Protein AF-0000000078280136 (afdb_homodimer)

Radius of gyration: 27.3 Å; Cα contacts (8 Å, |Δi|>4): 1386; chains: 2; bounding box: 73×66×61 Å

Foldseek 3Di:
DPDDLVNLCVVQVHDSVQLVCLLVVHPPHDPVRSVSSLVSCCVVVNFAPLSAQEEEEEEEEEPCQAVPPDVLVVLLVLLLCVLSVVSRGHYHYYYQYPPDPCNVVVLVCQQPDSHYAYEYAQQLPDPVNVVSNLNRPHLYEYEQDDDPVLSHFYEHAPQLQLLLVVLLVQVVLPFQFEAEEAEPRDTPSLVSSVNSNQVNQVVVPGGHDPLRYAYFHPALQGLLVSLLVVCVVVGDYGLEYEYSADSNQNSNQVSCVVSPHDFNRRYFYEGEQCDPCQCVDVQRHWYWHDSSSVSSSVSNVVSVCVSNVVDDHHDDHHGYTDTDDTRRHHRDDD/DPDDLVNLCVVQVHDSVQLVCLLVVHPPHDPVRSVSSLVSCCVVVNFAPLSAQEEEEEEEEEPCQAVPPDVLVVLLVVLQCVLSVVSRGHYHYYYQYPPDPCNVVVLVCQQPDSHYAYEYAQQLPDPVNVVSNLNRPHLYEYEQDDDPVLSHFYEHAPQLQLLLVVLLVQVVLPFQFEAEEAEPRDTPSLVSSVNSNQVNQVVVPGGHDPLRYQYFHPALQRLLVSLLVVCVVVGDYGLEYEYSADSNQNSNQVSCVVSPHDFNRRYFYEGEQCDPCQCVDVQRHWYWHDSSSVSSSVSNVVSVCVSNVVDDHHDDHHGYTDTGDTRRHHRDDD

Organism: NCBI:txid1796616

Sequence (668 aa):
MKVNIRTISEYTGFSPATVSNALNHKKGVNKDTASEILRAAKELGYIGEMGITKIKLVIYKDKGLIVDDNPFFSLVVDGFEKECREAGYEMALCYLDRQTEDYKRQVENLCLDRASAIVLLGTELTDEEAAVFRGMKVPFLVLDYWNHDMSFDGVFINNADAARMAGEYLIQKGHTRIGYLRGSYRIKAFGSRASGFQIALNKHNLRLENRYTVTIGVTMEAAHQDMLRYLVGKPELPTAFFADNDNLALGAMKALQESGYRVPQDVSIIGFDDLPFCEIAVPRLTSLRVPKQEMGRLAVRRIVEMMQERSTAKTKIQICTEFIERDSVLELKNMKVNIRTISEYTGFSPATVSNALNHKKGVNKDTASEILRAAKELGYIGEMGITKIKLVIYKDKGLIVDDNPFFSLVVDGFEKECREAGYEMALCYLDRQTEDYKRQVENLCLDRASAIVLLGTELTDEEAAVFRGMKVPFLVLDYWNHDMSFDGVFINNADAARMAGEYLIQKGHTRIGYLRGSYRIKAFGSRASGFQIALNKHNLRLENRYTVTIGVTMEAAHQDMLRYLVGKPELPTAFFADNDNLALGAMKALQESGYRVPQDVSIIGFDDLPFCEIAVPRLTSLRVPKQEMGRLAVRRIVEMMQERSTAKTKIQICTEFIERDSVLELKN

pLDDT: mean 91.92, std 10.77, range [38.66, 98.94]

Solvent-accessible surface area (backbone atoms only — not comparable to full-atom values): 33796 Å² total; per-residue (Å²): 60,78,52,40,55,59,51,45,12,68,72,72,70,45,54,49,66,55,39,46,32,35,68,61,71,42,93,88,57,54,70,69,57,29,50,50,47,51,48,46,25,34,74,60,61,56,30,35,88,72,64,45,49,32,40,32,41,32,42,47,26,57,86,38,69,72,73,49,94,35,73,62,53,58,38,19,49,50,20,27,50,52,37,25,53,74,71,70,32,46,73,42,81,46,77,45,47,62,80,45,92,57,32,68,59,52,53,51,50,57,43,65,39,78,59,40,32,38,36,34,35,26,51,58,53,46,76,76,66,50,58,77,59,74,71,50,78,35,55,61,36,30,33,44,39,85,61,70,81,62,84,54,30,24,35,31,67,38,35,28,42,47,27,18,50,53,36,43,49,44,42,73,28,53,50,77,47,50,22,35,40,36,49,64,71,82,37,60,61,50,53,37,23,52,53,18,26,46,50,33,32,46,75,68,76,36,72,81,45,69,87,35,48,46,73,22,32,60,39,38,67,44,8,19,53,40,38,40,58,56,52,70,70,62,62,83,72,40,48,27,34,44,20,64,23,37,39,34,32,54,12,34,51,52,25,39,45,74,71,72,44,47,61,19,84,56,34,14,43,32,26,27,47,52,52,80,60,29,74,71,38,89,47,24,44,16,21,32,30,50,57,37,32,54,52,20,26,50,48,43,53,50,52,51,39,44,48,57,67,72,49,88,67,45,34,47,34,22,41,44,59,45,84,44,85,55,49,12,60,55,71,48,81,127,58,80,53,40,56,58,51,45,12,68,70,72,69,46,53,50,65,56,40,46,33,34,66,61,72,42,92,89,56,55,70,69,57,28,48,51,48,51,50,47,25,35,74,60,61,56,29,34,87,72,65,44,49,32,39,32,40,33,41,46,25,57,85,37,69,72,73,48,94,33,72,64,53,57,37,20,49,50,21,28,50,53,38,25,54,74,72,70,32,46,73,43,82,46,77,45,46,62,78,44,91,58,32,68,59,52,53,50,50,58,42,64,39,76,60,40,31,38,37,33,36,26,53,57,52,47,74,78,64,50,57,78,57,73,71,51,76,36,56,61,35,32,34,46,37,85,62,69,81,63,85,55,28,24,36,30,68,39,35,28,42,48,28,19,49,53,35,43,50,43,43,75,28,53,49,79,46,51,22,37,41,36,48,64,70,82,36,63,62,51,54,37,22,52,51,19,26,46,50,32,31,46,76,68,78,36,71,78,46,69,87,35,49,47,73,22,32,59,39,38,68,44,7,19,54,41,37,40,58,57,51,70,71,63,62,83,72,41,50,27,34,44,23,65,23,37,38,34,32,55,12,32,52,52,26,38,45,74,71,69,45,46,62,19,84,55,34,14,42,31,27,27,47,51,52,82,61,31,74,72,38,89,48,24,43,16,21,32,29,50,56,38,34,55,53,20,26,49,49,44,53,52,52,50,39,45,46,56,66,72,49,90,68,45,34,46,34,21,40,44,60,42,83,44,86,56,49,12,60,58,71,47,82,128

Structure (mmCIF, N/CA/C/O backbone):
data_AF-0000000078280136-model_v1
#
loop_
_entity.id
_entity.type
_entity.pdbx_description
1 polymer 'LacI family transcriptional regulator'
#
loop_
_atom_site.group_PDB
_atom_site.id
_atom_site.type_symbol
_atom_site.label_atom_id
_atom_site.label_alt_id
_atom_site.label_comp_id
_atom_site.label_asym_id
_atom_site.label_entity_id
_atom_site.label_seq_id
_atom_site.pdbx_PDB_ins_code
_atom_site.Cartn_x
_atom_site.Cartn_y
_atom_site.Cartn_z
_atom_site.occupancy
_atom_site.B_iso_or_equiv
_atom_site.auth_seq_id
_atom_site.auth_comp_id
_atom_site.auth_asym_id
_atom_site.auth_atom_id
_atom_site.pdbx_PDB_model_num
ATOM 1 N N . MET A 1 1 ? 35.031 3.234 -4.316 1 38.66 1 MET A N 1
ATOM 2 C CA . MET A 1 1 ? 35.469 1.833 -4.34 1 38.66 1 MET A CA 1
ATOM 3 C C . MET A 1 1 ? 34.5 0.975 -3.506 1 38.66 1 MET A C 1
ATOM 5 O O . MET A 1 1 ? 34.25 1.281 -2.34 1 38.66 1 MET A O 1
ATOM 9 N N . LYS A 1 2 ? 33.719 0.144 -4.113 1 49.59 2 LYS A N 1
ATOM 10 C CA . LYS A 1 2 ? 32.844 -0.773 -3.389 1 49.59 2 LYS A CA 1
ATOM 11 C C . LYS A 1 2 ? 33.625 -1.649 -2.428 1 49.59 2 LYS A C 1
ATOM 13 O O . LYS A 1 2 ? 34.625 -2.25 -2.814 1 49.59 2 LYS A O 1
ATOM 18 N N . VAL A 1 3 ? 33.25 -1.485 -1.146 1 63.38 3 VAL A N 1
ATOM 19 C CA . VAL A 1 3 ? 33.938 -2.316 -0.171 1 63.38 3 VAL A CA 1
ATOM 20 C C . VAL A 1 3 ? 33.688 -3.793 -0.47 1 63.38 3 VAL A C 1
ATOM 22 O O . VAL A 1 3 ? 32.531 -4.219 -0.574 1 63.38 3 VAL A O 1
ATOM 25 N N . ASN A 1 4 ? 34.656 -4.434 -0.98 1 70.44 4 ASN A N 1
ATOM 26 C CA . ASN A 1 4 ? 34.594 -5.871 -1.223 1 70.44 4 ASN A CA 1
ATOM 27 C C . ASN A 1 4 ? 35.656 -6.625 -0.407 1 70.44 4 ASN A C 1
ATOM 29 O O . ASN A 1 4 ? 36.344 -6.031 0.427 1 70.44 4 ASN A O 1
ATOM 33 N N . ILE A 1 5 ? 35.625 -7.973 -0.571 1 74.94 5 ILE A N 1
ATOM 34 C CA . ILE A 1 5 ? 36.531 -8.836 0.178 1 74.94 5 ILE A CA 1
ATOM 35 C C . ILE A 1 5 ? 37.969 -8.352 0.004 1 74.94 5 ILE A C 1
ATOM 37 O O . ILE A 1 5 ? 38.75 -8.336 0.962 1 74.94 5 ILE A O 1
ATOM 41 N N . ARG A 1 6 ? 38.219 -7.785 -1.109 1 77.94 6 ARG A N 1
ATOM 42 C CA . ARG A 1 6 ? 39.562 -7.32 -1.392 1 77.94 6 ARG A CA 1
ATOM 43 C C . ARG A 1 6 ? 39.875 -6.031 -0.635 1 77.94 6 ARG A C 1
ATOM 45 O O . ARG A 1 6 ? 40.969 -5.859 -0.103 1 77.94 6 ARG A O 1
ATOM 52 N N . THR A 1 7 ? 38.906 -5.18 -0.648 1 77.88 7 THR A N 1
ATOM 53 C CA . THR A 1 7 ? 39.062 -3.943 0.108 1 77.88 7 THR A CA 1
ATOM 54 C C . THR A 1 7 ? 39.312 -4.238 1.584 1 77.88 7 THR A C 1
ATOM 56 O O . THR A 1 7 ? 40.156 -3.613 2.213 1 77.88 7 THR A O 1
ATOM 59 N N . ILE A 1 8 ? 38.594 -5.152 2.102 1 80.81 8 ILE A N 1
ATOM 60 C CA . ILE A 1 8 ? 38.719 -5.535 3.504 1 80.81 8 ILE A CA 1
ATOM 61 C C . ILE A 1 8 ? 40.062 -6.195 3.732 1 80.81 8 ILE A C 1
ATOM 63 O O . ILE A 1 8 ? 40.719 -5.949 4.75 1 80.81 8 ILE A O 1
ATOM 67 N N . SER A 1 9 ? 40.5 -6.961 2.791 1 84.62 9 SER A N 1
ATOM 68 C CA . SER A 1 9 ? 41.812 -7.602 2.834 1 84.62 9 SER A CA 1
ATOM 69 C C . SER A 1 9 ? 42.938 -6.566 2.893 1 84.62 9 SER A C 1
ATOM 71 O O . SER A 1 9 ? 43.844 -6.672 3.725 1 84.62 9 SER A O 1
ATOM 73 N N . GLU A 1 10 ? 42.812 -5.652 2.117 1 81.88 10 GLU A N 1
ATOM 74 C CA . GLU A 1 10 ? 43.812 -4.59 2.07 1 81.88 10 GLU A CA 1
ATOM 75 C C . GLU A 1 10 ? 43.781 -3.766 3.355 1 81.88 10 GLU A C 1
ATOM 77 O O . GLU A 1 10 ? 44.844 -3.377 3.857 1 81.88 10 GLU A O 1
ATOM 82 N N . TYR A 1 11 ? 42.656 -3.6 3.873 1 79.94 11 TYR A N 1
ATOM 83 C CA . TYR A 1 11 ? 42.438 -2.791 5.07 1 79.94 11 TYR A CA 1
ATOM 84 C C . TYR A 1 11 ? 42.938 -3.521 6.312 1 79.94 11 TYR A C 1
ATOM 86 O O . TYR A 1 11 ? 43.531 -2.906 7.215 1 79.94 11 TYR A O 1
ATOM 94 N N . THR A 1 12 ? 42.75 -4.746 6.41 1 84.5 12 THR A N 1
ATOM 95 C CA . THR A 1 12 ? 43.031 -5.527 7.609 1 84.5 12 THR A CA 1
ATOM 96 C C . THR A 1 12 ? 44.406 -6.176 7.527 1 84.5 12 THR A C 1
ATOM 98 O O . THR A 1 12 ? 44.969 -6.578 8.539 1 84.5 12 THR A O 1
ATOM 101 N N . GLY A 1 13 ? 44.906 -6.375 6.219 1 87.5 13 GLY A N 1
ATOM 102 C CA . GLY A 1 13 ? 46.188 -7.027 6.004 1 87.5 13 GLY A CA 1
ATOM 103 C C . GLY A 1 13 ? 46.094 -8.539 5.875 1 87.5 13 GLY A C 1
ATOM 104 O O . GLY A 1 13 ? 47.094 -9.227 5.676 1 87.5 13 GLY A O 1
ATOM 105 N N . PHE A 1 14 ? 44.906 -9.047 6.039 1 86.75 14 PHE A N 1
ATOM 106 C CA . PHE A 1 14 ? 44.688 -10.484 5.883 1 86.75 14 PHE A CA 1
ATOM 107 C C . PHE A 1 14 ? 44.469 -10.844 4.422 1 86.75 14 PHE A C 1
ATOM 109 O O . PHE A 1 14 ? 44.031 -10 3.629 1 86.75 14 PHE A O 1
ATOM 116 N N . SER A 1 15 ? 44.781 -12.117 4.027 1 85.44 15 SER A N 1
ATOM 117 C CA . SER A 1 15 ? 44.562 -12.562 2.654 1 85.44 15 SER A CA 1
ATOM 118 C C . SER A 1 15 ? 43.062 -12.531 2.301 1 85.44 15 SER A C 1
ATOM 120 O O . SER A 1 15 ? 42.219 -12.68 3.178 1 85.44 15 SER A O 1
ATOM 122 N N . PRO A 1 16 ? 42.688 -12.375 1.011 1 83.06 16 PRO A N 1
ATOM 123 C CA . PRO A 1 16 ? 41.281 -12.422 0.593 1 83.06 16 PRO A CA 1
ATOM 124 C C . PRO A 1 16 ? 40.594 -13.727 0.996 1 83.06 16 PRO A C 1
ATOM 126 O O . PRO A 1 16 ? 39.406 -13.719 1.351 1 83.06 16 PRO A O 1
ATOM 129 N N . ALA A 1 17 ? 41.344 -14.734 1.051 1 81.62 17 ALA A N 1
ATOM 130 C CA . ALA A 1 17 ? 40.781 -16.031 1.455 1 81.62 17 ALA A CA 1
ATOM 131 C C . ALA A 1 17 ? 40.438 -16.031 2.941 1 81.62 17 ALA A C 1
ATOM 133 O O . ALA A 1 17 ? 39.375 -16.516 3.336 1 81.62 17 ALA A O 1
ATOM 134 N N . THR A 1 18 ? 41.344 -15.484 3.721 1 82.25 18 THR A N 1
ATOM 135 C CA . THR A 1 18 ? 41.094 -15.398 5.16 1 82.25 18 THR A CA 1
ATOM 136 C C . THR A 1 18 ? 39.938 -14.477 5.465 1 82.25 18 THR A C 1
ATOM 138 O O . THR A 1 18 ? 39.094 -14.789 6.312 1 82.25 18 THR A O 1
ATOM 141 N N . VAL A 1 19 ? 39.844 -13.352 4.754 1 81.19 19 VAL A N 1
ATOM 142 C CA . VAL A 1 19 ? 38.75 -12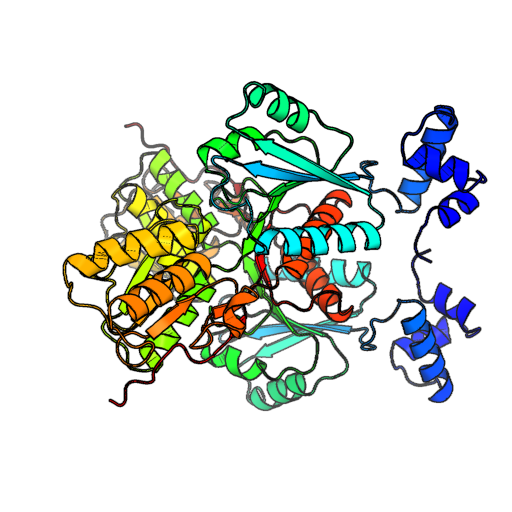.406 4.906 1 81.19 19 VAL A CA 1
ATOM 143 C C . VAL A 1 19 ? 37.438 -13.086 4.504 1 81.19 19 VAL A C 1
ATOM 145 O O . VAL A 1 19 ? 36.438 -13 5.227 1 81.19 19 VAL A O 1
ATOM 148 N N . SER A 1 20 ? 37.469 -13.766 3.475 1 77.12 20 SER A N 1
ATOM 149 C CA . SER A 1 20 ? 36.312 -14.469 2.984 1 77.12 20 SER A CA 1
ATOM 150 C C . SER A 1 20 ? 35.844 -15.539 3.973 1 77.12 20 SER A C 1
ATOM 152 O O . SER A 1 20 ? 34.656 -15.648 4.277 1 77.12 20 SER A O 1
ATOM 154 N N . ASN A 1 21 ? 36.812 -16.203 4.461 1 76.19 21 ASN A N 1
ATOM 155 C CA . ASN A 1 21 ? 36.5 -17.266 5.414 1 76.19 21 ASN A CA 1
ATOM 156 C C . ASN A 1 21 ? 35.938 -16.703 6.719 1 76.19 21 ASN A C 1
ATOM 158 O O . ASN A 1 21 ? 35 -17.266 7.293 1 76.19 21 ASN A O 1
ATOM 162 N N . ALA A 1 22 ? 36.5 -15.633 7.141 1 74.62 22 ALA A N 1
ATOM 163 C CA . ALA A 1 22 ? 36.031 -14.977 8.367 1 74.62 22 ALA A CA 1
ATOM 164 C C . ALA A 1 22 ? 34.625 -14.43 8.211 1 74.62 22 ALA A C 1
ATOM 166 O O . ALA A 1 22 ? 33.781 -14.586 9.102 1 74.62 22 ALA A O 1
ATOM 167 N N . LEU A 1 23 ? 34.406 -13.906 7.086 1 71.5 23 LEU A N 1
ATOM 168 C CA . LEU A 1 23 ? 33.125 -13.273 6.82 1 71.5 23 LEU A CA 1
ATOM 169 C C . LEU A 1 23 ? 32.031 -14.312 6.645 1 71.5 23 LEU A C 1
ATOM 171 O O . LEU A 1 23 ? 30.859 -14.055 6.961 1 71.5 23 LEU A O 1
ATOM 175 N N . ASN A 1 24 ? 32.438 -15.445 6.262 1 64.19 24 ASN A N 1
ATOM 176 C CA . ASN A 1 24 ? 31.469 -16.516 6.008 1 64.19 24 ASN A CA 1
ATOM 177 C C . ASN A 1 24 ? 31.484 -17.547 7.137 1 64.19 24 ASN A C 1
ATOM 179 O O . ASN A 1 24 ? 30.953 -18.656 6.973 1 64.19 24 ASN A O 1
ATOM 183 N N . HIS A 1 25 ? 31.969 -17.188 8.227 1 62.69 25 HIS A N 1
ATOM 184 C CA . HIS A 1 25 ? 32.031 -17.969 9.453 1 62.69 25 HIS A CA 1
ATOM 185 C C . HIS A 1 25 ? 32.469 -19.406 9.172 1 62.69 25 HIS A C 1
ATOM 187 O O . HIS A 1 25 ? 31.938 -20.359 9.742 1 62.69 25 HIS A O 1
ATOM 193 N N . LYS A 1 26 ? 33.375 -19.547 8.219 1 60.25 26 LYS A N 1
ATOM 194 C CA . LYS A 1 26 ? 33.906 -20.875 7.91 1 60.25 26 LYS A CA 1
ATOM 195 C C . LYS A 1 26 ? 34.969 -21.266 8.938 1 60.25 26 LYS A C 1
ATOM 197 O O . LYS A 1 26 ? 35.562 -20.422 9.602 1 60.25 26 LYS A O 1
ATOM 202 N N . LYS A 1 27 ? 35.156 -22.609 8.922 1 65.31 27 LYS A N 1
ATOM 203 C CA . LYS A 1 27 ? 36.188 -23.188 9.781 1 65.31 27 LYS A CA 1
ATOM 204 C C . LYS A 1 27 ? 37.594 -22.875 9.242 1 65.31 27 LYS A C 1
ATOM 206 O O . LYS A 1 27 ? 37.781 -22.719 8.039 1 65.31 27 LYS A O 1
ATOM 211 N N . GLY A 1 28 ? 38.719 -22.203 10.32 1 70.88 28 GLY A N 1
ATOM 212 C CA . GLY A 1 28 ? 40.094 -22.016 9.938 1 70.88 28 GLY A CA 1
ATOM 213 C C . GLY A 1 28 ? 40.625 -20.625 10.281 1 70.88 28 GLY A C 1
ATOM 214 O O . GLY A 1 28 ? 41.812 -20.344 10.102 1 70.88 28 GLY A O 1
ATOM 215 N N . VAL A 1 29 ? 39.656 -19.812 10.586 1 74.31 29 VAL A N 1
ATOM 216 C CA . VAL A 1 29 ? 40.125 -18.484 11.023 1 74.31 29 VAL A CA 1
ATOM 217 C C . VAL A 1 29 ? 39.938 -18.375 12.539 1 74.31 29 VAL A C 1
ATOM 219 O O . VAL A 1 29 ? 38.875 -18.672 13.078 1 74.31 29 VAL A O 1
ATOM 222 N N . ASN A 1 30 ? 41.062 -18.094 13.141 1 78.31 30 ASN A N 1
ATOM 223 C CA . ASN A 1 30 ? 40.969 -17.969 14.594 1 78.31 30 ASN A CA 1
ATOM 224 C C . ASN A 1 30 ? 40.031 -16.828 15.008 1 78.31 30 ASN A C 1
ATOM 226 O O . ASN A 1 30 ? 39.812 -15.891 14.234 1 78.31 30 ASN A O 1
ATOM 230 N N . LYS A 1 31 ? 39.531 -16.875 16.266 1 75.75 31 LYS A N 1
ATOM 231 C CA . LYS A 1 31 ? 38.469 -15.984 16.766 1 75.75 31 LYS A CA 1
ATOM 232 C C . LYS A 1 31 ? 38.938 -14.531 16.719 1 75.75 31 LYS A C 1
ATOM 234 O O . LYS A 1 31 ? 38.156 -13.648 16.359 1 75.75 31 LYS A O 1
ATOM 239 N N . ASP A 1 32 ? 40.094 -14.312 17.062 1 79.44 32 ASP A N 1
ATOM 240 C CA . ASP A 1 32 ? 40.594 -12.953 17.109 1 79.44 32 ASP A CA 1
ATOM 241 C C . ASP A 1 32 ? 40.688 -12.328 15.719 1 79.44 32 ASP A C 1
ATOM 243 O O . ASP A 1 32 ? 40.281 -11.172 15.531 1 79.44 32 ASP A O 1
ATOM 247 N N . THR A 1 33 ? 41.062 -13.117 14.805 1 81.31 33 THR A N 1
ATOM 248 C CA . THR A 1 33 ? 41.156 -12.672 13.422 1 81.31 33 THR A CA 1
ATOM 249 C C . THR A 1 33 ? 39.781 -12.406 12.828 1 81.31 33 THR A C 1
ATOM 251 O O . THR A 1 33 ? 39.562 -11.391 12.164 1 81.31 33 THR A O 1
ATOM 254 N N . ALA A 1 34 ? 38.906 -13.297 13.133 1 78.81 34 ALA A N 1
ATOM 255 C CA . ALA A 1 34 ? 37.531 -13.141 12.641 1 78.81 34 ALA A CA 1
ATOM 256 C C . ALA A 1 34 ? 36.906 -11.867 13.188 1 78.81 34 ALA A C 1
ATOM 258 O O . ALA A 1 34 ? 36.25 -11.125 12.445 1 78.81 34 ALA A O 1
ATOM 259 N N . SER A 1 35 ? 37.156 -11.641 14.383 1 76.81 35 SER A N 1
ATOM 260 C CA . SER A 1 35 ? 36.625 -10.445 15.023 1 76.81 35 SER A CA 1
ATOM 261 C C . SER A 1 35 ? 37.188 -9.18 14.383 1 76.81 35 SER A C 1
ATOM 263 O O . SER A 1 35 ? 36.438 -8.219 14.164 1 76.81 35 SER A O 1
ATOM 265 N N . GLU A 1 36 ? 38.406 -9.18 14.117 1 79.19 36 GLU A N 1
ATOM 266 C CA . GLU A 1 36 ? 39.062 -8.023 13.516 1 79.19 36 GLU A CA 1
ATOM 267 C C . GLU A 1 36 ? 38.531 -7.77 12.102 1 79.19 36 GLU A C 1
ATOM 269 O O . GLU A 1 36 ? 38.312 -6.621 11.719 1 79.19 36 GLU A O 1
ATOM 274 N N . ILE A 1 37 ? 38.312 -8.82 11.445 1 78.38 37 ILE A N 1
ATOM 275 C CA . ILE A 1 37 ? 37.844 -8.711 10.07 1 78.38 37 ILE A CA 1
ATOM 276 C C . ILE A 1 37 ? 36.375 -8.234 10.07 1 78.38 37 ILE A C 1
ATOM 278 O O . ILE A 1 37 ? 36.031 -7.363 9.273 1 78.38 37 ILE A O 1
ATOM 282 N N . LEU A 1 38 ? 35.688 -8.797 10.984 1 71.94 38 LEU A N 1
ATOM 283 C CA . LEU A 1 38 ? 34.281 -8.398 11.078 1 71.94 38 LEU A CA 1
ATOM 284 C C . LEU A 1 38 ? 34.156 -6.926 11.477 1 71.94 38 LEU A C 1
ATOM 286 O O . LEU A 1 38 ? 33.344 -6.199 10.938 1 71.94 38 LEU A O 1
ATOM 290 N N . ARG A 1 39 ? 35 -6.551 12.391 1 71.88 39 ARG A N 1
ATOM 291 C CA . ARG A 1 39 ? 35.062 -5.148 12.789 1 71.88 39 ARG A CA 1
ATOM 292 C C . ARG A 1 39 ? 35.406 -4.25 11.609 1 71.88 39 ARG A C 1
ATOM 294 O O . ARG A 1 39 ? 34.75 -3.225 11.391 1 71.88 39 ARG A O 1
ATOM 301 N N . ALA A 1 40 ? 36.406 -4.637 10.914 1 74.5 40 ALA A N 1
ATOM 302 C CA . ALA A 1 40 ? 36.844 -3.869 9.75 1 74.5 40 ALA A CA 1
ATOM 303 C C . ALA A 1 40 ? 35.75 -3.818 8.688 1 74.5 40 ALA A C 1
ATOM 305 O O . ALA A 1 40 ? 35.5 -2.771 8.078 1 74.5 40 ALA A O 1
ATOM 306 N N . ALA A 1 41 ? 35.125 -5.004 8.508 1 70.25 41 ALA A N 1
ATOM 307 C CA . ALA A 1 41 ? 34.062 -5.09 7.523 1 70.25 41 ALA A CA 1
ATOM 308 C C . ALA A 1 41 ? 32.906 -4.16 7.883 1 70.25 41 ALA A C 1
ATOM 310 O O . ALA A 1 41 ? 32.312 -3.512 7.008 1 70.25 41 ALA A O 1
ATOM 311 N N . LYS A 1 42 ? 32.719 -4.145 9.203 1 65.94 42 LYS A N 1
ATOM 312 C CA . LYS A 1 42 ? 31.703 -3.227 9.711 1 65.94 42 LYS A CA 1
ATOM 313 C C . LYS A 1 42 ? 32.125 -1.774 9.508 1 65.94 42 LYS A C 1
ATOM 315 O O . LYS A 1 42 ? 31.328 -0.951 9.047 1 65.94 42 LYS A O 1
ATOM 320 N N . GLU A 1 43 ? 33.312 -1.548 9.859 1 66.38 43 GLU A N 1
ATOM 321 C CA . GLU A 1 43 ? 33.875 -0.2 9.773 1 66.38 43 GLU A CA 1
ATOM 322 C C . GLU A 1 43 ? 33.875 0.302 8.336 1 66.38 43 GLU A C 1
ATOM 324 O O . GLU A 1 43 ? 33.688 1.489 8.086 1 66.38 43 GLU A O 1
ATOM 329 N N . LEU A 1 44 ? 34.125 -0.714 7.492 1 63.75 44 LEU A N 1
ATOM 330 C CA . LEU A 1 44 ? 34.25 -0.35 6.086 1 63.75 44 LEU A CA 1
ATOM 331 C C . LEU A 1 44 ? 32.906 -0.39 5.391 1 63.75 44 LEU A C 1
ATOM 333 O O . LEU A 1 44 ? 32.781 -0.106 4.195 1 63.75 44 LEU A O 1
ATOM 337 N N . GLY A 1 45 ? 31.891 -0.825 6.113 1 59.28 45 GLY A N 1
ATOM 338 C CA . GLY A 1 45 ? 30.531 -0.812 5.613 1 59.28 45 GLY A CA 1
ATOM 339 C C . GLY A 1 45 ? 30.188 -2.041 4.797 1 59.28 45 GLY A C 1
ATOM 340 O O . GLY A 1 45 ? 29.234 -2.023 4.012 1 59.28 45 GLY A O 1
ATOM 341 N N . TYR A 1 46 ? 31.047 -2.963 4.789 1 57.22 46 TYR A N 1
ATOM 342 C CA . TYR A 1 46 ? 30.875 -4.195 4.035 1 57.22 46 TYR A CA 1
ATOM 343 C C . TYR A 1 46 ? 29.75 -5.047 4.641 1 57.22 46 TYR A C 1
ATOM 345 O O . TYR A 1 46 ? 28.938 -5.625 3.914 1 57.22 46 TYR A O 1
ATOM 353 N N . ILE A 1 47 ? 29.922 -5.473 5.855 1 55.44 47 ILE A N 1
ATOM 354 C CA . ILE A 1 47 ? 28.859 -6.16 6.582 1 55.44 47 ILE A CA 1
ATOM 355 C C . ILE A 1 47 ? 28.062 -5.152 7.395 1 55.44 47 ILE A C 1
ATOM 357 O O . ILE A 1 47 ? 28.625 -4.199 7.941 1 55.44 47 ILE A O 1
ATOM 361 N N . GLY A 1 48 ? 26.75 -5.262 7.184 1 53.28 48 GLY A N 1
ATOM 362 C CA . GLY A 1 48 ? 25.953 -4.43 8.07 1 53.28 48 GLY A CA 1
ATOM 363 C C . GLY A 1 48 ? 26.234 -4.676 9.539 1 53.28 48 GLY A C 1
ATOM 364 O O . GLY A 1 48 ? 26.922 -5.645 9.891 1 53.28 48 GLY A O 1
ATOM 365 N N . GLU A 1 49 ? 25.938 -3.762 10.367 1 54.12 49 GLU A N 1
ATOM 366 C CA . GLU A 1 49 ? 26.219 -3.762 11.797 1 54.12 49 GLU A CA 1
ATOM 367 C C . GLU A 1 49 ? 25.891 -5.113 12.43 1 54.12 49 GLU A C 1
ATOM 369 O O . GLU A 1 49 ? 26.531 -5.531 13.391 1 54.12 49 GLU A O 1
ATOM 374 N N . MET A 1 50 ? 24.984 -5.879 11.664 1 60.88 50 MET A N 1
ATOM 375 C CA . MET A 1 50 ? 24.516 -7.074 12.359 1 60.88 50 MET A CA 1
ATOM 376 C C . MET A 1 50 ? 25.391 -8.281 12.008 1 60.88 50 MET A C 1
ATOM 378 O O . MET A 1 50 ? 25.203 -9.367 12.57 1 60.88 50 MET A O 1
ATOM 382 N N . GLY A 1 51 ? 26.359 -8.117 11.133 1 67.94 51 GLY A N 1
ATOM 383 C CA . GLY A 1 51 ? 27.25 -9.211 10.781 1 67.94 51 GLY A CA 1
ATOM 384 C C . GLY A 1 51 ? 26.578 -10.281 9.945 1 67.94 51 GLY A C 1
ATOM 385 O O . GLY A 1 51 ? 27.109 -11.383 9.789 1 67.94 51 GLY A O 1
ATOM 386 N N . ILE A 1 52 ? 25.406 -9.969 9.484 1 82.31 52 ILE A N 1
ATOM 387 C CA . ILE A 1 52 ? 24.641 -10.93 8.703 1 82.31 52 ILE A CA 1
ATOM 388 C C . ILE A 1 52 ? 25.094 -10.906 7.25 1 82.31 52 ILE A C 1
ATOM 390 O O . ILE A 1 52 ? 25.156 -9.836 6.633 1 82.31 52 ILE A O 1
ATOM 394 N N . THR A 1 53 ? 25.453 -12.094 6.684 1 87.5 53 THR A N 1
ATOM 395 C CA . THR A 1 53 ? 25.922 -12.18 5.301 1 87.5 53 THR A CA 1
ATOM 396 C C . THR A 1 53 ? 24.969 -13.031 4.469 1 87.5 53 THR A C 1
ATOM 398 O O . THR A 1 53 ? 25.141 -13.156 3.256 1 87.5 53 THR A O 1
ATOM 401 N N . LYS A 1 54 ? 23.969 -13.578 5.098 1 94.5 54 LYS A N 1
ATOM 402 C CA . LYS A 1 54 ? 23.062 -14.523 4.461 1 94.5 54 LYS A CA 1
ATOM 403 C C . LYS A 1 54 ? 21.625 -14.031 4.531 1 94.5 54 LYS A C 1
ATOM 405 O O . LYS A 1 54 ? 21.188 -13.508 5.559 1 94.5 54 LYS A O 1
ATOM 410 N N . ILE A 1 55 ? 20.984 -14.109 3.389 1 97.06 55 ILE A N 1
ATOM 411 C CA . ILE A 1 55 ? 19.547 -13.867 3.344 1 97.06 55 ILE A CA 1
ATOM 412 C C . ILE A 1 55 ? 18.812 -15.164 3.023 1 97.06 55 ILE A C 1
ATOM 414 O O . ILE A 1 55 ? 19.047 -15.781 1.979 1 97.06 55 ILE A O 1
ATOM 418 N N . LYS A 1 56 ? 17.984 -15.594 3.922 1 97.56 56 LYS A N 1
ATOM 419 C CA . LYS A 1 56 ? 17.188 -16.812 3.756 1 97.56 56 LYS A CA 1
ATOM 420 C C . LYS A 1 56 ? 15.805 -16.5 3.191 1 97.56 56 LYS A C 1
ATOM 422 O O . LYS A 1 56 ? 15.055 -15.711 3.771 1 97.56 56 LYS A O 1
ATOM 427 N N . LEU A 1 57 ? 15.555 -17 2.047 1 98.5 57 LEU A N 1
ATOM 428 C CA . LEU A 1 57 ? 14.188 -17.016 1.527 1 98.5 57 LEU A CA 1
ATOM 429 C C . LEU A 1 57 ? 13.453 -18.281 1.979 1 98.5 57 LEU A C 1
ATOM 431 O O . LEU A 1 57 ? 13.812 -19.391 1.591 1 98.5 57 LEU A O 1
ATOM 435 N N . VAL A 1 58 ? 12.469 -18.078 2.799 1 98.25 58 VAL A N 1
ATOM 436 C CA . VAL A 1 58 ? 11.672 -19.188 3.32 1 98.25 58 VAL A CA 1
ATOM 437 C C . VAL A 1 58 ? 10.32 -19.234 2.611 1 98.25 58 VAL A C 1
ATOM 439 O O . VAL A 1 58 ? 9.523 -18.297 2.729 1 98.25 58 VAL A O 1
ATOM 442 N N . ILE A 1 59 ? 10.07 -20.312 1.91 1 97.94 59 ILE A N 1
ATOM 443 C CA . ILE A 1 59 ? 8.789 -20.484 1.231 1 97.94 59 ILE A CA 1
ATOM 444 C C . ILE A 1 59 ? 7.809 -21.219 2.145 1 97.94 59 ILE A C 1
ATOM 446 O O . ILE A 1 59 ? 8.008 -22.406 2.449 1 97.94 59 ILE A O 1
ATOM 450 N N . TYR A 1 60 ? 6.801 -20.5 2.592 1 98 60 TYR A N 1
ATOM 451 C CA . TYR A 1 60 ? 5.766 -21.078 3.439 1 98 60 TYR A CA 1
ATOM 452 C C . TYR A 1 60 ? 4.695 -21.766 2.6 1 98 60 TYR A C 1
ATOM 454 O O . TYR A 1 60 ? 4.203 -21.203 1.622 1 98 60 TYR A O 1
ATOM 462 N N . LYS A 1 61 ? 4.375 -22.984 2.977 1 97.06 61 LYS A N 1
ATOM 463 C CA . LYS A 1 61 ? 3.328 -23.766 2.322 1 97.06 61 LYS A CA 1
ATOM 464 C C . LYS A 1 61 ? 2.289 -24.25 3.33 1 97.06 61 LYS A C 1
ATOM 466 O O . LYS A 1 61 ? 2.633 -24.891 4.324 1 97.06 61 LYS A O 1
ATOM 471 N N . ASP A 1 62 ? 1.086 -23.875 3.064 1 96.88 62 ASP A N 1
ATOM 472 C CA . ASP A 1 62 ? 0.006 -24.516 3.797 1 96.88 62 ASP A CA 1
ATOM 473 C C . ASP A 1 62 ? -0.385 -25.844 3.137 1 96.88 62 ASP A C 1
ATOM 475 O O . ASP A 1 62 ? 0.09 -26.906 3.537 1 96.88 62 ASP A O 1
ATOM 479 N N . LYS A 1 63 ? -1.041 -25.766 1.918 1 94.81 63 LYS A N 1
ATOM 480 C CA . LYS A 1 63 ? -1.341 -26.953 1.12 1 94.81 63 LYS A CA 1
ATOM 481 C C . LYS A 1 63 ? -0.488 -27 -0.144 1 94.81 63 LYS A C 1
ATOM 483 O O . LYS A 1 63 ? -0.476 -28 -0.858 1 94.81 63 LYS A O 1
ATOM 488 N N . GLY A 1 64 ? 0.188 -25.922 -0.384 1 95.62 64 GLY A N 1
ATOM 489 C CA . GLY A 1 64 ? 1.059 -25.828 -1.544 1 95.62 64 GLY A CA 1
ATOM 490 C C . GLY A 1 64 ? 0.3 -25.672 -2.848 1 95.62 64 GLY A C 1
ATOM 491 O O . GLY A 1 64 ? 0.885 -25.766 -3.928 1 95.62 64 GLY A O 1
ATOM 492 N N . LEU A 1 65 ? -0.985 -25.391 -2.807 1 94.38 65 LEU A N 1
ATOM 493 C CA . LEU A 1 65 ? -1.848 -25.375 -3.982 1 94.38 65 LEU A CA 1
ATOM 494 C C . LEU A 1 65 ? -1.528 -24.188 -4.883 1 94.38 65 LEU A C 1
ATOM 496 O O . LEU A 1 65 ? -1.743 -24.25 -6.098 1 94.38 65 LEU A O 1
ATOM 500 N N . ILE A 1 66 ? -1.019 -23.094 -4.27 1 95.81 66 ILE A N 1
ATOM 501 C CA . ILE A 1 66 ? -0.727 -21.891 -5.039 1 95.81 66 ILE A CA 1
ATOM 502 C C . ILE A 1 66 ? 0.763 -21.828 -5.375 1 95.81 66 ILE A C 1
ATOM 504 O O . ILE A 1 66 ? 1.142 -21.531 -6.508 1 95.81 66 ILE A O 1
ATOM 508 N N . VAL A 1 67 ? 1.613 -22.219 -4.48 1 95.44 67 VAL A N 1
ATOM 509 C CA . VAL A 1 67 ? 3.039 -21.938 -4.605 1 95.44 67 VAL A CA 1
ATOM 510 C C . VAL A 1 67 ? 3.732 -23.062 -5.355 1 95.44 67 VAL A C 1
ATOM 512 O O . VAL A 1 67 ? 4.809 -22.875 -5.926 1 95.44 67 VAL A O 1
ATOM 515 N N . ASP A 1 68 ? 3.016 -24.234 -5.367 1 92.12 68 ASP A N 1
ATOM 516 C CA . ASP A 1 68 ? 3.664 -25.359 -6.031 1 92.12 68 ASP A CA 1
ATOM 517 C C . ASP A 1 68 ? 3.453 -25.312 -7.543 1 92.12 68 ASP A C 1
ATOM 519 O O . ASP A 1 68 ? 2.357 -24.984 -8.008 1 92.12 68 ASP A O 1
ATOM 523 N N . ASP A 1 69 ? 4.398 -25.484 -8.305 1 83.12 69 ASP A N 1
ATOM 524 C CA . ASP A 1 69 ? 4.363 -25.688 -9.75 1 83.12 69 ASP A CA 1
ATOM 525 C C . ASP A 1 69 ? 3.758 -24.469 -10.453 1 83.12 69 ASP A C 1
ATOM 527 O O . ASP A 1 69 ? 2.887 -24.625 -11.312 1 83.12 69 ASP A O 1
ATOM 531 N N . ASN A 1 70 ? 3.992 -23.375 -9.992 1 88 70 ASN A N 1
ATOM 532 C CA . ASN A 1 70 ? 3.613 -22.094 -10.578 1 88 70 ASN A CA 1
ATOM 533 C C . ASN A 1 70 ? 4.836 -21.281 -11 1 88 70 ASN A C 1
ATOM 535 O O . ASN A 1 70 ? 5.645 -20.891 -10.156 1 88 70 ASN A O 1
ATOM 539 N N . PRO A 1 71 ? 4.918 -21.156 -12.336 1 92.44 71 PRO A N 1
ATOM 540 C CA . PRO A 1 71 ? 6.102 -20.453 -12.836 1 92.44 71 PRO A CA 1
ATOM 541 C C . PRO A 1 71 ? 6.258 -19.062 -12.234 1 92.44 71 PRO A C 1
ATOM 543 O O . PRO A 1 71 ? 7.348 -18.484 -12.281 1 92.44 71 PRO A O 1
ATOM 546 N N . PHE A 1 72 ? 5.262 -18.531 -11.711 1 95.88 72 PHE A N 1
ATOM 547 C CA . PHE A 1 72 ? 5.305 -17.219 -11.062 1 95.88 72 PHE A CA 1
ATOM 548 C C . PHE A 1 72 ? 6.43 -17.156 -10.039 1 95.88 72 PHE A C 1
ATOM 550 O O . PHE A 1 72 ? 7.25 -16.25 -10.062 1 95.88 72 PHE A O 1
ATOM 557 N N . PHE A 1 73 ? 6.59 -18.125 -9.234 1 96.31 73 PHE A N 1
ATOM 558 C CA . PHE A 1 73 ? 7.477 -18.062 -8.07 1 96.31 73 PHE A CA 1
ATOM 559 C C . PHE A 1 73 ? 8.914 -18.359 -8.477 1 96.31 73 PHE A C 1
ATOM 561 O O . PHE A 1 73 ? 9.852 -17.828 -7.871 1 96.31 73 PHE A O 1
ATOM 568 N N . SER A 1 74 ? 9.047 -19.141 -9.516 1 95.81 74 SER A N 1
ATOM 569 C CA . SER A 1 74 ? 10.406 -19.344 -10.016 1 95.81 74 SER A CA 1
ATOM 570 C C . SER A 1 74 ? 11.023 -18.031 -10.477 1 95.81 74 SER A C 1
ATOM 572 O O . SER A 1 74 ? 12.219 -17.797 -10.289 1 95.81 74 SER A O 1
ATOM 574 N N . LEU A 1 75 ? 10.203 -17.219 -11.086 1 96.75 75 LEU A N 1
ATOM 575 C CA . LEU A 1 75 ? 10.672 -15.93 -11.562 1 96.75 75 LEU A CA 1
ATOM 576 C C . LEU A 1 75 ? 10.953 -14.992 -10.398 1 96.75 75 LEU A C 1
ATOM 578 O O . LEU A 1 75 ? 11.906 -14.211 -10.438 1 96.75 75 LEU A O 1
ATOM 582 N N . VAL A 1 76 ? 10.141 -15.031 -9.352 1 98 76 VAL A N 1
ATOM 583 C CA . VAL A 1 76 ? 10.391 -14.25 -8.148 1 98 76 VAL A CA 1
ATOM 584 C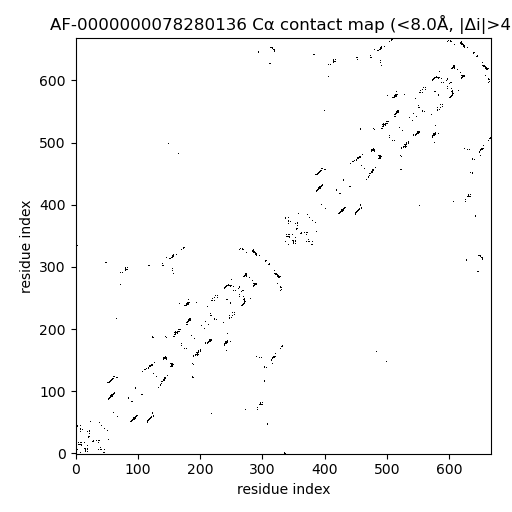 C . VAL A 1 76 ? 11.719 -14.664 -7.523 1 98 76 VAL A C 1
ATOM 586 O O . VAL A 1 76 ? 12.539 -13.812 -7.18 1 98 76 VAL A O 1
ATOM 589 N N . VAL A 1 77 ? 11.93 -15.977 -7.438 1 97.94 77 VAL A N 1
ATOM 590 C CA . VAL A 1 77 ? 13.141 -16.516 -6.84 1 97.94 77 VAL A CA 1
ATOM 591 C C . VAL A 1 77 ? 14.359 -16.109 -7.672 1 97.94 77 VAL A C 1
ATOM 593 O O . VAL A 1 77 ? 15.414 -15.781 -7.121 1 97.94 77 VAL A O 1
ATOM 596 N N . ASP A 1 78 ? 14.172 -16.156 -8.953 1 97.56 78 ASP A N 1
ATOM 597 C CA . ASP A 1 78 ? 15.25 -15.742 -9.852 1 97.56 78 ASP A CA 1
ATOM 598 C C . ASP A 1 78 ? 15.68 -14.305 -9.562 1 97.56 78 ASP A C 1
ATOM 600 O O . ASP A 1 78 ? 16.875 -14.023 -9.453 1 97.56 78 ASP A O 1
ATOM 604 N N . GLY A 1 79 ? 14.727 -13.414 -9.484 1 97.44 79 GLY A N 1
ATOM 605 C CA . GLY A 1 79 ? 15.023 -12.031 -9.141 1 97.44 79 GLY A CA 1
ATOM 606 C C . GLY A 1 79 ? 15.664 -11.883 -7.777 1 97.44 79 GLY A C 1
ATOM 607 O O . GLY A 1 79 ? 16.594 -11.094 -7.605 1 97.44 79 GLY A O 1
ATOM 608 N N . PHE A 1 80 ? 15.141 -12.641 -6.859 1 98.31 80 PHE A N 1
ATOM 609 C CA . PHE A 1 80 ? 15.672 -12.656 -5.5 1 98.31 80 PHE A CA 1
ATOM 610 C C . PHE A 1 80 ? 17.141 -13.039 -5.496 1 98.31 80 PHE A C 1
ATOM 612 O O . PHE A 1 80 ? 17.969 -12.344 -4.902 1 98.31 80 PHE A O 1
ATOM 619 N N . GLU A 1 81 ? 17.453 -14.07 -6.141 1 98.19 81 GLU A N 1
ATOM 620 C CA . GLU A 1 81 ? 18.812 -14.586 -6.215 1 98.19 81 GLU A CA 1
ATOM 621 C C . GLU A 1 81 ? 19.75 -13.578 -6.867 1 98.19 81 GLU A C 1
ATOM 623 O O . GLU A 1 81 ? 20.844 -13.32 -6.363 1 98.19 81 GLU A O 1
ATOM 628 N N . LYS A 1 82 ? 19.328 -13.062 -7.965 1 96.69 82 LYS A N 1
ATOM 629 C CA . LYS A 1 82 ? 20.141 -12.094 -8.688 1 96.69 82 LYS A CA 1
ATOM 630 C C . LYS A 1 82 ? 20.469 -10.883 -7.812 1 96.69 82 LYS A C 1
ATOM 632 O O . LYS A 1 82 ? 21.609 -10.43 -7.766 1 96.69 82 LYS A O 1
ATOM 637 N N . GLU A 1 83 ? 19.484 -10.383 -7.145 1 95.56 83 GLU A N 1
ATOM 638 C CA . GLU A 1 83 ? 19.688 -9.211 -6.301 1 95.56 83 GLU A CA 1
ATOM 639 C C . GLU A 1 83 ? 20.594 -9.539 -5.113 1 95.56 83 GLU A C 1
ATOM 641 O O . GLU A 1 83 ? 21.406 -8.711 -4.707 1 95.56 83 GLU A O 1
ATOM 646 N N . CYS A 1 84 ? 20.391 -10.695 -4.523 1 96 84 CYS A N 1
ATOM 647 C CA . CYS A 1 84 ? 21.297 -11.109 -3.461 1 96 84 CYS A CA 1
ATOM 648 C C . CYS A 1 84 ? 22.75 -11.078 -3.932 1 96 84 CYS A C 1
ATOM 650 O O . CYS A 1 84 ? 23.609 -10.5 -3.26 1 96 84 CYS A O 1
ATOM 652 N N . ARG A 1 85 ? 22.969 -11.641 -5.039 1 94.69 85 ARG A N 1
ATOM 653 C CA . ARG A 1 85 ? 24.312 -11.695 -5.609 1 94.69 85 ARG A CA 1
ATOM 654 C C . ARG A 1 85 ? 24.859 -10.289 -5.852 1 94.69 85 ARG A C 1
ATOM 656 O O . ARG A 1 85 ? 25.984 -9.984 -5.465 1 94.69 85 ARG A O 1
ATOM 663 N N . GLU A 1 86 ? 24.062 -9.492 -6.43 1 89.19 86 GLU A N 1
ATOM 664 C CA . GLU A 1 86 ? 24.484 -8.133 -6.75 1 89.19 86 GLU A CA 1
ATOM 665 C C . GLU A 1 86 ? 24.75 -7.328 -5.48 1 89.19 86 GLU A C 1
ATOM 667 O O . GLU A 1 86 ? 25.625 -6.461 -5.469 1 89.19 86 GLU A O 1
ATOM 672 N N . ALA A 1 87 ? 24.047 -7.652 -4.465 1 87.75 87 ALA A N 1
ATOM 673 C CA . ALA A 1 87 ? 24.188 -6.918 -3.207 1 87.75 87 ALA A CA 1
ATOM 674 C C . ALA A 1 87 ? 25.281 -7.523 -2.338 1 87.75 87 ALA A C 1
ATOM 676 O O . ALA A 1 87 ? 25.625 -6.98 -1.283 1 87.75 87 ALA A O 1
ATOM 677 N N . GLY A 1 88 ? 25.797 -8.648 -2.736 1 90.25 88 GLY A N 1
ATOM 678 C CA . GLY A 1 88 ? 26.922 -9.258 -2.037 1 90.25 88 GLY A CA 1
ATOM 679 C C . GLY A 1 88 ? 26.5 -10.172 -0.906 1 90.25 88 GLY A C 1
ATOM 680 O O . GLY A 1 88 ? 27.234 -10.359 0.06 1 90.25 88 GLY A O 1
ATOM 681 N N . TYR A 1 89 ? 25.297 -10.656 -0.975 1 92.5 89 TYR A N 1
ATOM 682 C CA . TYR A 1 89 ? 24.797 -11.562 0.053 1 92.5 89 TYR A CA 1
ATOM 683 C C . TYR A 1 89 ? 24.625 -12.969 -0.503 1 92.5 89 TYR A C 1
ATOM 685 O O . TYR A 1 89 ? 24.312 -13.148 -1.685 1 92.5 89 TYR A O 1
ATOM 693 N N . GLU A 1 90 ? 24.797 -13.93 0.377 1 94.88 90 GLU A N 1
ATOM 694 C CA . GLU A 1 90 ? 24.469 -15.312 0.04 1 94.88 90 GLU A CA 1
ATOM 695 C C . GLU A 1 90 ? 22.984 -15.586 0.213 1 94.88 90 GLU A C 1
ATOM 697 O O . GLU A 1 90 ? 22.375 -15.188 1.211 1 94.88 90 GLU A O 1
ATOM 702 N N . MET A 1 91 ? 22.453 -16.25 -0.789 1 97.25 91 MET A N 1
ATOM 703 C CA . MET A 1 91 ? 21.047 -16.641 -0.684 1 97.25 91 MET A CA 1
ATOM 704 C C . MET A 1 91 ? 20.922 -18.078 -0.193 1 97.25 91 MET A C 1
ATOM 706 O O . MET A 1 91 ? 21.672 -18.953 -0.613 1 97.25 91 MET A O 1
ATOM 710 N N . ALA A 1 92 ? 20.031 -18.297 0.764 1 96.88 92 ALA A N 1
ATOM 711 C CA . ALA A 1 92 ? 19.594 -19.641 1.133 1 96.88 92 ALA A CA 1
ATOM 712 C C . ALA A 1 92 ? 18.094 -19.812 0.894 1 96.88 92 ALA A C 1
ATOM 714 O O . ALA A 1 92 ? 17.312 -18.891 1.151 1 96.88 92 ALA A O 1
ATOM 715 N N . LEU A 1 93 ? 17.797 -20.922 0.341 1 96.88 93 LEU A N 1
ATOM 716 C CA . LEU A 1 93 ? 16.391 -21.234 0.082 1 96.88 93 LEU A CA 1
ATOM 717 C C . LEU A 1 93 ? 15.922 -22.375 0.971 1 96.88 93 LEU A C 1
ATOM 719 O O . LEU A 1 93 ? 16.578 -23.406 1.072 1 96.88 93 LEU A O 1
ATOM 723 N N . CYS A 1 94 ? 14.805 -22.141 1.688 1 95.12 94 CYS A N 1
ATOM 724 C CA . CYS A 1 94 ? 14.211 -23.156 2.539 1 95.12 94 CYS A CA 1
ATOM 725 C C . CYS A 1 94 ? 12.695 -23.203 2.355 1 95.12 94 CYS A C 1
ATOM 727 O O . CYS A 1 94 ? 12.094 -22.234 1.911 1 95.12 94 CYS A O 1
ATOM 729 N N . TYR A 1 95 ? 12.227 -24.375 2.658 1 95.5 95 TYR A N 1
ATOM 730 C CA . TYR A 1 95 ? 10.781 -24.578 2.621 1 95.5 95 TYR A CA 1
ATOM 731 C C . TYR A 1 95 ? 10.227 -24.828 4.02 1 95.5 95 TYR A C 1
ATOM 733 O O . TYR A 1 95 ? 10.844 -25.531 4.816 1 95.5 95 TYR A O 1
ATOM 741 N N . LEU A 1 96 ? 9.203 -24.141 4.344 1 97.19 96 LEU A N 1
ATOM 742 C CA . LEU A 1 96 ? 8.453 -24.344 5.578 1 97.19 96 LEU A CA 1
ATOM 743 C C . LEU A 1 96 ? 7.047 -24.859 5.285 1 97.19 96 LEU A C 1
ATOM 745 O O . LEU A 1 96 ? 6.152 -24.078 4.949 1 97.19 96 LEU A O 1
ATOM 749 N N . ASP A 1 97 ? 6.902 -26.172 5.445 1 96.5 97 ASP A N 1
ATOM 750 C CA . ASP A 1 97 ? 5.652 -26.844 5.113 1 96.5 97 ASP A CA 1
ATOM 751 C C . ASP A 1 97 ? 4.836 -27.141 6.367 1 96.5 97 ASP A C 1
ATOM 753 O O . ASP A 1 97 ? 5.234 -27.953 7.199 1 96.5 97 ASP A O 1
ATOM 757 N N . ARG A 1 98 ? 3.707 -26.562 6.434 1 95.88 98 ARG A N 1
ATOM 758 C CA . ARG A 1 98 ? 2.857 -26.656 7.617 1 95.88 98 ARG A CA 1
ATOM 759 C C . ARG A 1 98 ? 2.396 -28.094 7.844 1 95.88 98 ARG A C 1
ATOM 761 O O . ARG A 1 98 ? 2.088 -28.484 8.969 1 95.88 98 ARG A O 1
ATOM 768 N N . GLN A 1 99 ? 2.35 -28.906 6.82 1 94.5 99 GLN A N 1
ATOM 769 C CA . GLN A 1 99 ? 1.794 -30.25 6.891 1 94.5 99 GLN A CA 1
ATOM 770 C C . GLN A 1 99 ? 2.83 -31.25 7.398 1 94.5 99 GLN A C 1
ATOM 772 O O . GLN A 1 99 ? 2.504 -32.406 7.672 1 94.5 99 GLN A O 1
ATOM 777 N N . THR A 1 100 ? 4.027 -30.75 7.582 1 94.75 100 THR A N 1
ATOM 778 C CA . THR A 1 100 ? 5.062 -31.672 8.039 1 94.75 100 THR A CA 1
ATOM 779 C C . THR A 1 100 ? 5.023 -31.812 9.555 1 94.75 100 THR A C 1
ATOM 781 O O . THR A 1 100 ? 4.605 -30.891 10.266 1 94.75 100 THR A O 1
ATOM 784 N N . GLU A 1 101 ? 5.504 -32.906 10.102 1 94.12 101 GLU A N 1
ATOM 785 C CA . GLU A 1 101 ? 5.473 -33.219 11.531 1 94.12 101 GLU A CA 1
ATOM 786 C C . GLU A 1 101 ? 6.41 -32.281 12.305 1 94.12 101 GLU A C 1
ATOM 788 O O . GLU A 1 101 ? 6.16 -31.984 13.477 1 94.12 101 GLU A O 1
ATOM 793 N N . ASP A 1 102 ? 7.426 -31.859 11.68 1 94.75 102 ASP A N 1
ATOM 794 C CA . ASP A 1 102 ? 8.422 -31.078 12.391 1 94.75 102 ASP A CA 1
ATOM 795 C C . ASP A 1 102 ? 8.211 -29.578 12.172 1 94.75 102 ASP A C 1
ATOM 797 O O . ASP A 1 102 ? 9.117 -28.781 12.406 1 94.75 102 ASP A O 1
ATOM 801 N N . TYR A 1 103 ? 7.074 -29.203 11.742 1 95.5 103 TYR A N 1
ATOM 802 C CA . TYR A 1 103 ? 6.754 -27.812 11.438 1 95.5 103 TYR A CA 1
ATOM 803 C C . TYR A 1 103 ? 7.07 -26.922 12.625 1 95.5 103 TYR A C 1
ATOM 805 O O . TYR A 1 103 ? 7.77 -25.906 12.477 1 95.5 103 TYR A O 1
ATOM 813 N N . LYS A 1 104 ? 6.578 -27.203 13.781 1 93.5 104 LYS A N 1
ATOM 814 C CA . LYS A 1 104 ? 6.766 -26.375 14.977 1 93.5 104 LYS A CA 1
ATOM 815 C C . LYS A 1 104 ? 8.25 -26.188 15.289 1 93.5 104 LYS A C 1
ATOM 817 O O . LYS A 1 104 ? 8.688 -25.094 15.625 1 93.5 104 LYS A O 1
ATOM 822 N N . ARG A 1 105 ? 8.945 -27.25 15.18 1 94.12 105 ARG A N 1
ATOM 823 C CA . ARG A 1 105 ? 10.383 -27.188 15.438 1 94.12 105 ARG A CA 1
ATOM 824 C C . ARG A 1 105 ? 11.086 -26.297 14.406 1 94.12 105 ARG A C 1
ATOM 826 O O . ARG A 1 105 ? 11.984 -25.531 14.75 1 94.12 105 ARG A O 1
ATOM 833 N N . GLN A 1 106 ? 10.68 -26.438 13.203 1 94.44 106 GLN A N 1
ATOM 834 C CA . GLN A 1 106 ? 11.258 -25.625 12.141 1 94.44 106 GLN A CA 1
ATOM 835 C C . GLN A 1 106 ? 10.984 -24.141 12.375 1 94.44 106 GLN A C 1
ATOM 837 O O . GLN A 1 106 ? 11.867 -23.297 12.195 1 94.44 106 GLN A O 1
ATOM 842 N N . VAL A 1 107 ? 9.773 -23.812 12.789 1 93.75 107 VAL A N 1
ATOM 843 C CA . VAL A 1 107 ? 9.398 -22.438 13.086 1 93.75 107 VAL A CA 1
ATOM 844 C C . VAL A 1 107 ? 10.25 -21.906 14.25 1 93.75 107 VAL A C 1
ATOM 846 O O . VAL A 1 107 ? 10.758 -20.797 14.195 1 93.75 107 VAL A O 1
ATOM 849 N N . GLU A 1 108 ? 10.391 -22.656 15.227 1 90.38 108 GLU A N 1
ATOM 850 C CA . GLU A 1 108 ? 11.211 -22.281 16.375 1 90.38 108 GLU A CA 1
ATOM 851 C C . GLU A 1 108 ? 12.648 -22.016 15.953 1 90.38 108 GLU A C 1
ATOM 853 O O . GLU A 1 108 ? 13.258 -21.031 16.406 1 90.38 108 GLU A O 1
ATOM 858 N N . ASN A 1 109 ? 13.156 -22.891 15.148 1 90.19 109 ASN A N 1
ATOM 859 C CA . ASN A 1 109 ? 14.516 -22.719 14.648 1 90.19 109 ASN A CA 1
ATOM 860 C C . ASN A 1 109 ? 14.672 -21.422 13.883 1 90.19 109 ASN A C 1
ATOM 862 O O . ASN A 1 109 ? 15.695 -20.75 13.992 1 90.19 109 ASN A O 1
ATOM 866 N N . LEU A 1 110 ? 13.703 -21.156 13.125 1 91.5 110 LEU A N 1
ATOM 867 C CA . LEU A 1 110 ? 13.727 -19.906 12.367 1 91.5 110 LEU A CA 1
ATOM 868 C C . LEU A 1 110 ? 13.727 -18.703 13.305 1 91.5 110 LEU A C 1
ATOM 870 O O . LEU A 1 110 ? 14.445 -17.734 13.078 1 91.5 110 LEU A O 1
ATOM 874 N N . CYS A 1 111 ? 12.914 -18.734 14.289 1 88.19 111 CYS A N 1
ATOM 875 C CA . CYS A 1 111 ? 12.781 -17.641 15.25 1 88.19 111 CYS A CA 1
ATOM 876 C C . CYS A 1 111 ? 14.07 -17.438 16.031 1 88.19 111 CYS A C 1
ATOM 878 O O . CYS A 1 111 ? 14.367 -16.328 16.484 1 88.19 111 CYS A O 1
ATOM 880 N N . LEU A 1 112 ? 14.898 -18.453 16.125 1 84.62 112 LEU A N 1
ATOM 881 C CA . LEU A 1 112 ? 16.125 -18.406 16.906 1 84.62 112 LEU A CA 1
ATOM 882 C C . LEU A 1 112 ? 17.328 -18.109 16.016 1 84.62 112 LEU A C 1
ATOM 884 O O . LEU A 1 112 ? 18.438 -17.922 16.516 1 84.62 112 LEU A O 1
ATOM 888 N N . ASP A 1 113 ? 17.047 -18.109 14.742 1 86.12 113 ASP A N 1
ATOM 889 C CA . ASP A 1 113 ? 18.141 -17.844 13.812 1 86.12 113 ASP A CA 1
ATOM 890 C C . ASP A 1 113 ? 18.75 -16.469 14.078 1 86.12 113 ASP A C 1
ATOM 892 O O . ASP A 1 113 ? 18.031 -15.477 14.227 1 86.12 113 ASP A O 1
ATOM 896 N N . ARG A 1 114 ? 20.078 -16.375 14.164 1 82.88 114 ARG A N 1
ATOM 897 C CA . ARG A 1 114 ? 20.797 -15.117 14.406 1 82.88 114 ARG A CA 1
ATOM 898 C C . ARG A 1 114 ? 21.828 -14.859 13.312 1 82.88 114 ARG A C 1
ATOM 900 O O . ARG A 1 114 ? 22.547 -13.852 13.352 1 82.88 114 ARG A O 1
ATOM 907 N N . ALA A 1 115 ? 21.797 -15.75 12.383 1 85.62 115 ALA A N 1
ATOM 908 C CA . ALA A 1 115 ? 22.891 -15.711 11.414 1 85.62 115 ALA A CA 1
ATOM 909 C C . ALA A 1 115 ? 22.422 -15.164 10.07 1 85.62 115 ALA A C 1
ATOM 911 O O . ALA A 1 115 ? 23.25 -14.789 9.227 1 85.62 115 ALA A O 1
ATOM 912 N N . SER A 1 116 ? 21.125 -15.18 9.906 1 93.19 116 SER A N 1
ATOM 913 C CA . SER A 1 116 ? 20.594 -14.797 8.602 1 93.19 116 SER A CA 1
ATOM 914 C C . SER A 1 116 ? 19.453 -13.797 8.742 1 93.19 116 SER A C 1
ATOM 916 O O . SER A 1 116 ? 18.703 -13.828 9.719 1 93.19 116 SER A O 1
ATOM 918 N N . ALA A 1 117 ? 19.406 -12.844 7.727 1 95.38 117 ALA A N 1
ATOM 919 C CA . ALA A 1 117 ? 18.141 -12.148 7.531 1 95.38 117 ALA A CA 1
ATOM 920 C C . ALA A 1 117 ? 17.109 -13.062 6.871 1 95.38 117 ALA A C 1
ATOM 922 O O . ALA A 1 117 ? 17.469 -13.969 6.117 1 95.38 117 ALA A O 1
ATOM 923 N N . ILE A 1 118 ? 15.852 -12.844 7.164 1 96.62 118 ILE A N 1
ATOM 924 C CA . ILE A 1 118 ? 14.844 -13.789 6.699 1 96.62 118 ILE A CA 1
ATOM 925 C C . ILE A 1 118 ? 13.773 -13.055 5.902 1 96.62 118 ILE A C 1
ATOM 927 O O . ILE A 1 118 ? 13.242 -12.039 6.352 1 96.62 118 ILE A O 1
ATOM 931 N N . VAL A 1 119 ? 13.516 -13.492 4.715 1 98.31 119 VAL A N 1
ATOM 932 C CA . VAL A 1 119 ? 12.352 -13.133 3.918 1 98.31 119 VAL A CA 1
ATOM 933 C C . VAL A 1 119 ? 11.406 -14.328 3.807 1 98.31 119 VAL A C 1
ATOM 935 O O . VAL A 1 119 ? 11.789 -15.383 3.291 1 98.31 119 VAL A O 1
ATOM 938 N N . LEU A 1 120 ? 10.242 -14.18 4.324 1 98.38 120 LEU A N 1
ATOM 939 C CA . LEU A 1 120 ? 9.242 -15.242 4.293 1 98.38 120 LEU A CA 1
ATOM 940 C C . LEU A 1 120 ? 8.258 -15.031 3.15 1 98.38 120 LEU A C 1
ATOM 942 O O . LEU A 1 120 ? 7.527 -14.039 3.127 1 98.38 120 LEU A O 1
ATOM 946 N N . LEU A 1 121 ? 8.305 -15.891 2.195 1 98.69 121 LEU A N 1
ATOM 947 C CA . LEU A 1 121 ? 7.25 -15.883 1.185 1 98.69 121 LEU A CA 1
ATOM 948 C C . LEU A 1 121 ? 5.945 -16.422 1.75 1 98.69 121 LEU A C 1
ATOM 950 O O . LEU A 1 121 ? 5.801 -17.641 1.937 1 98.69 121 LEU A O 1
ATOM 954 N N . GLY A 1 122 ? 5 -15.492 1.917 1 98.44 122 GLY A N 1
ATOM 955 C CA . GLY A 1 122 ? 3.807 -15.828 2.678 1 98.44 122 GLY A CA 1
ATOM 956 C C . GLY A 1 122 ? 2.547 -15.859 1.832 1 98.44 122 GLY A C 1
ATOM 957 O O . GLY A 1 122 ? 1.472 -15.477 2.297 1 98.44 122 GLY A O 1
ATOM 958 N N . THR A 1 123 ? 2.619 -16.328 0.622 1 98.44 123 THR A N 1
ATOM 959 C CA . THR A 1 123 ? 1.486 -16.344 -0.297 1 98.44 123 THR A CA 1
ATOM 960 C C . THR A 1 123 ? 0.315 -17.109 0.309 1 98.44 123 THR A C 1
ATOM 962 O O . THR A 1 123 ? -0.842 -16.719 0.151 1 98.44 123 THR A O 1
ATOM 965 N N . GLU A 1 124 ? 0.595 -18.188 0.97 1 98.12 124 GLU A N 1
ATOM 966 C CA . GLU A 1 124 ? -0.45 -19.047 1.517 1 98.12 124 GLU A CA 1
ATOM 967 C C . GLU A 1 124 ? -0.601 -18.844 3.021 1 98.12 124 GLU A C 1
ATOM 969 O O . GLU A 1 124 ? -1.215 -19.672 3.705 1 98.12 124 GLU A O 1
ATOM 974 N N . LEU A 1 125 ? -0.011 -17.766 3.584 1 97.19 125 LEU A N 1
ATOM 975 C CA . LEU A 1 125 ? -0.063 -17.453 5.008 1 97.19 125 LEU A CA 1
ATOM 976 C C . LEU A 1 125 ? -1.422 -16.891 5.387 1 97.19 125 LEU A C 1
ATOM 978 O O . LEU A 1 125 ? -1.966 -16.047 4.672 1 97.19 125 LEU A O 1
ATOM 982 N N . THR A 1 126 ? -1.957 -17.406 6.457 1 95.94 126 THR A N 1
ATOM 983 C CA . THR A 1 126 ? -3.113 -16.781 7.082 1 95.94 126 THR A CA 1
ATOM 984 C C . THR A 1 126 ? -2.678 -15.852 8.219 1 95.94 126 THR A C 1
ATOM 986 O O . THR A 1 126 ? -1.534 -15.914 8.672 1 95.94 126 THR A O 1
ATOM 989 N N . ASP A 1 127 ? -3.551 -14.992 8.625 1 94.69 127 ASP A N 1
ATOM 990 C CA . ASP A 1 127 ? -3.229 -14.078 9.719 1 94.69 127 ASP A CA 1
ATOM 991 C C . ASP A 1 127 ? -2.867 -14.852 10.984 1 94.69 127 ASP A C 1
ATOM 993 O O . ASP A 1 127 ? -1.951 -14.469 11.719 1 94.69 127 ASP A O 1
ATOM 997 N N . GLU A 1 128 ? -3.584 -15.914 11.234 1 93.38 128 GLU A N 1
ATOM 998 C CA . GLU A 1 128 ? -3.322 -16.75 12.406 1 93.38 128 GLU A CA 1
ATOM 999 C C . GLU A 1 128 ? -1.924 -17.359 12.352 1 93.38 128 GLU A C 1
ATOM 1001 O O . GLU A 1 128 ? -1.2 -17.344 13.344 1 93.38 128 GLU A O 1
ATOM 1006 N N . GLU A 1 129 ? -1.558 -17.828 11.211 1 93.75 129 GLU A N 1
ATOM 1007 C CA . GLU A 1 129 ? -0.257 -18.469 11.062 1 93.75 129 GLU A CA 1
ATOM 1008 C C . GLU A 1 129 ? 0.872 -17.438 11.055 1 93.75 129 GLU A C 1
ATOM 1010 O O . GLU A 1 129 ? 1.981 -17.734 11.516 1 93.75 129 GLU A O 1
ATOM 1015 N N . ALA A 1 130 ? 0.584 -16.266 10.617 1 95.12 130 ALA A N 1
ATOM 1016 C CA . ALA A 1 130 ? 1.592 -15.203 10.562 1 95.12 130 ALA A CA 1
ATOM 1017 C C . ALA A 1 130 ? 2.037 -14.789 11.961 1 95.12 130 ALA A C 1
ATOM 1019 O O . ALA A 1 130 ? 3.184 -14.383 12.156 1 95.12 130 ALA A O 1
ATOM 1020 N N . ALA A 1 131 ? 1.176 -14.906 12.938 1 91.75 131 ALA A N 1
ATOM 1021 C CA . ALA A 1 131 ? 1.405 -14.445 14.297 1 91.75 131 ALA A CA 1
ATOM 1022 C C . ALA A 1 131 ? 2.617 -15.141 14.914 1 91.75 131 ALA A C 1
ATOM 1024 O O . ALA A 1 131 ? 3.312 -14.555 15.75 1 91.75 131 ALA A O 1
ATOM 1025 N N . VAL A 1 132 ? 2.943 -16.328 14.5 1 90.88 132 VAL A N 1
ATOM 1026 C CA . VAL A 1 132 ? 4.016 -17.125 15.102 1 90.88 132 VAL A CA 1
ATOM 1027 C C . VAL A 1 132 ? 5.367 -16.5 14.75 1 90.88 132 VAL A C 1
ATOM 1029 O O . VAL A 1 132 ? 6.375 -16.781 15.406 1 90.88 132 VAL A O 1
ATOM 1032 N N . PHE A 1 133 ? 5.391 -15.609 13.797 1 93.19 133 PHE A N 1
ATOM 1033 C CA . PHE A 1 133 ? 6.652 -15.047 13.328 1 93.19 133 PHE A CA 1
ATOM 1034 C C . PHE A 1 133 ? 6.895 -13.68 13.945 1 93.19 133 PHE A C 1
ATOM 1036 O O . PHE A 1 133 ? 7.883 -13.016 13.625 1 93.19 133 PHE A O 1
ATOM 1043 N N . ARG A 1 134 ? 6.039 -13.039 14.773 1 87 134 ARG A N 1
ATOM 1044 C CA . ARG A 1 134 ? 6.137 -11.711 15.367 1 87 134 ARG A CA 1
ATOM 1045 C C . ARG A 1 134 ? 7.344 -11.617 16.297 1 87 134 ARG A C 1
ATOM 1047 O O . ARG A 1 134 ? 7.863 -10.523 16.531 1 87 134 ARG A O 1
ATOM 1054 N N . GLY A 1 135 ? 8.008 -12.664 16.672 1 78 135 GLY A N 1
ATOM 1055 C CA . GLY A 1 135 ? 9.094 -12.656 17.641 1 78 135 GLY A CA 1
ATOM 1056 C C . GLY A 1 135 ? 10.461 -12.836 17.016 1 78 135 GLY A C 1
ATOM 1057 O O . GLY A 1 135 ? 11.414 -13.211 17.688 1 78 135 GLY A O 1
ATOM 1058 N N . MET A 1 136 ? 10.492 -12.5 15.688 1 85.62 136 MET A N 1
ATOM 1059 C CA . MET A 1 136 ? 11.773 -12.672 15.008 1 85.62 136 MET A CA 1
ATOM 1060 C C . MET A 1 136 ? 12.812 -11.695 15.539 1 85.62 136 MET A C 1
ATOM 1062 O O . MET A 1 136 ? 12.484 -10.539 15.828 1 85.62 136 MET A O 1
ATOM 1066 N N . LYS A 1 137 ? 14.039 -12.125 15.656 1 79.75 137 LYS A N 1
ATOM 1067 C CA . LYS A 1 137 ? 15.102 -11.328 16.266 1 79.75 137 LYS A CA 1
ATOM 1068 C C . LYS A 1 137 ? 16.047 -10.781 15.203 1 79.75 137 LYS A C 1
ATOM 1070 O O . LYS A 1 137 ? 16.984 -10.039 15.523 1 79.75 137 LYS A O 1
ATOM 1075 N N . VAL A 1 138 ? 15.898 -11.227 14.047 1 86.94 138 VAL A N 1
ATOM 1076 C CA . VAL A 1 138 ? 16.703 -10.789 12.914 1 86.94 138 VAL A CA 1
ATOM 1077 C C . VAL A 1 138 ? 15.859 -9.969 11.953 1 86.94 138 VAL A C 1
ATOM 1079 O O . VAL A 1 138 ? 14.625 -9.961 12.055 1 86.94 138 VAL A O 1
ATOM 1082 N N . PRO A 1 139 ? 16.516 -9.211 11.078 1 92.06 139 PRO A N 1
ATOM 1083 C CA . PRO A 1 139 ? 15.711 -8.555 10.047 1 92.06 139 PRO A CA 1
ATOM 1084 C C . PRO A 1 139 ? 14.773 -9.523 9.32 1 92.06 139 PRO A C 1
ATOM 1086 O O . PRO A 1 139 ? 15.211 -10.578 8.852 1 92.06 139 PRO A O 1
ATOM 1089 N N . PHE A 1 140 ? 13.531 -9.164 9.344 1 94.69 140 PHE A N 1
ATOM 1090 C CA . PHE A 1 140 ? 12.477 -10.062 8.883 1 94.69 140 PHE A CA 1
ATOM 1091 C C . PHE A 1 140 ? 11.461 -9.305 8.031 1 94.69 140 PHE A C 1
ATOM 1093 O O . PHE A 1 140 ? 11.023 -8.211 8.406 1 94.69 140 PHE A O 1
ATOM 1100 N N . LEU A 1 141 ? 11.211 -9.836 6.918 1 96 141 LEU A N 1
ATOM 1101 C CA . LEU A 1 141 ? 10.281 -9.281 5.938 1 96 141 LEU A CA 1
ATOM 1102 C C . LEU A 1 141 ? 9.352 -10.367 5.395 1 96 141 LEU A C 1
ATOM 1104 O O . LEU A 1 141 ? 9.781 -11.508 5.199 1 96 141 LEU A O 1
ATOM 1108 N N . VAL A 1 142 ? 8.055 -10.031 5.18 1 98.25 142 VAL A N 1
ATOM 1109 C CA . VAL A 1 142 ? 7.164 -11 4.559 1 98.25 142 VAL A CA 1
ATOM 1110 C C . VAL A 1 142 ? 6.879 -10.602 3.115 1 98.25 142 VAL A C 1
ATOM 1112 O O . VAL A 1 142 ? 6.477 -9.469 2.848 1 98.25 142 VAL A O 1
ATOM 1115 N N . LEU A 1 143 ? 7.125 -11.477 2.232 1 98.69 143 LEU A N 1
ATOM 1116 C CA . LEU A 1 143 ? 6.895 -11.328 0.799 1 98.69 143 LEU A CA 1
ATOM 1117 C C . LEU A 1 143 ? 5.551 -11.93 0.396 1 98.69 143 LEU A C 1
ATOM 1119 O O . LEU A 1 143 ? 5.223 -13.047 0.797 1 98.69 143 LEU A O 1
ATOM 1123 N N . ASP A 1 144 ? 4.707 -11.125 -0.313 1 98.62 144 ASP A N 1
ATOM 1124 C CA . ASP A 1 144 ? 3.449 -11.555 -0.918 1 98.62 144 ASP A CA 1
ATOM 1125 C C . ASP A 1 144 ? 2.391 -11.828 0.148 1 98.62 144 ASP A C 1
ATOM 1127 O O . ASP A 1 144 ? 1.629 -12.789 0.04 1 98.62 144 ASP A O 1
ATOM 1131 N N . TYR A 1 145 ? 2.492 -11.078 1.155 1 97.69 145 TYR A N 1
ATOM 1132 C CA . TYR A 1 145 ? 1.535 -11.117 2.256 1 97.69 145 TYR A CA 1
ATOM 1133 C C . TYR A 1 145 ? 1.469 -9.773 2.965 1 97.69 145 TYR A C 1
ATOM 1135 O O . TYR A 1 145 ? 2.482 -9.078 3.096 1 97.69 145 TYR A O 1
ATOM 1143 N N . TRP A 1 146 ? 0.223 -9.461 3.436 1 97.81 146 TRP A N 1
ATOM 1144 C CA . TRP A 1 146 ? 0.078 -8.273 4.273 1 97.81 146 TRP A CA 1
ATOM 1145 C C . TRP A 1 146 ? -1.076 -8.438 5.254 1 97.81 146 TRP A C 1
ATOM 1147 O O . TRP A 1 146 ? -2.102 -9.039 4.922 1 97.81 146 TRP A O 1
ATOM 1157 N N . ASN A 1 147 ? -0.859 -7.945 6.398 1 94.81 147 ASN A N 1
ATOM 1158 C CA . ASN A 1 147 ? -1.905 -7.824 7.41 1 94.81 147 ASN A CA 1
ATOM 1159 C C . ASN A 1 147 ? -2.049 -6.383 7.895 1 94.81 147 ASN A C 1
ATOM 1161 O O . ASN A 1 147 ? -1.053 -5.68 8.062 1 94.81 147 ASN A O 1
ATOM 1165 N N . HIS A 1 148 ? -3.225 -5.969 8.172 1 94.25 148 HIS A N 1
ATOM 1166 C CA . HIS A 1 148 ? -3.531 -4.582 8.516 1 94.25 148 HIS A CA 1
ATOM 1167 C C . HIS A 1 148 ? -2.904 -4.195 9.852 1 94.25 148 HIS A C 1
ATOM 1169 O O . HIS A 1 148 ? -2.844 -3.01 10.188 1 94.25 148 HIS A O 1
ATOM 1175 N N . ASP A 1 149 ? -2.453 -5.121 10.656 1 92.12 149 ASP A N 1
ATOM 1176 C CA . ASP A 1 149 ? -1.894 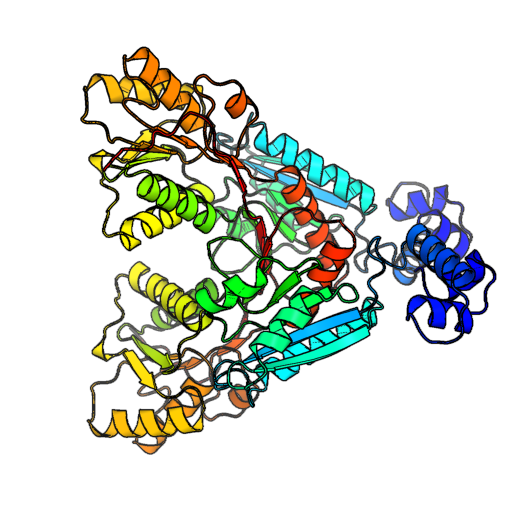-4.801 11.961 1 92.12 149 ASP A CA 1
ATOM 1177 C C . ASP A 1 149 ? -0.479 -4.238 11.836 1 92.12 149 ASP A C 1
ATOM 1179 O O . ASP A 1 149 ? 0.119 -3.814 12.828 1 92.12 149 ASP A O 1
ATOM 1183 N N . MET A 1 150 ? 0.078 -4.281 10.672 1 93.06 150 MET A N 1
ATOM 1184 C CA . MET A 1 150 ? 1.346 -3.639 10.336 1 93.06 150 MET A CA 1
ATOM 1185 C C . MET A 1 150 ? 2.482 -4.199 11.188 1 93.06 150 MET A C 1
ATOM 1187 O O . MET A 1 150 ? 3.393 -3.467 11.57 1 93.06 150 MET A O 1
ATOM 1191 N N . SER A 1 151 ? 2.43 -5.5 11.484 1 89.69 151 SER A N 1
ATOM 1192 C CA . SER A 1 151 ? 3.41 -6.133 12.359 1 89.69 151 SER A CA 1
ATOM 1193 C C . SER A 1 151 ? 4.723 -6.387 11.625 1 89.69 151 SER A C 1
ATOM 1195 O O . SER A 1 151 ? 5.766 -6.574 12.258 1 89.69 151 SER A O 1
ATOM 1197 N N . PHE A 1 152 ? 4.609 -6.434 10.336 1 92.06 152 PHE A N 1
ATOM 1198 C CA . PHE A 1 152 ? 5.773 -6.797 9.539 1 92.06 152 PHE A CA 1
ATOM 1199 C C . PHE A 1 152 ? 5.992 -5.797 8.406 1 92.06 152 PHE A C 1
ATOM 1201 O O . PHE A 1 152 ? 5.051 -5.133 7.973 1 92.06 152 PHE A O 1
ATOM 1208 N N . ASP A 1 153 ? 7.297 -5.703 7.957 1 95.88 153 ASP A N 1
ATOM 1209 C CA . ASP A 1 153 ? 7.547 -5.172 6.621 1 95.88 153 ASP A CA 1
ATOM 1210 C C . ASP A 1 153 ? 6.988 -6.105 5.547 1 95.88 153 ASP A C 1
ATOM 1212 O O . ASP A 1 153 ? 7.059 -7.328 5.684 1 95.88 153 ASP A O 1
ATOM 1216 N N . GLY A 1 154 ? 6.418 -5.5 4.582 1 97.81 154 GLY A N 1
ATOM 1217 C CA . GLY A 1 154 ? 5.82 -6.328 3.547 1 97.81 154 GLY A CA 1
ATOM 1218 C C . GLY A 1 154 ? 6.145 -5.859 2.143 1 97.81 154 GLY A C 1
ATOM 1219 O O . GLY A 1 154 ? 6.23 -4.656 1.891 1 97.81 154 GLY A O 1
ATOM 1220 N N . VAL A 1 155 ? 6.375 -6.742 1.214 1 98.44 155 VAL A N 1
ATOM 1221 C CA . VAL A 1 155 ? 6.457 -6.531 -0.228 1 98.44 155 VAL A CA 1
ATOM 1222 C C . VAL A 1 155 ? 5.484 -7.473 -0.941 1 98.44 155 VAL A C 1
ATOM 1224 O O . VAL A 1 155 ? 5.539 -8.688 -0.754 1 98.44 155 VAL A O 1
ATOM 1227 N N . PHE A 1 156 ? 4.566 -6.922 -1.663 1 98.69 156 PHE A N 1
ATOM 1228 C CA . PHE A 1 156 ? 3.602 -7.75 -2.375 1 98.69 156 PHE A CA 1
ATOM 1229 C C . PHE A 1 156 ? 3.016 -7.004 -3.564 1 98.69 156 PHE A C 1
ATOM 1231 O O . PHE A 1 156 ? 3.492 -5.922 -3.922 1 98.69 156 PHE A O 1
ATOM 1238 N N . ILE A 1 157 ? 2.062 -7.574 -4.215 1 98.81 157 ILE A N 1
ATOM 1239 C CA . ILE A 1 157 ? 1.5 -7.027 -5.445 1 98.81 157 ILE A CA 1
ATOM 1240 C C . ILE A 1 157 ? 0.418 -6.004 -5.109 1 98.81 157 ILE A C 1
ATOM 1242 O O . ILE A 1 157 ? -0.351 -6.195 -4.164 1 98.81 157 ILE A O 1
ATOM 1246 N N . ASN A 1 158 ? 0.365 -4.898 -5.848 1 98.75 158 ASN A N 1
ATOM 1247 C CA . ASN A 1 158 ? -0.762 -3.977 -5.785 1 98.75 158 ASN A CA 1
ATOM 1248 C C . ASN A 1 158 ? -2.033 -4.602 -6.348 1 98.75 158 ASN A C 1
ATOM 1250 O O . ASN A 1 158 ? -2.557 -4.148 -7.367 1 98.75 158 ASN A O 1
ATOM 1254 N N . ASN A 1 159 ? -2.561 -5.516 -5.668 1 98.81 159 ASN A N 1
ATOM 1255 C CA . ASN A 1 159 ? -3.654 -6.379 -6.102 1 98.81 159 ASN A CA 1
ATOM 1256 C C . ASN A 1 159 ? -4.934 -5.582 -6.344 1 98.81 159 ASN A C 1
ATOM 1258 O O . ASN A 1 159 ? -5.555 -5.699 -7.402 1 98.81 159 ASN A O 1
ATOM 1262 N N . ALA A 1 160 ? -5.285 -4.777 -5.383 1 98.44 160 ALA A N 1
ATOM 1263 C CA . ALA A 1 160 ? -6.578 -4.098 -5.43 1 98.44 160 ALA A CA 1
ATOM 1264 C C . ALA A 1 160 ? -6.641 -3.119 -6.602 1 98.44 160 ALA A C 1
ATOM 1266 O O . ALA A 1 160 ? -7.598 -3.135 -7.379 1 98.44 160 ALA A O 1
ATOM 1267 N N . ASP A 1 161 ? -5.605 -2.256 -6.715 1 98.56 161 ASP A N 1
ATOM 1268 C CA . ASP A 1 161 ? -5.605 -1.289 -7.809 1 98.56 161 ASP A CA 1
ATOM 1269 C C . ASP A 1 161 ? -5.559 -1.993 -9.164 1 98.56 161 ASP A C 1
ATOM 1271 O O . ASP A 1 161 ? -6.227 -1.572 -10.109 1 98.56 161 ASP A O 1
ATOM 1275 N N . ALA A 1 162 ? -4.824 -3.066 -9.258 1 98.75 162 ALA A N 1
ATOM 1276 C CA . ALA A 1 162 ? -4.719 -3.818 -10.5 1 98.75 162 ALA A CA 1
ATOM 1277 C C . ALA A 1 162 ? -6.07 -4.398 -10.906 1 98.75 162 ALA A C 1
ATOM 1279 O O . ALA A 1 162 ? -6.492 -4.258 -12.055 1 98.75 162 ALA A O 1
ATOM 1280 N N . ALA A 1 163 ? -6.723 -4.996 -9.969 1 98.81 163 ALA A N 1
ATOM 1281 C CA . ALA A 1 163 ? -8.023 -5.598 -10.258 1 98.81 163 ALA A CA 1
ATOM 1282 C C . ALA A 1 163 ? -9.055 -4.531 -10.594 1 98.81 163 ALA A C 1
ATOM 1284 O O . ALA A 1 163 ? -9.945 -4.754 -11.414 1 98.81 163 ALA A O 1
ATOM 1285 N N . ARG A 1 164 ? -8.93 -3.439 -9.875 1 98.5 164 ARG A N 1
ATOM 1286 C CA . ARG A 1 164 ? -9.805 -2.316 -10.195 1 98.5 164 ARG A CA 1
ATOM 1287 C C . ARG A 1 164 ? -9.641 -1.89 -11.656 1 98.5 164 ARG A C 1
ATOM 1289 O O . ARG A 1 164 ? -10.625 -1.618 -12.344 1 98.5 164 ARG A O 1
ATOM 1296 N N . MET A 1 165 ? -8.461 -1.857 -12.133 1 97.94 165 MET A N 1
ATOM 1297 C CA . MET A 1 165 ? -8.18 -1.492 -13.516 1 97.94 165 MET A CA 1
ATOM 1298 C C . MET A 1 165 ? -8.812 -2.49 -14.477 1 97.94 165 MET A C 1
ATOM 1300 O O . MET A 1 165 ? -9.336 -2.104 -15.523 1 97.94 165 MET A O 1
ATOM 1304 N N . ALA A 1 166 ? -8.766 -3.738 -14.141 1 98.56 166 ALA A N 1
ATOM 1305 C CA . ALA A 1 166 ? -9.391 -4.77 -14.969 1 98.56 166 ALA A CA 1
ATOM 1306 C C . ALA A 1 166 ? -10.898 -4.555 -15.062 1 98.56 166 ALA A C 1
ATOM 1308 O O . ALA A 1 166 ? -11.477 -4.648 -16.141 1 98.56 166 ALA A O 1
ATOM 1309 N N . GLY A 1 167 ? -11.523 -4.266 -13.914 1 98.56 167 GLY A N 1
ATOM 1310 C CA . GLY A 1 167 ? -12.945 -3.979 -13.906 1 98.56 167 GLY A CA 1
ATOM 1311 C C . GLY A 1 167 ? -13.312 -2.766 -14.742 1 98.56 167 GLY A C 1
ATOM 1312 O O . GLY A 1 167 ? -14.25 -2.818 -15.539 1 98.56 167 GLY A O 1
ATOM 1313 N N . GLU A 1 168 ? -12.57 -1.705 -14.547 1 98.19 168 GLU A N 1
ATOM 1314 C CA . GLU A 1 168 ? -12.82 -0.478 -15.297 1 98.19 168 GLU A CA 1
ATOM 1315 C C . GLU A 1 168 ? -12.648 -0.705 -16.797 1 98.19 168 GLU A C 1
ATOM 1317 O O . GLU A 1 168 ? -13.406 -0.161 -17.594 1 98.19 168 GLU A O 1
ATOM 1322 N N . TYR A 1 169 ? -11.688 -1.479 -17.156 1 98.44 169 TYR A N 1
ATOM 1323 C CA . TYR A 1 169 ? -11.445 -1.809 -18.547 1 98.44 169 TYR A CA 1
ATOM 1324 C C . TYR A 1 169 ? -12.648 -2.52 -19.156 1 98.44 169 TYR A C 1
ATOM 1326 O O . TYR A 1 169 ? -13.109 -2.154 -20.25 1 98.44 169 TYR A O 1
ATOM 1334 N N . LEU A 1 170 ? -13.148 -3.518 -18.469 1 98.75 170 LEU A N 1
ATOM 1335 C CA . LEU A 1 170 ? -14.297 -4.266 -18.969 1 98.75 170 LEU A CA 1
ATOM 1336 C C . LEU A 1 170 ? -15.508 -3.354 -19.141 1 98.75 170 LEU A C 1
ATOM 1338 O O . LEU A 1 170 ? -16.234 -3.457 -20.141 1 98.75 170 LEU A O 1
ATOM 1342 N N . ILE A 1 171 ? -15.703 -2.465 -18.188 1 98.44 171 ILE A N 1
ATOM 1343 C CA . ILE A 1 171 ? -16.828 -1.535 -18.25 1 98.44 171 ILE A CA 1
ATOM 1344 C C . ILE A 1 171 ? -16.656 -0.584 -19.422 1 98.44 171 ILE A C 1
ATOM 1346 O O . ILE A 1 171 ? -17.609 -0.312 -20.156 1 98.44 171 ILE A O 1
ATOM 1350 N N . GLN A 1 172 ? -15.438 -0.116 -19.609 1 97.69 172 GLN A N 1
ATOM 1351 C CA . GLN A 1 172 ? -15.133 0.765 -20.734 1 97.69 172 GLN A CA 1
ATOM 1352 C C . GLN A 1 172 ? -15.367 0.063 -22.062 1 97.69 172 GLN A C 1
ATOM 1354 O O . GLN A 1 172 ? -15.75 0.702 -23.047 1 97.69 172 GLN A O 1
ATOM 1359 N N . LYS A 1 173 ? -15.219 -1.267 -22.094 1 98.38 173 LYS A N 1
ATOM 1360 C CA . LYS A 1 173 ? -15.453 -2.072 -23.297 1 98.38 173 LYS A CA 1
ATOM 1361 C C . LYS A 1 173 ? -16.938 -2.379 -23.484 1 98.38 173 LYS A C 1
ATOM 1363 O O . LYS A 1 173 ? -17.312 -3.092 -24.406 1 98.38 173 LYS A O 1
ATOM 1368 N N . GLY A 1 174 ? -17.797 -1.914 -22.578 1 98.25 174 GLY A N 1
ATOM 1369 C CA . GLY A 1 174 ? -19.234 -2.004 -22.734 1 98.25 174 GLY A CA 1
ATOM 1370 C C . GLY A 1 174 ? -19.859 -3.143 -21.953 1 98.25 174 GLY A C 1
ATOM 1371 O O . GLY A 1 174 ? -21.078 -3.369 -22.031 1 98.25 174 GLY A O 1
ATOM 1372 N N . HIS A 1 175 ? -19.094 -3.893 -21.172 1 98.5 175 HIS A N 1
ATOM 1373 C CA . HIS A 1 175 ? -19.641 -5.012 -20.406 1 98.5 175 HIS A CA 1
ATOM 1374 C C . HIS A 1 175 ? -20.359 -4.527 -19.156 1 98.5 175 HIS A C 1
ATOM 1376 O O . HIS A 1 175 ? -19.812 -3.73 -18.391 1 98.5 175 HIS A O 1
ATOM 1382 N N . THR A 1 176 ? -21.578 -5.023 -18.906 1 97.5 176 THR A N 1
ATOM 1383 C CA . THR A 1 176 ? -22.328 -4.664 -17.719 1 97.5 176 THR A CA 1
ATOM 1384 C C . THR A 1 176 ? -22.688 -5.906 -16.906 1 97.5 176 THR A C 1
ATOM 1386 O O . THR A 1 176 ? -22.984 -5.809 -15.719 1 97.5 176 THR A O 1
ATOM 1389 N N . ARG A 1 177 ? -22.75 -7.055 -17.578 1 97.88 177 ARG A N 1
ATOM 1390 C CA . ARG A 1 177 ? -22.859 -8.336 -16.891 1 97.88 177 ARG A CA 1
ATOM 1391 C C . ARG A 1 177 ? -21.484 -9 -16.75 1 97.88 177 ARG A C 1
ATOM 1393 O O . ARG A 1 177 ? -21.047 -9.719 -17.656 1 97.88 177 ARG A O 1
ATOM 1400 N N . ILE A 1 178 ? -20.906 -8.703 -15.68 1 98.62 178 ILE A N 1
ATOM 1401 C CA . ILE A 1 178 ? -19.531 -9.109 -15.5 1 98.62 178 ILE A CA 1
ATOM 1402 C C . ILE A 1 178 ? -19.422 -10.102 -14.344 1 98.62 178 ILE A C 1
ATOM 1404 O O . ILE A 1 178 ? -20.031 -9.898 -13.289 1 98.62 178 ILE A O 1
ATOM 1408 N N . GLY A 1 179 ? -18.719 -11.195 -14.555 1 98.81 179 GLY A N 1
ATOM 1409 C CA . GLY A 1 179 ? -18.547 -12.227 -13.547 1 98.81 179 GLY A CA 1
ATOM 1410 C C . GLY A 1 179 ? -17.141 -12.305 -12.992 1 98.81 179 GLY A C 1
ATOM 1411 O O . GLY A 1 179 ? -16.25 -11.57 -13.43 1 98.81 179 GLY A O 1
ATOM 1412 N N . TYR A 1 180 ? -16.984 -13.156 -12.008 1 98.88 180 TYR A N 1
ATOM 1413 C CA . TYR A 1 180 ? -15.734 -13.359 -11.289 1 98.88 180 TYR A CA 1
ATOM 1414 C C . TYR A 1 180 ? -15.414 -14.836 -11.141 1 98.88 180 TYR A C 1
ATOM 1416 O O . TYR A 1 180 ? -16.234 -15.609 -10.648 1 98.88 180 TYR A O 1
ATOM 1424 N N . LEU A 1 181 ? -14.25 -15.25 -11.703 1 98.94 181 LEU A N 1
ATOM 1425 C CA . LEU A 1 181 ? -13.75 -16.594 -11.484 1 98.94 181 LEU A CA 1
ATOM 1426 C C . LEU A 1 181 ? -12.898 -16.656 -10.219 1 98.94 181 LEU A C 1
ATOM 1428 O O . LEU A 1 181 ? -11.742 -16.234 -10.219 1 98.94 181 LEU A O 1
ATOM 1432 N N . ARG A 1 182 ? -13.445 -17.25 -9.219 1 98.75 182 ARG A N 1
ATOM 1433 C CA . ARG A 1 182 ? -12.93 -17.266 -7.855 1 98.75 182 ARG A CA 1
ATOM 1434 C C . ARG A 1 182 ? -12.242 -18.594 -7.543 1 98.75 182 ARG A C 1
ATOM 1436 O O . ARG A 1 182 ? -12.844 -19.656 -7.688 1 98.75 182 ARG A O 1
ATOM 1443 N N . GLY A 1 183 ? -10.977 -18.469 -7.113 1 98.56 183 GLY A N 1
ATOM 1444 C CA . GLY A 1 183 ? -10.297 -19.688 -6.699 1 98.56 183 GLY A CA 1
ATOM 1445 C C . GLY A 1 183 ? -10.906 -20.312 -5.461 1 98.56 183 GLY A C 1
ATOM 1446 O O . GLY A 1 183 ? -11.266 -19.609 -4.516 1 98.56 183 GLY A O 1
ATOM 1447 N N . SER A 1 184 ? -10.953 -21.625 -5.5 1 98.25 184 SER A N 1
ATOM 1448 C CA . SER A 1 184 ? -11.57 -22.375 -4.402 1 98.25 184 SER A CA 1
ATOM 1449 C C . SER A 1 184 ? -10.695 -22.344 -3.154 1 98.25 184 SER A C 1
ATOM 1451 O O . SER A 1 184 ? -11.188 -22.469 -2.035 1 98.25 184 SER A O 1
ATOM 1453 N N . TYR A 1 185 ? -9.414 -22.281 -3.346 1 97.62 185 TYR A N 1
ATOM 1454 C CA . TYR A 1 185 ? -8.477 -22.031 -2.258 1 97.62 185 TYR A CA 1
ATOM 1455 C C . TYR A 1 185 ? -8.148 -20.547 -2.146 1 97.62 185 TYR A C 1
ATOM 1457 O O . TYR A 1 185 ? -7.59 -19.953 -3.076 1 97.62 185 TYR A O 1
ATOM 1465 N N . ARG A 1 186 ? -8.484 -19.984 -0.979 1 97.31 186 ARG A N 1
ATOM 1466 C CA . ARG A 1 186 ? -8.414 -18.531 -0.881 1 97.31 186 ARG A CA 1
ATOM 1467 C C . ARG A 1 186 ? -7.105 -18.094 -0.225 1 97.31 186 ARG A C 1
ATOM 1469 O O . ARG A 1 186 ? -6.66 -18.703 0.75 1 97.31 186 ARG A O 1
ATOM 1476 N N . ILE A 1 187 ? -6.504 -17.125 -0.792 1 97.62 187 ILE A N 1
ATOM 1477 C CA . ILE A 1 187 ? -5.336 -16.438 -0.234 1 97.62 187 ILE A CA 1
ATOM 1478 C C . ILE A 1 187 ? -5.609 -14.945 -0.132 1 97.62 187 ILE A C 1
ATOM 1480 O O . ILE A 1 187 ? -6.574 -14.445 -0.714 1 97.62 187 ILE A O 1
ATOM 1484 N N . LYS A 1 188 ? -4.777 -14.18 0.569 1 97.69 188 LYS A N 1
ATOM 1485 C CA . LYS A 1 188 ? -4.973 -12.75 0.796 1 97.69 188 LYS A CA 1
ATOM 1486 C C . LYS A 1 188 ? -5.012 -11.984 -0.524 1 97.69 188 LYS A C 1
ATOM 1488 O O . LYS A 1 188 ? -5.832 -11.078 -0.697 1 97.69 188 LYS A O 1
ATOM 1493 N N . ALA A 1 189 ? -4.203 -12.336 -1.429 1 98.5 189 ALA A N 1
ATOM 1494 C CA . ALA A 1 189 ? -4.117 -11.648 -2.715 1 98.5 189 ALA A CA 1
ATOM 1495 C C . ALA A 1 189 ? -5.441 -11.734 -3.471 1 98.5 189 ALA A C 1
ATOM 1497 O O . ALA A 1 189 ? -5.902 -10.742 -4.035 1 98.5 189 ALA A O 1
ATOM 1498 N N . PHE A 1 190 ? -6.051 -12.883 -3.455 1 98.69 190 PHE A N 1
ATOM 1499 C CA . PHE A 1 190 ? -7.312 -13.07 -4.16 1 98.69 190 PHE A CA 1
ATOM 1500 C C . PHE A 1 190 ? -8.406 -12.195 -3.557 1 98.69 190 PHE A C 1
ATOM 1502 O O . PHE A 1 190 ? -9.219 -11.625 -4.285 1 98.69 190 PHE A O 1
ATOM 1509 N N . GLY A 1 191 ? -8.398 -12.148 -2.232 1 98.12 191 GLY A N 1
ATOM 1510 C CA . GLY A 1 191 ? -9.359 -11.273 -1.57 1 98.12 191 GLY A CA 1
ATOM 1511 C C . GLY A 1 191 ? -9.195 -9.812 -1.952 1 98.12 191 GLY A C 1
ATOM 1512 O O . GLY A 1 191 ? -10.18 -9.125 -2.213 1 98.12 191 GLY A O 1
ATOM 1513 N N . SER A 1 192 ? -8 -9.367 -1.977 1 98.31 192 SER A N 1
ATOM 1514 C CA . SER A 1 192 ? -7.699 -7.988 -2.346 1 98.31 192 SER A CA 1
ATOM 1515 C C . SER A 1 192 ? -8.102 -7.703 -3.789 1 98.31 192 SER A C 1
ATOM 1517 O O . SER A 1 192 ? -8.609 -6.621 -4.094 1 98.31 192 SER A O 1
ATOM 1519 N N . ARG A 1 193 ? -7.844 -8.633 -4.672 1 98.81 193 ARG A N 1
ATOM 1520 C CA . ARG A 1 193 ? -8.242 -8.484 -6.07 1 98.81 193 ARG A CA 1
ATOM 1521 C C . ARG A 1 193 ? -9.758 -8.383 -6.199 1 98.81 193 ARG A C 1
ATOM 1523 O O . ARG A 1 193 ? -10.266 -7.508 -6.902 1 98.81 193 ARG A O 1
ATOM 1530 N N . ALA A 1 194 ? -10.438 -9.258 -5.504 1 98.56 194 ALA A N 1
ATOM 1531 C CA . ALA A 1 194 ? -11.891 -9.219 -5.523 1 98.56 194 ALA A CA 1
ATOM 1532 C C . ALA A 1 194 ? -12.414 -7.863 -5.051 1 98.56 194 ALA A C 1
ATOM 1534 O O . ALA A 1 194 ? -13.344 -7.309 -5.641 1 98.56 194 ALA A O 1
ATOM 1535 N N . SER A 1 195 ? -11.812 -7.363 -3.984 1 97.12 195 SER A N 1
ATOM 1536 C CA . SER A 1 195 ? -12.219 -6.074 -3.432 1 97.12 195 SER A CA 1
ATOM 1537 C C . SER A 1 195 ? -12.016 -4.953 -4.441 1 97.12 195 SER A C 1
ATOM 1539 O O . SER A 1 195 ? -12.906 -4.121 -4.641 1 97.12 195 SER A O 1
ATOM 1541 N N . GLY A 1 196 ? -10.828 -4.918 -5.047 1 98.31 196 GLY A N 1
ATOM 1542 C CA . GLY A 1 196 ? -10.555 -3.916 -6.066 1 98.31 196 GLY A CA 1
ATOM 1543 C C . GLY A 1 196 ? -11.492 -4 -7.254 1 98.31 196 GLY A C 1
ATOM 1544 O O . GLY A 1 196 ? -11.961 -2.979 -7.758 1 98.31 196 GLY A O 1
ATOM 1545 N N . PHE A 1 197 ? -11.797 -5.223 -7.633 1 98.62 197 PHE A N 1
ATOM 1546 C CA . PHE A 1 197 ? -12.703 -5.477 -8.742 1 98.62 197 PHE A CA 1
ATOM 1547 C C . PHE A 1 197 ? -14.102 -4.961 -8.422 1 98.62 197 PHE A C 1
ATOM 1549 O O . PHE A 1 197 ? -14.734 -4.305 -9.258 1 98.62 197 PHE A O 1
ATOM 1556 N N . GLN A 1 198 ? -14.531 -5.18 -7.258 1 98 198 GLN A N 1
ATOM 1557 C CA . GLN A 1 198 ? -15.852 -4.734 -6.816 1 98 198 GLN A CA 1
ATOM 1558 C C . GLN A 1 198 ? -15.922 -3.211 -6.75 1 98 198 GLN A C 1
ATOM 1560 O O . GLN A 1 198 ? -16.969 -2.621 -7.047 1 98 198 GLN A O 1
ATOM 1565 N N . ILE A 1 199 ? -14.883 -2.59 -6.348 1 96.75 199 ILE A N 1
ATOM 1566 C CA . ILE A 1 199 ? -14.836 -1.134 -6.289 1 96.75 199 ILE A CA 1
ATOM 1567 C C . ILE A 1 199 ? -15.07 -0.554 -7.684 1 96.75 199 ILE A C 1
ATOM 1569 O O . ILE A 1 199 ? -15.82 0.409 -7.84 1 96.75 199 ILE A O 1
ATOM 1573 N N . ALA A 1 200 ? -14.43 -1.144 -8.656 1 97.94 200 ALA A N 1
ATOM 1574 C CA . ALA A 1 200 ? -14.609 -0.691 -10.039 1 97.94 200 ALA A CA 1
ATOM 1575 C C . ALA A 1 200 ? -16.078 -0.799 -10.461 1 97.94 200 ALA A C 1
ATOM 1577 O O . ALA A 1 200 ? -16.625 0.133 -11.047 1 97.94 200 ALA A O 1
ATOM 1578 N N . LEU A 1 201 ? -16.688 -1.92 -10.164 1 98.31 201 LEU A N 1
ATOM 1579 C CA . LEU A 1 201 ? -18.078 -2.143 -10.539 1 98.31 201 LEU A CA 1
ATOM 1580 C C . LEU A 1 201 ? -19 -1.154 -9.828 1 98.31 201 LEU A C 1
ATOM 1582 O O . LEU A 1 201 ? -19.812 -0.487 -10.469 1 98.31 201 LEU A O 1
ATOM 1586 N N . ASN A 1 202 ? -18.812 -1.011 -8.531 1 97 202 ASN A N 1
ATOM 1587 C CA . ASN A 1 202 ? -19.672 -0.149 -7.719 1 97 202 ASN A CA 1
ATOM 1588 C C . ASN A 1 202 ? -19.578 1.308 -8.164 1 97 202 ASN A C 1
ATOM 1590 O O . ASN A 1 202 ? -20.578 2.023 -8.164 1 97 202 ASN A O 1
ATOM 1594 N N . LYS A 1 203 ? -18.438 1.718 -8.5 1 96.12 203 LYS A N 1
ATOM 1595 C CA . LYS A 1 203 ? -18.234 3.09 -8.953 1 96.12 203 LYS A CA 1
ATOM 1596 C C . LYS A 1 203 ? -19.062 3.393 -10.188 1 96.12 203 LYS A C 1
ATOM 1598 O O . LYS A 1 203 ? -19.391 4.551 -10.461 1 96.12 203 LYS A O 1
ATOM 1603 N N . HIS A 1 204 ? -19.422 2.363 -10.883 1 96.81 204 HIS A N 1
ATOM 1604 C CA . HIS A 1 204 ? -20.188 2.529 -12.109 1 96.81 204 HIS A CA 1
ATOM 1605 C C . HIS A 1 204 ? -21.609 1.989 -11.945 1 96.81 204 HIS A C 1
ATOM 1607 O O . HIS A 1 204 ? -22.266 1.653 -12.93 1 96.81 204 HIS A O 1
ATOM 1613 N N . ASN A 1 205 ? -21.984 1.797 -10.719 1 97.25 205 ASN A N 1
ATOM 1614 C CA . ASN A 1 205 ? -23.328 1.386 -10.328 1 97.25 205 ASN A CA 1
ATOM 1615 C C . ASN A 1 205 ? -23.641 -0.024 -10.82 1 97.25 205 ASN A C 1
ATOM 1617 O O . ASN A 1 205 ? -24.766 -0.305 -11.227 1 97.25 205 ASN A O 1
ATOM 1621 N N . LEU A 1 206 ? -22.641 -0.772 -10.914 1 97.5 206 LEU A N 1
ATOM 1622 C CA . LEU A 1 206 ? -22.781 -2.201 -11.172 1 97.5 206 LEU A CA 1
ATOM 1623 C C . LEU A 1 206 ? -22.469 -3.01 -9.914 1 97.5 206 LEU A C 1
ATOM 1625 O O . LEU A 1 206 ? -21.844 -2.496 -8.984 1 97.5 206 LEU A O 1
ATOM 1629 N N . ARG A 1 207 ? -23 -4.148 -9.844 1 94.81 207 ARG A N 1
ATOM 1630 C CA . ARG A 1 207 ? -22.734 -5.023 -8.703 1 94.81 207 ARG A CA 1
ATOM 1631 C C . ARG A 1 207 ? -22.281 -6.402 -9.164 1 94.81 207 ARG A C 1
ATOM 1633 O O . ARG A 1 207 ? -22.781 -6.926 -10.164 1 94.81 207 ARG A O 1
ATOM 1640 N N . LEU A 1 208 ? -21.375 -6.906 -8.484 1 96.06 208 LEU A N 1
ATOM 1641 C CA . LEU A 1 208 ? -21.016 -8.297 -8.719 1 96.06 208 LEU A CA 1
ATOM 1642 C C . LEU A 1 208 ? -22.109 -9.242 -8.227 1 96.06 208 LEU A C 1
ATOM 1644 O O . LEU A 1 208 ? -22.297 -9.391 -7.023 1 96.06 208 LEU A O 1
ATOM 1648 N N . GLU A 1 209 ? -22.719 -9.852 -9.156 1 95.38 209 GLU A N 1
ATOM 1649 C CA . GLU A 1 209 ? -23.828 -10.734 -8.805 1 95.38 209 GLU A CA 1
ATOM 1650 C C . GLU A 1 209 ? -23.312 -12.117 -8.391 1 95.38 209 GLU A C 1
ATOM 1652 O O . GLU A 1 209 ? -22.375 -12.641 -8.984 1 95.38 209 GLU A O 1
ATOM 1657 N N . ASN A 1 210 ? -23.938 -12.688 -7.48 1 95.94 210 ASN A N 1
ATOM 1658 C CA . ASN A 1 210 ? -23.547 -14.008 -6.992 1 95.94 210 ASN A CA 1
ATOM 1659 C C . ASN A 1 210 ? -23.641 -15.055 -8.094 1 95.94 210 ASN A C 1
ATOM 1661 O O . ASN A 1 210 ? -22.828 -15.977 -8.156 1 95.94 210 ASN A O 1
ATOM 1665 N N . ARG A 1 211 ? -24.625 -14.93 -8.969 1 95.81 211 ARG A N 1
ATOM 1666 C CA . ARG A 1 211 ? -24.828 -15.914 -10.023 1 95.81 211 ARG A CA 1
ATOM 1667 C C . ARG A 1 211 ? -23.688 -15.898 -11.031 1 95.81 211 ARG A C 1
ATOM 1669 O O . ARG A 1 211 ? -23.484 -16.859 -11.773 1 95.81 211 ARG A O 1
ATOM 1676 N N . TYR A 1 212 ? -22.922 -14.773 -11.031 1 97.69 212 TYR A N 1
ATOM 1677 C CA . TYR A 1 212 ? -21.812 -14.656 -11.969 1 97.69 212 TYR A CA 1
ATOM 1678 C C . TYR A 1 212 ? -20.484 -14.867 -11.258 1 97.69 212 TYR A C 1
ATOM 1680 O O . TYR A 1 212 ? -19.406 -14.672 -11.852 1 97.69 212 TYR A O 1
ATOM 1688 N N . THR A 1 213 ? -20.531 -15.188 -9.969 1 98.44 213 THR A N 1
ATOM 1689 C CA . THR A 1 213 ? -19.328 -15.586 -9.25 1 98.44 213 THR A CA 1
ATOM 1690 C C . THR A 1 213 ? -19.172 -17.109 -9.242 1 98.44 213 THR A C 1
ATOM 1692 O O . THR A 1 213 ? -19.969 -17.812 -8.609 1 98.44 213 THR A O 1
ATOM 1695 N N . VAL A 1 214 ? -18.188 -17.625 -9.938 1 98.69 214 VAL A N 1
ATOM 1696 C CA . VAL A 1 214 ? -17.984 -19.062 -10.086 1 98.69 214 VAL A CA 1
ATOM 1697 C C . VAL A 1 214 ? -16.719 -19.484 -9.344 1 98.69 214 VAL A C 1
ATOM 1699 O O . VAL A 1 214 ? -15.625 -19 -9.633 1 98.69 214 VAL A O 1
ATOM 1702 N N . THR A 1 215 ? -16.859 -20.359 -8.383 1 98.81 215 THR A N 1
ATOM 1703 C CA . THR A 1 215 ? -15.711 -20.859 -7.621 1 98.81 215 THR A CA 1
ATOM 1704 C C . THR A 1 215 ? -15.133 -22.109 -8.281 1 98.81 215 THR A C 1
ATOM 1706 O O . THR A 1 215 ? -15.844 -23.094 -8.484 1 98.81 215 THR A O 1
ATOM 1709 N N . ILE A 1 216 ? -13.898 -22.062 -8.633 1 98.75 216 ILE A N 1
ATOM 1710 C CA . ILE A 1 216 ? -13.266 -23.172 -9.344 1 98.75 216 ILE A CA 1
ATOM 1711 C C . ILE A 1 216 ? -11.891 -23.453 -8.742 1 98.75 216 ILE A C 1
ATOM 1713 O O . ILE A 1 216 ? -11.367 -22.641 -7.969 1 98.75 216 ILE A O 1
ATOM 1717 N N . GLY A 1 217 ? -11.273 -24.609 -9.07 1 98.25 217 GLY A N 1
ATOM 1718 C CA . GLY A 1 217 ? -9.977 -24.984 -8.547 1 98.25 217 GLY A CA 1
ATOM 1719 C C . GLY A 1 217 ? -8.867 -24.031 -8.945 1 98.25 217 GLY A C 1
ATOM 1720 O O . GLY A 1 217 ? -9.016 -23.266 -9.906 1 98.25 217 GLY A O 1
ATOM 1721 N N . VAL A 1 218 ? -7.723 -24.062 -8.266 1 97.62 218 VAL A N 1
ATOM 1722 C CA . VAL A 1 218 ? -6.73 -23 -8.414 1 97.62 218 VAL A CA 1
ATOM 1723 C C . VAL A 1 218 ? -5.617 -23.469 -9.352 1 97.62 218 VAL A C 1
ATOM 1725 O O . VAL A 1 218 ? -4.734 -22.688 -9.719 1 97.62 218 VAL A O 1
ATOM 1728 N N . THR A 1 219 ? -5.586 -24.719 -9.664 1 96.5 219 THR A N 1
ATOM 1729 C CA . THR A 1 219 ? -4.73 -25.172 -10.75 1 96.5 219 THR A CA 1
ATOM 1730 C C . THR A 1 219 ? -5.461 -25.109 -12.086 1 96.5 219 THR A C 1
ATOM 1732 O O . THR A 1 219 ? -6.695 -25.109 -12.125 1 96.5 219 THR A O 1
ATOM 1735 N N . MET A 1 220 ? -4.68 -25.031 -13.117 1 96.19 220 MET A N 1
ATOM 1736 C CA . MET A 1 220 ? -5.32 -24.953 -14.422 1 96.19 220 MET A CA 1
ATOM 1737 C C . MET A 1 220 ? -6.234 -26.141 -14.672 1 96.19 220 MET A C 1
ATOM 1739 O O . MET A 1 220 ? -7.352 -25.984 -15.164 1 96.19 220 MET A O 1
ATOM 1743 N N . GLU A 1 221 ? -5.773 -27.297 -14.305 1 97.19 221 GLU A N 1
ATOM 1744 C CA . GLU A 1 221 ? -6.543 -28.531 -14.5 1 97.19 221 GLU A CA 1
ATOM 1745 C C . GLU A 1 221 ? -7.812 -28.516 -13.656 1 97.19 221 GLU A C 1
ATOM 1747 O O . GLU A 1 221 ? -8.898 -28.828 -14.156 1 97.19 221 GLU A O 1
ATOM 1752 N N . ALA A 1 222 ? -7.676 -28.203 -12.43 1 98.06 222 ALA A N 1
ATOM 1753 C CA . ALA A 1 222 ? -8.836 -28.172 -11.539 1 98.06 222 ALA A CA 1
ATOM 1754 C C . ALA A 1 222 ? -9.836 -27.109 -11.969 1 98.06 222 ALA A C 1
ATOM 1756 O O . ALA A 1 222 ? -11.047 -27.312 -11.898 1 98.06 222 ALA A O 1
ATOM 1757 N N . ALA A 1 223 ? -9.312 -26 -12.406 1 98.56 223 ALA A N 1
ATOM 1758 C CA . ALA A 1 223 ? -10.172 -24.922 -12.906 1 98.56 223 ALA A CA 1
ATOM 1759 C C . ALA A 1 223 ? -10.961 -25.375 -14.133 1 98.56 223 ALA A C 1
ATOM 1761 O O . ALA A 1 223 ? -12.164 -25.125 -14.234 1 98.56 223 ALA A O 1
ATOM 1762 N N . HIS A 1 224 ? -10.266 -26.016 -15.008 1 98.75 224 HIS A N 1
ATOM 1763 C CA . HIS A 1 224 ? -10.883 -26.562 -16.203 1 98.75 224 HIS A CA 1
ATOM 1764 C C . HIS A 1 224 ? -12.031 -27.516 -15.859 1 98.75 224 HIS A C 1
ATOM 1766 O O . HIS A 1 224 ? -13.148 -27.344 -16.344 1 98.75 224 HIS A O 1
ATOM 1772 N N . GLN A 1 225 ? -11.773 -28.438 -15 1 98.81 225 GLN A N 1
ATOM 1773 C CA . GLN A 1 225 ? -12.75 -29.453 -14.633 1 98.81 225 GLN A CA 1
ATOM 1774 C C . GLN A 1 225 ? -13.953 -28.828 -13.93 1 98.81 225 GLN A C 1
ATOM 1776 O O . GLN A 1 225 ? -15.102 -29.156 -14.234 1 98.81 225 GLN A O 1
ATOM 1781 N N . ASP A 1 226 ? -13.68 -27.969 -13.031 1 98.81 226 ASP A N 1
ATOM 1782 C CA . ASP A 1 226 ? -14.758 -27.328 -12.273 1 98.81 226 ASP A CA 1
ATOM 1783 C C . ASP A 1 226 ? -15.609 -26.453 -13.18 1 98.81 226 ASP A C 1
ATOM 1785 O O . ASP A 1 226 ? -16.828 -26.391 -13.016 1 98.81 226 ASP A O 1
ATOM 1789 N N . MET A 1 227 ? -14.977 -25.75 -14.117 1 98.81 227 MET A N 1
ATOM 1790 C CA . MET A 1 227 ? -15.727 -24.922 -15.055 1 98.81 227 MET A CA 1
ATOM 1791 C C . MET A 1 227 ? -16.594 -25.781 -15.961 1 98.81 227 MET A C 1
ATOM 1793 O O . MET A 1 227 ? -17.734 -25.422 -16.25 1 98.81 227 MET A O 1
ATOM 1797 N N . LEU A 1 228 ? -16.078 -26.938 -16.438 1 98.69 228 LEU A N 1
ATOM 1798 C CA . LEU A 1 228 ? -16.891 -27.859 -17.219 1 98.69 228 LEU A CA 1
ATOM 1799 C C . LEU A 1 228 ? -18.156 -28.266 -16.453 1 98.69 228 LEU A C 1
ATOM 1801 O O . LEU A 1 228 ? -19.25 -28.266 -17.016 1 98.69 228 LEU A O 1
ATOM 1805 N N . ARG A 1 229 ? -17.953 -28.578 -15.195 1 98.44 229 ARG A N 1
ATOM 1806 C CA . ARG A 1 229 ? -19.094 -28.969 -14.359 1 98.44 229 ARG A CA 1
ATOM 1807 C C . ARG A 1 229 ? -20.109 -27.844 -14.234 1 98.44 229 ARG A C 1
ATOM 1809 O O . ARG A 1 229 ? -21.312 -28.094 -14.297 1 98.44 229 ARG A O 1
ATOM 1816 N N . TYR A 1 230 ? -19.578 -26.703 -14.031 1 98.06 230 TYR A N 1
ATOM 1817 C CA . TYR A 1 230 ? -20.438 -25.516 -13.922 1 98.06 230 TYR A CA 1
ATOM 1818 C C . TYR A 1 230 ? -21.266 -25.328 -15.188 1 98.06 230 TYR A C 1
ATOM 1820 O O . TYR A 1 230 ? -22.453 -25 -15.109 1 98.06 230 TYR A O 1
ATOM 1828 N N . LEU A 1 231 ? -20.703 -25.594 -16.328 1 98.12 231 LEU A N 1
ATOM 1829 C CA . LEU A 1 231 ? -21.312 -25.297 -17.625 1 98.12 231 LEU A CA 1
ATOM 1830 C C . LEU A 1 231 ? -22.344 -26.359 -17.984 1 98.12 231 LEU A C 1
ATOM 1832 O O . LEU A 1 231 ? -23.188 -26.156 -18.875 1 98.12 231 LEU A O 1
ATOM 1836 N N . VAL A 1 232 ? -22.312 -27.469 -17.297 1 96.69 232 VAL A N 1
ATOM 1837 C CA . VAL A 1 232 ? -23.25 -28.547 -17.547 1 96.69 232 VAL A CA 1
ATOM 1838 C C . VAL A 1 232 ? -24.672 -28.062 -17.297 1 96.69 232 VAL A C 1
ATOM 1840 O O . VAL A 1 232 ? -25.609 -28.453 -18 1 96.69 232 VAL A O 1
ATOM 1843 N N . GLY A 1 233 ? -24.812 -27.203 -16.312 1 93.56 233 GLY A N 1
ATOM 1844 C CA . GLY A 1 233 ? -26.125 -26.672 -15.953 1 93.56 233 GLY A CA 1
ATOM 1845 C C . GLY A 1 233 ? -26.625 -25.625 -16.922 1 93.56 233 GLY A C 1
ATOM 1846 O O . GLY A 1 233 ? -27.75 -25.125 -16.766 1 93.56 233 GLY A O 1
ATOM 1847 N N . LYS A 1 234 ? -25.922 -25.344 -17.891 1 92.19 234 LYS A N 1
ATOM 1848 C CA . LYS A 1 234 ? -26.25 -24.328 -18.891 1 92.19 234 LYS A CA 1
ATOM 1849 C C . LYS A 1 234 ? -26.688 -23.031 -18.219 1 92.19 234 LYS A C 1
ATOM 1851 O O . LYS A 1 234 ? -27.75 -22.484 -18.547 1 92.19 234 LYS A O 1
ATOM 1856 N N . PRO A 1 235 ? -25.844 -22.516 -17.359 1 95.5 235 PRO A N 1
ATOM 1857 C CA . PRO A 1 235 ? -26.172 -21.25 -16.703 1 95.5 235 PRO A CA 1
ATOM 1858 C C . PRO A 1 235 ? -26.172 -20.078 -17.672 1 95.5 235 PRO A C 1
ATOM 1860 O O . PRO A 1 235 ? -25.578 -20.141 -18.734 1 95.5 235 PRO A O 1
ATOM 1863 N N . GLU A 1 236 ? -26.953 -19.062 -17.281 1 96.69 236 GLU A N 1
ATOM 1864 C CA . GLU A 1 236 ? -26.75 -17.781 -17.953 1 96.69 236 GLU A CA 1
ATOM 1865 C C . GLU A 1 236 ? -25.375 -17.203 -17.656 1 96.69 236 GLU A C 1
ATOM 1867 O O . GLU A 1 236 ? -25.031 -16.984 -16.484 1 96.69 236 GLU A O 1
ATOM 1872 N N . LEU A 1 237 ? -24.688 -16.969 -18.719 1 98.12 237 LEU A N 1
ATOM 1873 C CA . LEU A 1 237 ? -23.312 -16.484 -18.531 1 98.12 237 LEU A CA 1
ATOM 1874 C C . LEU A 1 237 ? -23.281 -14.961 -18.625 1 98.12 237 LEU A C 1
ATOM 1876 O O . LEU A 1 237 ? -24.094 -14.352 -19.312 1 98.12 237 LEU A O 1
ATOM 1880 N N . PRO A 1 238 ? -22.359 -14.375 -17.875 1 98.5 238 PRO A N 1
ATOM 1881 C CA . PRO A 1 238 ? -22.062 -12.977 -18.172 1 98.5 238 PRO A CA 1
ATOM 1882 C C . PRO A 1 238 ? -21.328 -12.781 -19.5 1 98.5 238 PRO A C 1
ATOM 1884 O O . PRO A 1 238 ? -21.016 -13.766 -20.172 1 98.5 238 PRO A O 1
ATOM 1887 N N . THR A 1 239 ? -21.125 -11.57 -19.828 1 98.5 239 THR A N 1
ATOM 1888 C CA . THR A 1 239 ? -20.422 -11.312 -21.078 1 98.5 239 THR A CA 1
ATOM 1889 C C . THR A 1 239 ? -18.906 -11.266 -20.859 1 98.5 239 THR A C 1
ATOM 1891 O O . THR A 1 239 ? -18.141 -11.289 -21.812 1 98.5 239 THR A O 1
ATOM 1894 N N . ALA A 1 240 ? -18.5 -11.203 -19.562 1 98.88 240 ALA A N 1
ATOM 1895 C CA . ALA A 1 240 ? -17.062 -11.188 -19.25 1 98.88 240 ALA A CA 1
ATOM 1896 C C . ALA A 1 240 ? -16.797 -11.758 -17.859 1 98.88 240 ALA A C 1
ATOM 1898 O O . ALA A 1 240 ? -17.625 -11.641 -16.969 1 98.88 240 ALA A O 1
ATOM 1899 N N . PHE A 1 241 ? -15.648 -12.359 -17.734 1 98.94 241 PHE A N 1
ATOM 1900 C CA . PHE A 1 241 ? -15.133 -12.773 -16.438 1 98.94 241 PHE A CA 1
ATOM 1901 C C . PHE A 1 241 ? -13.789 -12.117 -16.156 1 98.94 241 PHE A C 1
ATOM 1903 O O . PHE A 1 241 ? -12.953 -11.977 -17.062 1 98.94 241 PHE A O 1
ATOM 1910 N N . PHE A 1 242 ? -13.594 -11.68 -14.953 1 98.94 242 PHE A N 1
ATOM 1911 C CA . PHE A 1 242 ? -12.273 -11.477 -14.383 1 98.94 242 PHE A CA 1
ATOM 1912 C C . PHE A 1 242 ? -11.891 -12.648 -13.477 1 98.94 242 PHE A C 1
ATOM 1914 O O . PHE A 1 242 ? -12.688 -13.07 -12.633 1 98.94 242 PHE A O 1
ATOM 1921 N N . ALA A 1 243 ? -10.688 -13.188 -13.664 1 98.94 243 ALA A N 1
ATOM 1922 C CA . ALA A 1 243 ? -10.25 -14.336 -12.883 1 98.94 243 ALA A CA 1
ATOM 1923 C C . ALA A 1 243 ? -9.203 -13.93 -11.852 1 98.94 243 ALA A C 1
ATOM 1925 O O . ALA A 1 243 ? -8.391 -13.039 -12.102 1 98.94 243 ALA A O 1
ATOM 1926 N N . ASP A 1 244 ? -9.148 -14.648 -10.75 1 98.81 244 ASP A N 1
ATOM 1927 C CA . ASP A 1 244 ? -8.148 -14.406 -9.711 1 98.81 244 ASP A CA 1
ATOM 1928 C C . ASP A 1 244 ? -6.738 -14.453 -10.289 1 98.81 244 ASP A C 1
ATOM 1930 O O . ASP A 1 244 ? -5.848 -13.734 -9.836 1 98.81 244 ASP A O 1
ATOM 1934 N N . ASN A 1 245 ? -6.523 -15.352 -11.18 1 98.38 245 ASN A N 1
ATOM 1935 C CA . ASN A 1 245 ? -5.23 -15.398 -11.852 1 98.38 245 ASN A CA 1
ATOM 1936 C C . ASN A 1 245 ? -5.324 -16.125 -13.195 1 98.38 245 ASN A C 1
ATOM 1938 O O . ASN A 1 245 ? -6.41 -16.547 -13.602 1 98.38 245 ASN A O 1
ATOM 1942 N N . ASP A 1 246 ? -4.203 -16.266 -13.891 1 98.56 246 ASP A N 1
ATOM 1943 C CA . ASP A 1 246 ? -4.148 -16.812 -15.25 1 98.56 246 ASP A CA 1
ATOM 1944 C C . ASP A 1 246 ? -4.488 -18.297 -15.266 1 98.56 246 ASP A C 1
ATOM 1946 O O . ASP A 1 246 ? -5.086 -18.781 -16.234 1 98.56 246 ASP A O 1
ATOM 1950 N N . ASN A 1 247 ? -4.164 -19.031 -14.219 1 97.88 247 ASN A N 1
ATOM 1951 C CA . ASN A 1 247 ? -4.512 -20.453 -14.164 1 97.88 247 ASN A CA 1
ATOM 1952 C C . ASN A 1 247 ? -6.02 -20.656 -14.227 1 97.88 247 ASN A C 1
ATOM 1954 O O . ASN A 1 247 ? -6.504 -21.5 -14.992 1 97.88 247 ASN A O 1
ATOM 1958 N N . LEU A 1 248 ? -6.695 -19.922 -13.461 1 98.62 248 LEU A N 1
ATOM 1959 C CA . LEU A 1 248 ? -8.148 -20 -13.469 1 98.62 248 LEU A CA 1
ATOM 1960 C C . LEU A 1 248 ? -8.703 -19.578 -14.828 1 98.62 248 LEU A C 1
ATOM 1962 O O . LEU A 1 248 ? -9.578 -20.25 -15.383 1 98.62 248 LEU A O 1
ATOM 1966 N N . ALA A 1 249 ? -8.188 -18.484 -15.367 1 98.88 249 ALA A N 1
ATOM 1967 C CA . ALA A 1 249 ? -8.664 -17.938 -16.625 1 98.88 249 ALA A CA 1
ATOM 1968 C C . ALA A 1 249 ? -8.461 -18.938 -17.766 1 98.88 249 ALA A C 1
ATOM 1970 O O . ALA A 1 249 ? -9.391 -19.203 -18.547 1 98.88 249 ALA A O 1
ATOM 1971 N N . LEU A 1 250 ? -7.258 -19.469 -17.828 1 98.56 250 LEU A N 1
ATOM 1972 C CA . LEU A 1 250 ? -6.918 -20.391 -18.906 1 98.56 250 LEU A CA 1
ATOM 1973 C C . LEU A 1 250 ? -7.715 -21.688 -18.781 1 98.56 250 LEU A C 1
ATOM 1975 O O . LEU A 1 250 ? -8.188 -22.234 -19.781 1 98.56 250 LEU A O 1
ATOM 1979 N N . GLY A 1 251 ? -7.836 -22.172 -17.547 1 98.75 251 GLY A N 1
ATOM 1980 C CA . GLY A 1 251 ? -8.672 -23.344 -17.328 1 98.75 251 GLY A CA 1
ATOM 1981 C C . GLY A 1 251 ? -10.125 -23.125 -17.719 1 98.75 251 GLY A C 1
ATOM 1982 O O . GLY A 1 251 ? -10.727 -23.969 -18.375 1 98.75 251 GLY A O 1
ATOM 1983 N N . ALA A 1 252 ? -10.641 -22.031 -17.328 1 98.88 252 ALA A N 1
ATOM 1984 C CA . ALA A 1 252 ? -12.023 -21.672 -17.656 1 98.88 252 ALA A CA 1
ATOM 1985 C C . ALA A 1 252 ? -12.195 -21.484 -19.172 1 98.88 252 ALA A C 1
ATOM 1987 O O . ALA A 1 252 ? -13.203 -21.906 -19.734 1 98.88 252 ALA A O 1
ATOM 1988 N N . MET A 1 253 ? -11.273 -20.797 -19.797 1 98.75 253 MET A N 1
ATOM 1989 C CA . MET A 1 253 ? -11.312 -20.562 -21.234 1 98.75 253 MET A CA 1
ATOM 1990 C C . MET A 1 253 ? -11.391 -21.875 -22.016 1 98.75 253 MET A C 1
ATOM 1992 O O . MET A 1 253 ? -12.203 -22.016 -22.922 1 98.75 253 MET A O 1
ATOM 1996 N N . LYS A 1 254 ? -10.578 -22.812 -21.625 1 98.62 254 LYS A N 1
ATOM 1997 C CA . LYS A 1 254 ? -10.594 -24.125 -22.266 1 98.62 254 LYS A CA 1
ATOM 1998 C C . LYS A 1 254 ? -11.953 -24.797 -22.094 1 98.62 254 LYS A C 1
ATOM 2000 O O . LYS A 1 254 ? -12.5 -25.344 -23.047 1 98.62 254 LYS A O 1
ATOM 2005 N N . ALA A 1 255 ? -12.492 -24.781 -20.906 1 98.81 255 ALA A N 1
ATOM 2006 C CA . ALA A 1 255 ? -13.781 -25.391 -20.609 1 98.81 255 ALA A CA 1
ATOM 2007 C C . ALA A 1 255 ? -14.898 -24.734 -21.422 1 98.81 255 ALA A C 1
ATOM 2009 O O . ALA A 1 255 ? -15.773 -25.422 -21.953 1 98.81 255 ALA A O 1
ATOM 2010 N N . LEU A 1 256 ? -14.883 -23.438 -21.484 1 98.75 256 LEU A N 1
ATOM 2011 C CA . LEU A 1 256 ? -15.867 -22.703 -22.266 1 98.75 256 LEU A CA 1
ATOM 2012 C C . LEU A 1 256 ? -15.844 -23.141 -23.734 1 98.75 256 LEU A C 1
ATOM 2014 O O . LEU A 1 256 ? -16.875 -23.484 -24.297 1 98.75 256 LEU A O 1
ATOM 2018 N N . GLN A 1 257 ? -14.68 -23.156 -24.25 1 98.44 257 GLN A N 1
ATOM 2019 C CA . GLN A 1 257 ? -14.523 -23.531 -25.656 1 98.44 257 GLN A CA 1
ATOM 2020 C C . GLN A 1 257 ? -14.969 -24.969 -25.906 1 98.44 257 GLN A C 1
ATOM 2022 O O . GLN A 1 257 ? -15.656 -25.25 -26.891 1 98.44 257 GLN A O 1
ATOM 2027 N N . GLU A 1 258 ? -14.641 -25.812 -25.047 1 98.25 258 GLU A N 1
ATOM 2028 C CA . GLU A 1 258 ? -15.047 -27.203 -25.156 1 98.25 258 GLU A CA 1
ATOM 2029 C C . GLU A 1 258 ? -16.562 -27.359 -25.047 1 98.25 258 GLU A C 1
ATOM 2031 O O . GLU A 1 258 ? -17.125 -28.328 -25.531 1 98.25 258 GLU A O 1
ATOM 2036 N N . SER A 1 259 ? -17.141 -26.453 -24.375 1 98.25 259 SER A N 1
ATOM 2037 C CA . SER A 1 259 ? -18.594 -26.5 -24.156 1 98.25 259 SER A CA 1
ATOM 2038 C C . SER A 1 259 ? -19.328 -25.719 -25.234 1 98.25 259 SER A C 1
ATOM 2040 O O . SER A 1 259 ? -20.547 -25.5 -25.125 1 98.25 259 SER A O 1
ATOM 2042 N N . GLY A 1 260 ? -18.609 -25.188 -26.188 1 97.75 260 GLY A N 1
ATOM 2043 C CA . GLY A 1 260 ? -19.219 -24.594 -27.359 1 97.75 260 GLY A CA 1
ATOM 2044 C C . GLY A 1 260 ? -19.328 -23.078 -27.281 1 97.75 260 GLY A C 1
ATOM 2045 O O . GLY A 1 260 ? -19.906 -22.453 -28.172 1 97.75 260 GLY A O 1
ATOM 2046 N N . TYR A 1 261 ? -18.766 -22.469 -26.266 1 98.38 261 TYR A N 1
ATOM 2047 C CA . TYR A 1 261 ? -18.781 -21.016 -26.156 1 98.38 261 TYR A CA 1
ATOM 2048 C C . TYR A 1 261 ? -17.547 -20.406 -26.828 1 98.38 261 TYR A C 1
ATOM 2050 O O . TYR A 1 261 ? -16.469 -20.984 -26.797 1 98.38 261 TYR A O 1
ATOM 2058 N N . ARG A 1 262 ? -17.781 -19.297 -27.5 1 98 262 ARG A N 1
ATOM 2059 C CA . ARG A 1 262 ? -16.688 -18.578 -28.125 1 98 262 ARG A CA 1
ATOM 2060 C C . ARG A 1 262 ? -16.109 -17.531 -27.172 1 98 262 ARG A C 1
ATOM 2062 O O . ARG A 1 262 ? -16.844 -16.797 -26.5 1 98 262 ARG A O 1
ATOM 2069 N N . VAL A 1 263 ? -14.836 -17.453 -27.078 1 98.75 263 VAL A N 1
ATOM 2070 C CA . VAL A 1 263 ? -14.109 -16.391 -26.375 1 98.75 263 VAL A CA 1
ATOM 2071 C C . VAL A 1 263 ? -13.328 -15.555 -27.391 1 98.75 263 VAL A C 1
ATOM 2073 O O . VAL A 1 263 ? -12.477 -16.078 -28.109 1 98.75 263 VAL A O 1
ATOM 2076 N N . PRO A 1 264 ? -13.578 -14.336 -27.453 1 98.5 264 PRO A N 1
ATOM 2077 C CA . PRO A 1 264 ? -14.32 -13.484 -26.516 1 98.5 264 PRO A CA 1
ATOM 2078 C C . PRO A 1 264 ? -15.766 -13.258 -26.953 1 98.5 264 PRO A C 1
ATOM 2080 O O . PRO A 1 264 ? -16.516 -12.562 -26.266 1 98.5 264 PRO A O 1
ATOM 2083 N N . GLN A 1 265 ? -16.188 -13.812 -28.078 1 98.31 265 GLN A N 1
ATOM 2084 C CA . GLN A 1 265 ? -17.438 -13.391 -28.719 1 98.31 265 GLN A CA 1
ATOM 2085 C C . GLN A 1 265 ? -18.625 -13.633 -27.781 1 98.31 265 GLN A C 1
ATOM 2087 O O . GLN A 1 265 ? -19.562 -12.828 -27.75 1 98.31 265 GLN A O 1
ATOM 2092 N N . ASP A 1 266 ? -18.625 -14.727 -27.109 1 98.19 266 ASP A N 1
ATOM 2093 C CA . ASP A 1 266 ? -19.703 -15.023 -26.172 1 98.19 266 ASP A CA 1
ATOM 2094 C C . ASP A 1 266 ? -19.359 -14.586 -24.766 1 98.19 266 ASP A C 1
ATOM 2096 O O . ASP A 1 266 ? -20.219 -14.078 -24.031 1 98.19 266 ASP A O 1
ATOM 2100 N N . VAL A 1 267 ? -18.078 -14.844 -24.375 1 98.62 267 VAL A N 1
ATOM 2101 C CA . VAL A 1 267 ? -17.625 -14.5 -23.031 1 98.62 267 VAL A CA 1
ATOM 2102 C C . VAL A 1 267 ? -16.172 -14.008 -23.078 1 98.62 267 VAL A C 1
ATOM 2104 O O . VAL A 1 267 ? -15.281 -14.742 -23.516 1 98.62 267 VAL A O 1
ATOM 2107 N N . SER A 1 268 ? -15.938 -12.758 -22.672 1 98.94 268 SER A N 1
ATOM 2108 C CA . SER A 1 268 ? -14.594 -12.219 -22.516 1 98.94 268 SER A CA 1
ATOM 2109 C C . SER A 1 268 ? -13.961 -12.672 -21.203 1 98.94 268 SER A C 1
ATOM 2111 O O . SER A 1 268 ? -14.664 -12.953 -20.234 1 98.94 268 SER A O 1
ATOM 2113 N N . ILE A 1 269 ? -12.602 -12.766 -21.203 1 98.94 269 ILE A N 1
ATOM 2114 C CA . ILE A 1 269 ? -11.93 -13.211 -19.984 1 98.94 269 ILE A CA 1
ATOM 2115 C C . ILE A 1 269 ? -10.648 -12.406 -19.781 1 98.94 269 ILE A C 1
ATOM 2117 O O . ILE A 1 269 ? -9.906 -12.164 -20.734 1 98.94 269 ILE A O 1
ATOM 2121 N N . ILE A 1 270 ? -10.461 -11.914 -18.594 1 98.94 270 ILE A N 1
ATOM 2122 C CA . ILE A 1 270 ? -9.203 -11.305 -18.156 1 98.94 270 ILE A CA 1
ATOM 2123 C C . ILE A 1 270 ? -8.586 -12.148 -17.047 1 98.94 270 ILE A C 1
ATOM 2125 O O . ILE A 1 270 ? -9.281 -12.586 -16.125 1 98.94 270 ILE A O 1
ATOM 2129 N N . GLY A 1 271 ? -7.293 -12.43 -17.156 1 98.88 271 GLY A N 1
ATOM 2130 C CA . GLY A 1 271 ? -6.562 -13.109 -16.094 1 98.88 271 GLY A CA 1
ATOM 2131 C C . GLY A 1 271 ? -5.73 -12.164 -15.242 1 98.88 271 GLY A C 1
ATOM 2132 O O . GLY A 1 271 ? -6.043 -10.977 -15.148 1 98.88 271 GLY A O 1
ATOM 2133 N N . PHE A 1 272 ? -4.719 -12.672 -14.531 1 98.75 272 PHE A N 1
ATOM 2134 C CA . PHE A 1 272 ? -3.812 -11.953 -13.641 1 98.75 272 PHE A CA 1
ATOM 2135 C C . PHE A 1 272 ? -2.488 -12.695 -13.508 1 98.75 272 PHE A C 1
ATOM 2137 O O . PHE A 1 272 ? -2.469 -13.914 -13.32 1 98.75 272 PHE A O 1
ATOM 2144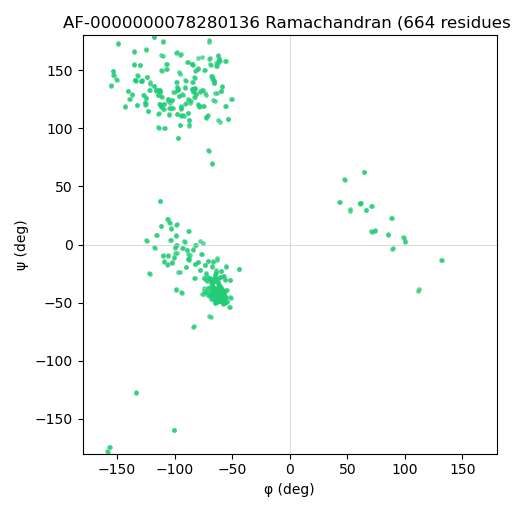 N N . ASP A 1 273 ? -1.381 -11.992 -13.555 1 98.25 273 ASP A N 1
ATOM 2145 C CA . ASP A 1 273 ? -0 -12.438 -13.414 1 98.25 273 ASP A CA 1
ATOM 2146 C C . ASP A 1 273 ? 0.758 -12.305 -14.734 1 98.25 273 ASP A C 1
ATOM 2148 O O . ASP A 1 273 ? 1.945 -11.969 -14.742 1 98.25 273 ASP A O 1
ATOM 2152 N N . ASP A 1 274 ? 0.028 -12.625 -15.867 1 98.38 274 ASP A N 1
ATOM 2153 C CA . ASP A 1 274 ? 0.604 -12.68 -17.203 1 98.38 274 ASP A CA 1
ATOM 2154 C C . ASP A 1 274 ? 1.651 -13.789 -17.312 1 98.38 274 ASP A C 1
ATOM 2156 O O . ASP A 1 274 ? 2.801 -13.531 -17.672 1 98.38 274 ASP A O 1
ATOM 2160 N N . LEU A 1 275 ? 1.22 -14.953 -17.125 1 96.69 275 LEU A N 1
ATOM 2161 C CA . LEU A 1 275 ? 2.08 -16.125 -17.266 1 96.69 275 LEU A CA 1
ATOM 2162 C C . LEU A 1 275 ? 2.453 -16.344 -18.734 1 96.69 275 LEU A C 1
ATOM 2164 O O . LEU A 1 275 ? 1.77 -15.859 -19.641 1 96.69 275 LEU A O 1
ATOM 2168 N N . PRO A 1 276 ? 3.49 -17.078 -18.953 1 92.44 276 PRO A N 1
ATOM 2169 C CA . PRO A 1 276 ? 3.98 -17.266 -20.328 1 92.44 276 PRO A CA 1
ATOM 2170 C C . PRO A 1 276 ? 2.928 -17.859 -21.25 1 92.44 276 PRO A C 1
ATOM 2172 O O . PRO A 1 276 ? 2.906 -17.547 -22.453 1 92.44 276 PRO A O 1
ATOM 2175 N N . PHE A 1 277 ? 1.994 -18.609 -20.75 1 93.38 277 PHE A N 1
ATOM 2176 C CA . PHE A 1 277 ? 0.999 -19.312 -21.562 1 93.38 277 PHE A CA 1
ATOM 2177 C C . PHE A 1 277 ? -0.034 -18.328 -22.109 1 93.38 277 PHE A C 1
ATOM 2179 O O . PHE A 1 277 ? -0.757 -18.656 -23.047 1 93.38 277 PHE A O 1
ATOM 2186 N N . CYS A 1 278 ? -0.091 -17.188 -21.531 1 96.75 278 CYS A N 1
ATOM 2187 C CA . CYS A 1 278 ? -1.102 -16.203 -21.922 1 96.75 278 CYS A CA 1
ATOM 2188 C C . CYS A 1 278 ? -0.921 -15.789 -23.375 1 96.75 278 CYS A C 1
ATOM 2190 O O . CYS A 1 278 ? -1.901 -15.555 -24.078 1 96.75 278 CYS A O 1
ATOM 2192 N N . GLU A 1 279 ? 0.325 -15.773 -23.812 1 95.5 279 GLU A N 1
ATOM 2193 C CA . GLU A 1 279 ? 0.656 -15.281 -25.156 1 95.5 279 GLU A CA 1
ATOM 2194 C C . GLU A 1 279 ? 0.427 -16.359 -26.203 1 95.5 279 GLU A C 1
ATOM 2196 O O . GLU A 1 279 ? 0.274 -16.062 -27.391 1 95.5 279 GLU A O 1
ATOM 2201 N N . ILE A 1 280 ? 0.317 -17.609 -25.797 1 95.31 280 ILE A N 1
ATOM 2202 C CA . ILE A 1 280 ? 0.232 -18.688 -26.766 1 95.31 280 ILE A CA 1
ATOM 2203 C C . ILE A 1 280 ? -1.178 -19.266 -26.766 1 95.31 280 ILE A C 1
ATOM 2205 O O . ILE A 1 280 ? -1.543 -20.031 -27.672 1 95.31 280 ILE A O 1
ATOM 2209 N N . ALA A 1 281 ? -1.929 -18.938 -25.766 1 96.94 281 ALA A N 1
ATOM 2210 C CA . ALA A 1 281 ? -3.318 -19.391 -25.734 1 96.94 281 ALA A CA 1
ATOM 2211 C C . ALA A 1 281 ? -4.105 -18.828 -26.906 1 96.94 281 ALA A C 1
ATOM 2213 O O . ALA A 1 281 ? -3.676 -17.859 -27.547 1 96.94 281 ALA A O 1
ATOM 2214 N N . VAL A 1 282 ? -5.266 -19.5 -27.297 1 97.38 282 VAL A N 1
ATOM 2215 C CA . VAL A 1 282 ? -6.152 -19.031 -28.344 1 97.38 282 VAL A CA 1
ATOM 2216 C C . VAL A 1 282 ? -7.566 -18.875 -27.797 1 97.38 282 VAL A C 1
ATOM 2218 O O . VAL A 1 282 ? -8.25 -19.859 -27.531 1 97.38 282 VAL A O 1
ATOM 2221 N N . PRO A 1 283 ? -7.973 -17.672 -27.797 1 98.38 283 PRO A N 1
ATOM 2222 C CA . PRO A 1 283 ? -7.297 -16.406 -28.016 1 98.38 283 PRO A CA 1
ATOM 2223 C C . PRO A 1 283 ? -6.223 -16.109 -26.984 1 98.38 283 PRO A C 1
ATOM 2225 O O . PRO A 1 283 ? -6.223 -16.703 -25.906 1 98.38 283 PRO A O 1
ATOM 2228 N N . ARG A 1 284 ? -5.277 -15.25 -27.422 1 98.38 284 ARG A N 1
ATOM 2229 C CA . ARG A 1 284 ? -4.293 -14.797 -26.453 1 98.38 284 ARG A CA 1
ATOM 2230 C C . ARG A 1 284 ? -4.973 -14.094 -25.281 1 98.38 284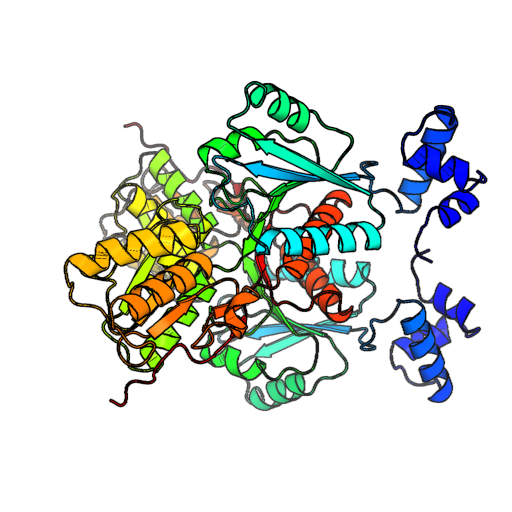 ARG A C 1
ATOM 2232 O O . ARG A 1 284 ? -5.84 -13.242 -25.469 1 98.38 284 ARG A O 1
ATOM 2239 N N . LEU A 1 285 ? -4.559 -14.383 -24.062 1 98.88 285 LEU A N 1
ATOM 2240 C CA . LEU A 1 285 ? -5.277 -13.977 -22.859 1 98.88 285 LEU A CA 1
ATOM 2241 C C . LEU A 1 285 ? -4.855 -12.578 -22.422 1 98.8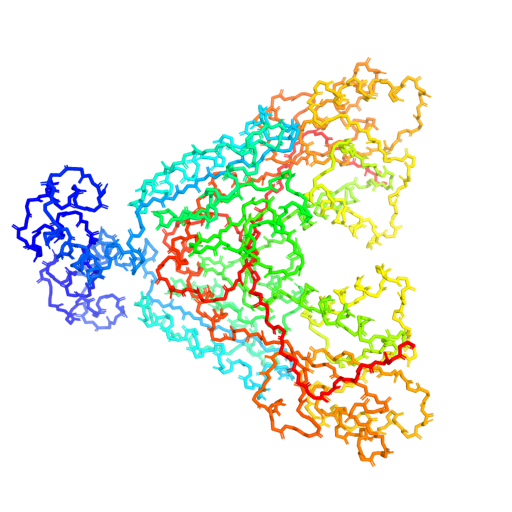8 285 LEU A C 1
ATOM 2243 O O . LEU A 1 285 ? -3.664 -12.312 -22.234 1 98.88 285 LEU A O 1
ATOM 2247 N N . THR A 1 286 ? -5.789 -11.633 -22.328 1 98.88 286 THR A N 1
ATOM 2248 C CA . THR A 1 286 ? -5.582 -10.359 -21.641 1 98.88 286 THR A CA 1
ATOM 2249 C C . THR A 1 286 ? -5.328 -10.578 -20.156 1 98.88 286 THR A C 1
ATOM 2251 O O . THR A 1 286 ? -6.02 -11.367 -19.516 1 98.88 286 THR A O 1
ATOM 2254 N N . SER A 1 287 ? -4.285 -9.977 -19.641 1 98.81 287 SER A N 1
ATOM 2255 C CA . SER A 1 287 ? -3.906 -10.203 -18.234 1 98.81 287 SER A CA 1
ATOM 2256 C C . SER A 1 287 ? -3.242 -8.969 -17.641 1 98.81 287 SER A C 1
ATOM 2258 O O . SER A 1 287 ? -3.15 -7.926 -18.297 1 98.81 287 SER A O 1
ATOM 2260 N N . LEU A 1 288 ? -2.988 -8.992 -16.375 1 98.69 288 LEU A N 1
ATOM 2261 C CA . LEU A 1 288 ? -2.215 -8 -15.625 1 98.69 288 LEU A CA 1
ATOM 2262 C C . LEU A 1 288 ? -0.832 -8.539 -15.281 1 98.69 288 LEU A C 1
ATOM 2264 O O . LEU A 1 288 ? -0.702 -9.453 -14.461 1 98.69 288 LEU A O 1
ATOM 2268 N N . ARG A 1 289 ? 0.157 -7.984 -15.852 1 98.12 289 ARG A N 1
ATOM 2269 C CA . ARG A 1 289 ? 1.514 -8.5 -15.703 1 98.12 289 ARG A CA 1
ATOM 2270 C C . ARG A 1 289 ? 2.121 -8.055 -14.375 1 98.12 289 ARG A C 1
ATOM 2272 O O . ARG A 1 289 ? 2.211 -6.859 -14.094 1 98.12 289 ARG A O 1
ATOM 2279 N N . VAL A 1 290 ? 2.467 -8.953 -13.594 1 98.44 290 VAL A N 1
ATOM 2280 C CA . VAL A 1 290 ? 3.262 -8.711 -12.398 1 98.44 290 VAL A CA 1
ATOM 2281 C C . VAL A 1 290 ? 4.75 -8.766 -12.742 1 98.44 290 VAL A C 1
ATOM 2283 O O . VAL A 1 290 ? 5.215 -9.727 -13.352 1 98.44 290 VAL A O 1
ATOM 2286 N N . PRO A 1 291 ? 5.543 -7.723 -12.445 1 97.44 291 PRO A N 1
ATOM 2287 C CA . PRO A 1 291 ? 6.996 -7.836 -12.609 1 97.44 291 PRO A CA 1
ATOM 2288 C C . PRO A 1 291 ? 7.637 -8.758 -11.578 1 97.44 291 PRO A C 1
ATOM 2290 O O . PRO A 1 291 ? 8.281 -8.289 -10.641 1 97.44 291 PRO A O 1
ATOM 2293 N N . LYS A 1 292 ? 7.566 -9.984 -11.812 1 97.81 292 LYS A N 1
ATOM 2294 C CA . LYS A 1 292 ? 7.859 -11.031 -10.836 1 97.81 292 LYS A CA 1
ATOM 2295 C C . LYS A 1 292 ? 9.32 -10.977 -10.398 1 97.81 292 LYS A C 1
ATOM 2297 O O . LYS A 1 292 ? 9.617 -11.016 -9.203 1 97.81 292 LYS A O 1
ATOM 2302 N N . GLN A 1 293 ? 10.234 -10.883 -11.336 1 96.5 293 GLN A N 1
ATOM 2303 C CA . GLN A 1 293 ? 11.648 -10.805 -10.992 1 96.5 293 GLN A CA 1
ATOM 2304 C C . GLN A 1 293 ? 11.938 -9.562 -10.148 1 96.5 293 GLN A C 1
ATOM 2306 O O . GLN A 1 293 ? 12.672 -9.633 -9.164 1 96.5 293 GLN A O 1
ATOM 2311 N N . GLU A 1 294 ? 11.297 -8.508 -10.539 1 96.31 294 GLU A N 1
ATOM 2312 C CA . GLU A 1 294 ? 11.5 -7.258 -9.805 1 96.31 294 GLU A CA 1
ATOM 2313 C C . GLU A 1 294 ? 10.945 -7.363 -8.383 1 96.31 294 GLU A C 1
ATOM 2315 O O . GLU A 1 294 ? 11.5 -6.773 -7.457 1 96.31 294 GLU A O 1
ATOM 2320 N N . MET A 1 295 ? 9.891 -8.031 -8.242 1 97.5 295 MET A N 1
ATOM 2321 C CA . MET A 1 295 ? 9.328 -8.242 -6.914 1 97.5 295 MET A CA 1
ATOM 2322 C C . MET A 1 295 ? 10.336 -8.922 -5.996 1 97.5 295 MET A C 1
ATOM 2324 O O . MET A 1 295 ? 10.508 -8.516 -4.844 1 97.5 295 MET A O 1
ATOM 2328 N N . GLY A 1 296 ? 10.992 -9.953 -6.527 1 97.94 296 GLY A N 1
ATOM 2329 C CA . GLY A 1 296 ? 12.055 -10.602 -5.773 1 97.94 296 GLY A CA 1
ATOM 2330 C C . GLY A 1 296 ? 13.203 -9.664 -5.434 1 97.94 296 GLY A C 1
ATOM 2331 O O . GLY A 1 296 ? 13.688 -9.664 -4.301 1 97.94 296 GLY A O 1
ATOM 2332 N N . ARG A 1 297 ? 13.617 -8.922 -6.402 1 96.62 297 ARG A N 1
ATOM 2333 C CA . ARG A 1 297 ? 14.703 -7.969 -6.195 1 96.62 297 ARG A CA 1
ATOM 2334 C C . ARG A 1 297 ? 14.336 -6.949 -5.121 1 96.62 297 ARG A C 1
ATOM 2336 O O . ARG A 1 297 ? 15.156 -6.617 -4.266 1 96.62 297 ARG A O 1
ATOM 2343 N N . LEU A 1 298 ? 13.117 -6.492 -5.199 1 95.94 298 LEU A N 1
ATOM 2344 C CA . LEU A 1 298 ? 12.625 -5.488 -4.258 1 95.94 298 LEU A CA 1
ATOM 2345 C C . LEU A 1 298 ? 12.672 -6.012 -2.828 1 95.94 298 LEU A C 1
ATOM 2347 O O . LEU A 1 298 ? 13.016 -5.273 -1.902 1 95.94 298 LEU A O 1
ATOM 2351 N N . ALA A 1 299 ? 12.289 -7.211 -2.646 1 97.56 299 ALA A N 1
ATOM 2352 C CA . ALA A 1 299 ? 12.336 -7.816 -1.319 1 97.56 299 ALA A CA 1
ATOM 2353 C C . ALA A 1 299 ? 13.75 -7.812 -0.76 1 97.56 299 ALA A C 1
ATOM 2355 O O . ALA A 1 299 ? 13.969 -7.477 0.407 1 97.56 299 ALA A O 1
ATOM 2356 N N . VAL A 1 300 ? 14.719 -8.148 -1.572 1 96.44 300 VAL A N 1
ATOM 2357 C CA . VAL A 1 300 ? 16.109 -8.195 -1.147 1 96.44 300 VAL A CA 1
ATOM 2358 C C . VAL A 1 300 ? 16.609 -6.781 -0.832 1 96.44 300 VAL A C 1
ATOM 2360 O O . VAL A 1 300 ? 17.25 -6.559 0.197 1 96.44 300 VAL A O 1
ATOM 2363 N N . ARG A 1 301 ? 16.281 -5.875 -1.691 1 93.06 301 ARG A N 1
ATOM 2364 C CA . ARG A 1 301 ? 16.703 -4.5 -1.446 1 93.06 301 ARG A CA 1
ATOM 2365 C C . ARG A 1 301 ? 16.172 -3.992 -0.111 1 93.06 301 ARG A C 1
ATOM 2367 O O . ARG A 1 301 ? 16.906 -3.354 0.653 1 93.06 301 ARG A O 1
ATOM 2374 N N . ARG A 1 302 ? 14.93 -4.289 0.15 1 94.44 302 ARG A N 1
ATOM 2375 C CA . ARG A 1 302 ? 14.312 -3.82 1.39 1 94.44 302 ARG A CA 1
ATOM 2376 C C . ARG A 1 302 ? 14.969 -4.469 2.604 1 94.44 302 ARG A C 1
ATOM 2378 O O . ARG A 1 302 ? 15.266 -3.795 3.594 1 94.44 302 ARG A O 1
ATOM 2385 N N . ILE A 1 303 ? 15.172 -5.762 2.527 1 94.88 303 ILE A N 1
ATOM 2386 C CA . ILE A 1 303 ? 15.742 -6.445 3.684 1 94.88 303 ILE A CA 1
ATOM 2387 C C . ILE A 1 303 ? 17.188 -5.977 3.898 1 94.88 303 ILE A C 1
ATOM 2389 O O . ILE A 1 303 ? 17.641 -5.887 5.035 1 94.88 303 ILE A O 1
ATOM 2393 N N . VAL A 1 304 ? 17.891 -5.656 2.879 1 91.56 304 VAL A N 1
ATOM 2394 C CA . VAL A 1 304 ? 19.25 -5.129 2.977 1 91.56 304 VAL A CA 1
ATOM 2395 C C . VAL A 1 304 ? 19.219 -3.754 3.643 1 91.56 304 VAL A C 1
ATOM 2397 O O . VAL A 1 304 ? 20.047 -3.453 4.5 1 91.56 304 VAL A O 1
ATOM 2400 N N . GLU A 1 305 ? 18.266 -2.951 3.252 1 88.44 305 GLU A N 1
ATOM 2401 C CA . GLU A 1 305 ? 18.094 -1.657 3.906 1 88.44 305 GLU A CA 1
ATOM 2402 C C . GLU A 1 305 ? 17.859 -1.822 5.402 1 88.44 305 GLU A C 1
ATOM 2404 O O . GLU A 1 305 ? 18.375 -1.052 6.207 1 88.44 305 GLU A O 1
ATOM 2409 N N . MET A 1 306 ? 17.062 -2.76 5.742 1 89.75 306 MET A N 1
ATOM 2410 C CA . MET A 1 306 ? 16.766 -3.035 7.148 1 89.75 306 MET A CA 1
ATOM 2411 C C . MET A 1 306 ? 18.031 -3.424 7.898 1 89.75 306 MET A C 1
ATOM 2413 O O . MET A 1 306 ? 18.25 -2.99 9.031 1 89.75 306 MET A O 1
ATOM 2417 N N . MET A 1 307 ? 18.812 -4.215 7.258 1 86.94 307 MET A N 1
ATOM 2418 C CA . MET A 1 307 ? 20.047 -4.688 7.879 1 86.94 307 MET A CA 1
ATOM 2419 C C . MET A 1 307 ? 21.031 -3.539 8.07 1 86.94 307 MET A C 1
ATOM 2421 O O . MET A 1 307 ? 21.812 -3.545 9.016 1 86.94 307 MET A O 1
ATOM 2425 N N . GLN A 1 308 ? 21 -2.668 7.273 1 79 308 GLN A N 1
ATOM 2426 C CA . GLN A 1 308 ? 21.938 -1.544 7.324 1 79 308 GLN A CA 1
ATOM 2427 C C . GLN A 1 308 ? 21.406 -0.431 8.227 1 79 308 GLN A C 1
ATOM 2429 O O . GLN A 1 308 ? 22.031 0.628 8.344 1 79 308 GLN A O 1
ATOM 2434 N N . GLU A 1 309 ? 20.328 -0.71 9.008 1 67.56 309 GLU A N 1
ATOM 2435 C CA . GLU A 1 309 ? 19.703 0.199 9.953 1 67.56 309 GLU A CA 1
ATOM 2436 C C . GLU A 1 309 ? 19.359 1.53 9.297 1 67.56 309 GLU A C 1
ATOM 2438 O O . GLU A 1 309 ? 19.453 2.586 9.93 1 67.56 309 GLU A O 1
ATOM 2443 N N . ARG A 1 310 ? 19.125 1.407 8.18 1 62.06 310 ARG A N 1
ATOM 2444 C CA . ARG A 1 310 ? 18.812 2.619 7.43 1 62.06 310 ARG A CA 1
ATOM 2445 C C . ARG A 1 310 ? 17.328 2.947 7.508 1 62.06 310 ARG A C 1
ATOM 2447 O O . ARG A 1 310 ? 16.922 4.059 7.176 1 62.06 310 ARG A O 1
ATOM 2454 N N . SER A 1 311 ? 16.609 1.96 7.984 1 66.44 311 SER A N 1
ATOM 2455 C CA . SER A 1 311 ? 15.18 2.244 8.078 1 66.44 311 SER A CA 1
ATOM 2456 C C . SER A 1 311 ? 14.586 1.694 9.375 1 66.44 311 SER A C 1
ATOM 2458 O O . SER A 1 311 ? 14.773 0.52 9.695 1 66.44 311 SER A O 1
ATOM 2460 N N . THR A 1 312 ? 13.984 2.654 10.023 1 74.81 312 THR A N 1
ATOM 2461 C CA . THR A 1 312 ? 13.438 2.23 11.305 1 74.81 312 THR A CA 1
ATOM 2462 C C . THR A 1 312 ? 11.93 2.012 11.203 1 74.81 312 THR A C 1
ATOM 2464 O O . THR A 1 312 ? 11.352 1.277 12.008 1 74.81 312 THR A O 1
ATOM 2467 N N . ALA A 1 313 ? 11.352 2.508 10.18 1 90.19 313 ALA A N 1
ATOM 2468 C CA . ALA A 1 313 ? 9.898 2.377 10.094 1 90.19 313 ALA A CA 1
ATOM 2469 C C . ALA A 1 313 ? 9.5 1.199 9.211 1 90.19 313 ALA A C 1
ATOM 2471 O O . ALA A 1 313 ? 10.125 0.959 8.172 1 90.19 313 ALA A O 1
ATOM 2472 N N . LYS A 1 314 ? 8.477 0.445 9.602 1 94.75 314 LYS A N 1
ATOM 2473 C CA . LYS A 1 314 ? 7.93 -0.614 8.766 1 94.75 314 LYS A CA 1
ATOM 2474 C C . LYS A 1 314 ? 7.234 -0.035 7.531 1 94.75 314 LYS A C 1
ATOM 2476 O O . LYS A 1 314 ? 6.645 1.046 7.598 1 94.75 314 LYS A O 1
ATOM 2481 N N . THR A 1 315 ? 7.363 -0.783 6.426 1 97.12 315 THR A N 1
ATOM 2482 C CA . THR A 1 315 ? 6.758 -0.301 5.188 1 97.12 315 THR A CA 1
ATOM 2483 C C . THR A 1 315 ? 5.898 -1.386 4.551 1 97.12 315 THR A C 1
ATOM 2485 O O . THR A 1 315 ? 6.164 -2.578 4.715 1 97.12 315 THR A O 1
ATOM 2488 N N . LYS A 1 316 ? 4.82 -0.929 4.039 1 98.31 316 LYS A N 1
ATOM 2489 C CA . LYS A 1 316 ? 3.959 -1.674 3.125 1 98.31 316 LYS A CA 1
ATOM 2490 C C . LYS A 1 316 ? 4.285 -1.344 1.67 1 98.31 316 LYS A C 1
ATOM 2492 O O . LYS A 1 316 ? 3.891 -0.29 1.164 1 98.31 316 LYS A O 1
ATOM 2497 N N . ILE A 1 317 ? 5.012 -2.232 0.949 1 98.06 317 ILE A N 1
ATOM 2498 C CA . ILE A 1 317 ? 5.457 -1.957 -0.414 1 98.06 317 ILE A CA 1
ATOM 2499 C C . ILE A 1 317 ? 4.684 -2.834 -1.396 1 98.06 317 ILE A C 1
ATOM 2501 O O . ILE A 1 317 ? 4.715 -4.062 -1.299 1 98.06 317 ILE A O 1
ATOM 2505 N N . GLN A 1 318 ? 4.008 -2.217 -2.293 1 98.69 318 GLN A N 1
ATOM 2506 C CA . GLN A 1 318 ? 3.277 -2.936 -3.332 1 98.69 318 GLN A CA 1
ATOM 2507 C C . GLN A 1 318 ? 3.869 -2.66 -4.711 1 98.69 318 GLN A C 1
ATOM 2509 O O . GLN A 1 318 ? 4.062 -1.503 -5.09 1 98.69 318 GLN A O 1
ATOM 2514 N N . ILE A 1 319 ? 4.148 -3.688 -5.434 1 98 319 ILE A N 1
ATOM 2515 C CA . ILE A 1 319 ? 4.629 -3.533 -6.801 1 98 319 ILE A CA 1
ATOM 2516 C C . ILE A 1 319 ? 3.443 -3.391 -7.75 1 98 319 ILE A C 1
ATOM 2518 O O . ILE A 1 319 ? 2.438 -4.09 -7.609 1 98 319 ILE A O 1
ATOM 2522 N N . CYS A 1 320 ? 3.531 -2.432 -8.633 1 98.06 320 CYS A N 1
ATOM 2523 C CA . CYS A 1 320 ? 2.445 -2.158 -9.57 1 98.06 320 CYS A CA 1
ATOM 2524 C C . CYS A 1 320 ? 2.5 -3.111 -10.758 1 98.06 320 CYS A C 1
ATOM 2526 O O . CYS A 1 320 ? 3.574 -3.58 -11.133 1 98.06 320 CYS A O 1
ATOM 2528 N N . THR A 1 321 ? 1.329 -3.371 -11.273 1 98.06 321 THR A N 1
ATOM 2529 C CA . THR A 1 321 ? 1.21 -4.25 -12.43 1 98.06 321 THR A CA 1
ATOM 2530 C C . THR A 1 321 ? 1.081 -3.436 -13.711 1 98.06 321 THR A C 1
ATOM 2532 O O . THR A 1 321 ? 0.899 -2.219 -13.664 1 98.06 321 THR A O 1
ATOM 2535 N N . GLU A 1 322 ? 1.272 -4.094 -14.805 1 96.56 322 GLU A N 1
ATOM 2536 C CA . GLU A 1 322 ? 1.022 -3.539 -16.141 1 96.56 322 GLU A CA 1
ATOM 2537 C C . GLU A 1 322 ? -0.142 -4.25 -16.828 1 96.56 322 GLU A C 1
ATOM 2539 O O . GLU A 1 322 ? -0.228 -5.477 -16.797 1 96.56 322 GLU A O 1
ATOM 2544 N N . PHE A 1 323 ? -1.009 -3.455 -17.375 1 97.56 323 PHE A N 1
ATOM 2545 C CA . PHE A 1 323 ? -2.131 -4.027 -18.109 1 97.56 323 PHE A CA 1
ATOM 2546 C C . PHE A 1 323 ? -1.691 -4.492 -19.484 1 97.56 323 PHE A C 1
ATOM 2548 O O . PHE A 1 323 ? -1.232 -3.688 -20.312 1 97.56 323 PHE A O 1
ATOM 2555 N N . ILE A 1 324 ? -1.816 -5.77 -19.781 1 98.31 324 ILE A N 1
ATOM 2556 C CA . ILE A 1 324 ? -1.434 -6.352 -21.062 1 98.31 324 ILE A CA 1
ATOM 2557 C C . ILE A 1 324 ? -2.684 -6.758 -21.844 1 98.31 324 ILE A C 1
ATOM 2559 O O . ILE A 1 324 ? -3.25 -7.828 -21.609 1 98.31 324 ILE A O 1
ATOM 2563 N N . GLU A 1 325 ? -3.053 -5.945 -22.766 1 98.44 325 GLU A N 1
ATOM 2564 C CA . GLU A 1 325 ? -4.219 -6.215 -23.609 1 98.44 325 GLU A CA 1
ATOM 2565 C C . GLU A 1 325 ? -3.873 -7.168 -24.75 1 98.44 325 GLU A C 1
ATOM 2567 O O . GLU A 1 325 ? -2.883 -6.965 -25.453 1 98.44 325 GLU A O 1
ATOM 2572 N N . ARG A 1 326 ? -4.715 -8.211 -24.859 1 98.44 326 ARG A N 1
ATOM 2573 C CA . ARG A 1 326 ? -4.566 -9.141 -25.969 1 98.44 326 ARG A CA 1
ATOM 2574 C C . ARG A 1 326 ? -5.918 -9.438 -26.625 1 98.44 326 ARG A C 1
ATOM 2576 O O . ARG A 1 326 ? -6.668 -8.516 -26.953 1 98.44 326 ARG A O 1
ATOM 2583 N N . ASP A 1 327 ? -6.281 -10.734 -26.781 1 98.62 327 ASP A N 1
ATOM 2584 C CA . ASP A 1 327 ? -7.363 -11.039 -27.719 1 98.62 327 ASP A CA 1
ATOM 2585 C C . ASP A 1 327 ? -8.57 -11.633 -26.984 1 98.62 327 ASP A C 1
ATOM 2587 O O . ASP A 1 327 ? -9.562 -11.992 -27.625 1 98.62 327 ASP A O 1
ATOM 2591 N N . SER A 1 328 ? -8.555 -11.633 -25.703 1 98.88 328 SER A N 1
ATOM 2592 C CA . SER A 1 328 ? -9.578 -12.391 -24.984 1 98.88 328 SER A CA 1
ATOM 2593 C C . SER A 1 328 ? -10.711 -11.492 -24.516 1 98.88 328 SER A C 1
ATOM 2595 O O . SER A 1 328 ? -11.57 -11.914 -23.75 1 98.88 328 SER A O 1
ATOM 2597 N N . VAL A 1 329 ? -10.773 -10.219 -24.891 1 98.88 329 VAL A N 1
ATOM 2598 C CA . VAL A 1 329 ? -11.836 -9.297 -24.5 1 98.88 329 VAL A CA 1
ATOM 2599 C C . VAL A 1 329 ? -12.438 -8.641 -25.734 1 98.88 329 VAL A C 1
ATOM 2601 O O . VAL A 1 329 ? -11.711 -8.125 -26.594 1 98.88 329 VAL A O 1
ATOM 2604 N N . LEU A 1 330 ? -13.727 -8.711 -25.797 1 98.38 330 LEU A N 1
ATOM 2605 C CA . LEU A 1 330 ? -14.469 -8.109 -26.906 1 98.38 330 LEU A CA 1
ATOM 2606 C C . LEU A 1 330 ? -15.008 -6.738 -26.5 1 98.38 330 LEU A C 1
ATOM 2608 O O . LEU A 1 330 ? -15.492 -6.559 -25.375 1 98.38 330 LEU A O 1
ATOM 2612 N N . GLU A 1 331 ? -14.859 -5.715 -27.312 1 97.69 331 GLU A N 1
ATOM 2613 C CA . GLU A 1 331 ? -15.578 -4.453 -27.141 1 97.69 331 GLU A CA 1
ATOM 2614 C C . GLU A 1 331 ? -17.031 -4.578 -27.562 1 97.69 331 GLU A C 1
ATOM 2616 O O . GLU A 1 331 ? -17.312 -4.918 -28.719 1 97.69 331 GLU A O 1
ATOM 2621 N N . LEU A 1 332 ? -17.875 -4.344 -26.594 1 95.62 332 LEU A N 1
ATOM 2622 C CA . LEU A 1 332 ? -19.297 -4.461 -26.906 1 95.62 332 LEU A CA 1
ATOM 2623 C C . LEU A 1 332 ? -19.844 -3.143 -27.438 1 95.62 332 LEU A C 1
ATOM 2625 O O . LEU A 1 332 ? -19.484 -2.068 -26.953 1 95.62 332 LEU A O 1
ATOM 2629 N N . LYS A 1 333 ? -20.078 -2.955 -28.703 1 78.56 333 LYS A N 1
ATOM 2630 C CA . LYS A 1 333 ? -20.656 -1.764 -29.312 1 78.56 333 LYS A CA 1
ATOM 2631 C C . LYS A 1 333 ? -21.984 -1.394 -28.641 1 78.56 333 LYS A C 1
ATOM 2633 O O . LYS A 1 333 ? -22.797 -2.266 -28.344 1 78.56 333 LYS A O 1
ATOM 2638 N N . ASN A 1 334 ? -21.969 -0.204 -27.797 1 57.62 334 ASN A N 1
ATOM 2639 C CA . ASN A 1 334 ? -23.266 0.295 -27.344 1 57.62 334 ASN A CA 1
ATOM 2640 C C . ASN A 1 334 ? -24.234 0.468 -28.5 1 57.62 334 ASN A C 1
ATOM 2642 O O . ASN A 1 334 ? -23.828 0.769 -29.625 1 57.62 334 ASN A O 1
ATOM 2646 N N . MET B 1 1 ? 35.25 1.267 -1.127 1 39.03 1 MET B N 1
ATOM 2647 C CA . MET B 1 1 ? 35.5 2.709 -1.135 1 39.03 1 MET B CA 1
ATOM 2648 C C . MET B 1 1 ? 34.344 3.436 -1.826 1 39.03 1 MET B C 1
ATOM 2650 O O . MET B 1 1 ? 33.969 3.088 -2.947 1 39.03 1 MET B O 1
ATOM 2654 N N . LYS B 1 2 ? 33.531 4.164 -1.104 1 49.28 2 LYS B N 1
ATOM 2655 C CA . LYS B 1 2 ? 32.469 4.961 -1.692 1 49.28 2 LYS B CA 1
ATOM 2656 C C . LYS B 1 2 ? 33 5.926 -2.742 1 49.28 2 LYS B C 1
ATOM 2658 O O . LYS B 1 2 ? 33.969 6.652 -2.482 1 49.28 2 LYS B O 1
ATOM 2663 N N . VAL B 1 3 ? 32.469 5.695 -3.951 1 63.03 3 VAL B N 1
ATOM 2664 C CA . VAL B 1 3 ? 32.938 6.602 -5 1 63.03 3 VAL B CA 1
ATOM 2665 C C . VAL B 1 3 ? 32.531 8.031 -4.656 1 63.03 3 VAL B C 1
ATOM 2667 O O . VAL B 1 3 ? 31.359 8.305 -4.395 1 63.03 3 VAL B O 1
ATOM 2670 N N . ASN B 1 4 ? 33.5 8.797 -4.277 1 70.19 4 ASN B N 1
ATOM 2671 C CA . ASN B 1 4 ? 33.281 10.219 -4.016 1 70.19 4 ASN B CA 1
ATOM 2672 C C . ASN B 1 4 ? 34.094 11.094 -4.961 1 70.19 4 ASN B C 1
ATOM 2674 O O . ASN B 1 4 ? 34.719 10.586 -5.887 1 70.19 4 ASN B O 1
ATOM 2678 N N . ILE B 1 5 ? 33.906 12.43 -4.789 1 75 5 ILE B N 1
ATOM 2679 C CA . ILE B 1 5 ? 34.594 13.398 -5.648 1 75 5 ILE B CA 1
ATOM 2680 C C . ILE B 1 5 ? 36.094 13.109 -5.68 1 75 5 ILE B C 1
ATOM 2682 O O . ILE B 1 5 ? 36.719 13.188 -6.738 1 75 5 ILE B O 1
ATOM 2686 N N . ARG B 1 6 ? 36.562 12.594 -4.605 1 77.88 6 ARG B N 1
ATOM 2687 C CA . ARG B 1 6 ? 37.969 12.305 -4.52 1 77.88 6 ARG B CA 1
ATOM 2688 C C . ARG B 1 6 ? 38.344 11.07 -5.328 1 77.88 6 ARG B C 1
ATOM 2690 O O . ARG B 1 6 ? 39.375 11.047 -6.008 1 77.88 6 ARG B O 1
ATOM 2697 N N . THR B 1 7 ? 37.5 10.094 -5.191 1 77.56 7 THR B N 1
ATOM 2698 C CA . THR B 1 7 ? 37.719 8.883 -5.98 1 77.56 7 THR B CA 1
ATOM 2699 C C . THR B 1 7 ? 37.719 9.211 -7.473 1 77.56 7 THR B C 1
ATOM 2701 O O . THR B 1 7 ? 38.562 8.695 -8.219 1 77.56 7 THR B O 1
ATOM 2704 N N . ILE B 1 8 ? 36.812 10.008 -7.875 1 80.88 8 ILE B N 1
ATOM 2705 C CA . ILE B 1 8 ? 36.688 10.398 -9.273 1 80.88 8 ILE B CA 1
ATOM 2706 C C . ILE B 1 8 ? 37.906 11.234 -9.68 1 80.88 8 ILE B C 1
ATOM 2708 O O . ILE B 1 8 ? 38.438 11.07 -10.781 1 80.88 8 ILE B O 1
ATOM 2712 N N . SER B 1 9 ? 38.375 12.055 -8.797 1 84.62 9 SER B N 1
ATOM 2713 C CA . SER B 1 9 ? 39.562 12.859 -9.016 1 84.62 9 SER B CA 1
ATOM 2714 C C . SER B 1 9 ? 40.812 11.984 -9.242 1 84.62 9 SER B C 1
ATOM 2716 O O . SER B 1 9 ? 41.562 12.203 -10.188 1 84.62 9 SER B O 1
ATOM 2718 N N . GLU B 1 10 ? 40.875 11.055 -8.461 1 81.62 10 GLU B N 1
ATOM 2719 C CA . GLU B 1 10 ? 42 10.133 -8.57 1 81.62 10 GLU B CA 1
ATOM 2720 C C . GLU B 1 10 ? 41.938 9.305 -9.852 1 81.62 10 GLU B C 1
ATOM 2722 O O . GLU B 1 10 ? 42.938 9.055 -10.5 1 81.62 10 GLU B O 1
ATOM 2727 N N . TYR B 1 11 ? 40.75 8.992 -10.203 1 79.69 11 TYR B N 1
ATOM 2728 C CA . TYR B 1 11 ? 40.5 8.156 -11.367 1 79.69 11 TYR B CA 1
ATOM 2729 C C . TYR B 1 11 ? 40.719 8.938 -12.656 1 79.69 11 TYR B C 1
ATOM 2731 O O . TYR B 1 11 ? 41.219 8.391 -13.641 1 79.69 11 TYR B O 1
ATOM 2739 N N . THR B 1 12 ? 40.375 10.141 -12.719 1 84.31 12 THR B N 1
ATOM 2740 C CA . THR B 1 12 ? 40.375 10.945 -13.938 1 84.31 12 THR B CA 1
ATOM 2741 C C . THR B 1 12 ? 41.656 11.766 -14.031 1 84.31 12 THR B C 1
ATOM 2743 O O . THR B 1 12 ? 42.031 12.234 -15.109 1 84.31 12 THR B O 1
ATOM 2746 N N . GLY B 1 13 ? 42.312 12.039 -12.797 1 87.5 13 GLY B N 1
ATOM 2747 C CA . GLY B 1 13 ? 43.5 12.852 -12.75 1 87.5 13 GLY B CA 1
ATOM 2748 C C . GLY B 1 13 ? 43.219 14.336 -12.586 1 87.5 13 GLY B C 1
ATOM 2749 O O . GLY B 1 13 ? 44.156 15.148 -12.516 1 87.5 13 GLY B O 1
ATOM 2750 N N . PHE B 1 14 ? 41.969 14.68 -12.586 1 86.75 14 PHE B N 1
ATOM 2751 C CA . PHE B 1 14 ? 41.594 16.078 -12.391 1 86.75 14 PHE B CA 1
ATOM 2752 C C . PHE B 1 14 ? 41.531 16.406 -10.898 1 86.75 14 PHE B C 1
ATOM 2754 O O . PHE B 1 14 ? 41.344 15.516 -10.07 1 86.75 14 PHE B O 1
ATOM 2761 N N . SER B 1 15 ? 41.719 17.719 -10.531 1 85.44 15 SER B N 1
ATOM 2762 C CA . SER B 1 15 ? 41.625 18.125 -9.133 1 85.44 15 SER B CA 1
ATOM 2763 C C . SER B 1 15 ? 40.219 17.906 -8.586 1 85.44 15 SER B C 1
ATOM 2765 O O . SER B 1 15 ? 39.25 17.938 -9.336 1 85.44 15 SER B O 1
ATOM 2767 N N . PRO B 1 16 ? 40.062 17.703 -7.258 1 83 16 PRO B N 1
ATOM 2768 C CA . PRO B 1 16 ? 38.719 17.578 -6.652 1 83 16 PRO B CA 1
ATOM 2769 C C . PRO B 1 16 ? 37.844 18.781 -6.941 1 83 16 PRO B C 1
ATOM 2771 O O . PRO B 1 16 ? 36.625 18.609 -7.125 1 83 16 PRO B O 1
ATOM 2774 N N . ALA B 1 17 ? 38.406 19.875 -7.094 1 81.62 17 ALA B N 1
ATOM 2775 C CA . ALA B 1 17 ? 37.656 21.078 -7.402 1 81.62 17 ALA B CA 1
ATOM 2776 C C . ALA B 1 17 ? 37.094 21.031 -8.828 1 81.62 17 ALA B C 1
ATOM 2778 O O . ALA B 1 17 ? 35.938 21.375 -9.07 1 81.62 17 ALA B O 1
ATOM 2779 N N . THR B 1 18 ? 37.938 20.609 -9.742 1 82 18 THR B N 1
ATOM 2780 C CA . THR B 1 18 ? 37.531 20.484 -11.141 1 82 18 THR B CA 1
ATOM 2781 C C . THR B 1 18 ? 36.469 19.406 -11.289 1 82 18 THR B C 1
ATOM 2783 O O . THR B 1 18 ? 35.469 19.609 -12.008 1 82 18 THR B O 1
ATOM 2786 N N . VAL B 1 19 ? 36.625 18.281 -10.578 1 81.06 19 VAL B N 1
ATOM 2787 C CA . VAL B 1 19 ? 35.625 17.203 -10.586 1 81.06 19 VAL B CA 1
ATOM 2788 C C . VAL B 1 19 ? 34.312 17.703 -10.008 1 81.06 19 VAL B C 1
ATOM 2790 O O . VAL B 1 19 ? 33.25 17.5 -10.586 1 81.06 19 VAL B O 1
ATOM 2793 N N . SER B 1 20 ? 34.406 18.406 -8.992 1 77.19 20 SER B N 1
ATOM 2794 C CA . SER B 1 20 ? 33.25 18.953 -8.336 1 77.19 20 SER B CA 1
ATOM 2795 C C . SER B 1 20 ? 32.531 19.953 -9.234 1 77.19 20 SER B C 1
ATOM 2797 O O . SER B 1 20 ? 31.297 19.906 -9.375 1 77.19 20 SER B O 1
ATOM 2799 N N . ASN B 1 21 ? 33.312 20.734 -9.844 1 76.19 21 ASN B N 1
ATOM 2800 C CA . ASN B 1 21 ? 32.75 21.734 -10.734 1 76.19 21 ASN B CA 1
ATOM 2801 C C . ASN B 1 21 ? 32.094 21.094 -11.953 1 76.19 21 ASN B C 1
ATOM 2803 O O . ASN B 1 21 ? 31.031 21.531 -12.383 1 76.19 21 ASN B O 1
ATOM 2807 N N . ALA B 1 22 ? 32.688 20.109 -12.453 1 74.75 22 ALA B N 1
ATOM 2808 C CA . ALA B 1 22 ? 32.188 19.391 -13.617 1 74.75 22 ALA B CA 1
ATOM 2809 C C . ALA B 1 22 ? 30.875 18.672 -13.273 1 74.75 22 ALA B C 1
ATOM 2811 O O . ALA B 1 22 ? 29.922 18.719 -14.039 1 74.75 22 ALA B O 1
ATOM 2812 N N . LEU B 1 23 ? 30.891 18.125 -12.133 1 71.62 23 LEU B N 1
ATOM 2813 C CA . LEU B 1 23 ? 29.75 17.312 -11.703 1 71.62 23 LEU B CA 1
ATOM 2814 C C . LEU B 1 23 ? 28.562 18.203 -11.367 1 71.62 23 LEU B C 1
ATOM 2816 O O . LEU B 1 23 ? 27.406 17.797 -11.523 1 71.62 23 LEU B O 1
ATOM 2820 N N . ASN B 1 24 ? 28.859 19.391 -11.031 1 64.12 24 ASN B N 1
ATOM 2821 C CA . ASN B 1 24 ? 27.828 20.328 -10.633 1 64.12 24 ASN B CA 1
ATOM 2822 C C . ASN B 1 24 ? 27.531 21.344 -11.734 1 64.12 24 ASN B C 1
ATOM 2824 O O . ASN B 1 24 ? 26.922 22.375 -11.484 1 64.12 24 ASN B O 1
ATOM 2828 N N . HIS B 1 25 ? 27.906 21.047 -12.883 1 62.53 25 HIS B N 1
ATOM 2829 C CA . HIS B 1 25 ? 27.719 21.828 -14.102 1 62.53 25 HIS B CA 1
ATOM 2830 C C . HIS B 1 25 ? 28 23.312 -13.859 1 62.53 25 HIS B C 1
ATOM 2832 O O . HIS B 1 25 ? 27.266 24.172 -14.336 1 62.53 25 HIS B O 1
ATOM 2838 N N . LYS B 1 26 ? 28.984 23.562 -13.023 1 60.09 26 LYS B N 1
ATOM 2839 C CA . LYS B 1 26 ? 29.406 24.938 -12.789 1 60.09 26 LYS B CA 1
ATOM 2840 C C . LYS B 1 26 ? 30.234 25.469 -13.945 1 60.09 26 LYS B C 1
ATOM 2842 O O . LYS B 1 26 ? 30.844 24.703 -14.695 1 60.09 26 LYS B O 1
ATOM 2847 N N . LYS B 1 27 ? 30.281 26.828 -13.945 1 65.19 27 LYS B N 1
ATOM 2848 C CA . LYS B 1 27 ? 31.094 27.516 -14.938 1 65.19 27 LYS B CA 1
ATOM 2849 C C . LYS B 1 27 ? 32.594 27.391 -14.617 1 65.19 27 LYS B C 1
ATOM 2851 O O . LYS B 1 27 ? 32.969 27.281 -13.445 1 65.19 27 LYS B O 1
ATOM 2856 N N . GLY B 1 28 ? 33.594 26.891 -15.852 1 71 28 GLY B N 1
ATOM 2857 C CA . GLY B 1 28 ? 35.062 26.875 -15.672 1 71 28 GLY B CA 1
ATOM 2858 C C . GLY B 1 28 ? 35.688 25.578 -16.094 1 71 28 GLY B C 1
ATOM 2859 O O . GLY B 1 28 ? 36.906 25.453 -16.109 1 71 28 GLY B O 1
ATOM 2860 N N . VAL B 1 29 ? 34.812 24.625 -16.266 1 74.19 29 VAL B N 1
ATOM 2861 C CA . VAL B 1 29 ? 35.344 23.375 -16.781 1 74.19 29 VAL B CA 1
ATOM 2862 C C . VAL B 1 29 ? 35 23.219 -18.25 1 74.19 29 VAL B C 1
ATOM 2864 O O . VAL B 1 29 ? 33.844 23.375 -18.641 1 74.19 29 VAL B O 1
ATOM 2867 N N . ASN B 1 30 ? 36.031 23.078 -19.016 1 78.12 30 ASN B N 1
ATOM 2868 C CA . ASN B 1 30 ? 35.781 22.938 -20.438 1 78.12 30 ASN B CA 1
ATOM 2869 C C . ASN B 1 30 ? 34.938 21.688 -20.734 1 78.12 30 ASN B C 1
ATOM 2871 O O . ASN B 1 30 ? 34.969 20.734 -19.938 1 78.12 30 ASN B O 1
ATOM 2875 N N . LYS B 1 31 ? 34.281 21.656 -21.906 1 75.5 31 LYS B N 1
ATOM 2876 C CA . LYS B 1 31 ? 33.281 20.625 -22.266 1 75.5 31 LYS B CA 1
ATOM 2877 C C . LYS B 1 31 ? 33.938 19.25 -22.281 1 75.5 31 LYS B C 1
ATOM 2879 O O . LYS B 1 31 ? 33.312 18.266 -21.828 1 75.5 31 LYS B O 1
ATOM 2884 N N . ASP B 1 32 ? 35.062 19.172 -22.797 1 79.06 32 ASP B N 1
ATOM 2885 C CA . ASP B 1 32 ? 35.719 17.891 -22.938 1 79.06 32 ASP B CA 1
ATOM 2886 C C . ASP B 1 32 ? 36.062 17.297 -21.562 1 79.06 32 ASP B C 1
ATOM 2888 O O . ASP B 1 32 ? 35.844 16.109 -21.344 1 79.06 32 ASP B O 1
ATOM 2892 N N . THR B 1 33 ? 36.469 18.125 -20.703 1 81.06 33 THR B N 1
ATOM 2893 C CA . THR B 1 33 ? 36.812 17.719 -19.344 1 81.06 33 THR B CA 1
ATOM 2894 C C . THR B 1 33 ? 35.594 17.281 -18.578 1 81.06 33 THR B C 1
ATOM 2896 O O . THR B 1 33 ? 35.594 16.25 -17.906 1 81.06 33 THR B O 1
ATOM 2899 N N . ALA B 1 34 ? 34.562 18.047 -18.75 1 78.75 34 ALA B N 1
ATOM 2900 C CA . ALA B 1 34 ? 33.312 17.719 -18.078 1 78.75 34 ALA B CA 1
ATOM 2901 C C . ALA B 1 34 ? 32.781 16.375 -18.547 1 78.75 34 ALA B C 1
ATOM 2903 O O . ALA B 1 34 ? 32.344 15.562 -17.734 1 78.75 34 ALA B O 1
ATOM 2904 N N . SER B 1 35 ? 32.875 16.172 -19.766 1 76.81 35 SER B N 1
ATOM 2905 C CA . SER B 1 35 ? 32.438 14.914 -20.344 1 76.81 35 SER B CA 1
ATOM 2906 C C . SER B 1 35 ? 33.219 13.734 -19.797 1 76.81 35 SER B C 1
ATOM 2908 O O . SER B 1 35 ? 32.656 12.68 -19.484 1 76.81 35 SER B O 1
ATOM 2910 N N . GLU B 1 36 ? 34.469 13.898 -19.703 1 79 36 GLU B N 1
ATOM 2911 C CA . GLU B 1 36 ? 35.344 12.836 -19.203 1 79 36 GLU B CA 1
ATOM 2912 C C . GLU B 1 36 ? 35.062 12.531 -17.734 1 79 36 GLU B C 1
ATOM 2914 O O . GLU B 1 36 ? 35.031 11.359 -17.328 1 79 36 GLU B O 1
ATOM 2919 N N . ILE B 1 37 ? 34.781 13.555 -17.031 1 78.19 37 ILE B N 1
ATOM 2920 C CA . ILE B 1 37 ? 34.531 13.391 -15.609 1 78.19 37 ILE B CA 1
ATOM 2921 C C . ILE B 1 37 ? 33.156 12.727 -15.414 1 78.19 37 ILE B C 1
ATOM 2923 O O . ILE B 1 37 ? 33.031 11.82 -14.594 1 78.19 37 ILE B O 1
ATOM 2927 N N . LEU B 1 38 ? 32.281 13.188 -16.219 1 71.81 38 LEU B N 1
ATOM 2928 C CA . LEU B 1 38 ? 30.938 12.609 -16.125 1 71.81 38 LEU B CA 1
ATOM 2929 C C . LEU B 1 38 ? 30.953 11.133 -16.516 1 71.81 38 LEU B C 1
ATOM 2931 O O . LEU B 1 38 ? 30.297 10.305 -15.883 1 71.81 38 LEU B O 1
ATOM 2935 N N . ARG B 1 39 ? 31.688 10.852 -17.547 1 71.62 39 ARG B N 1
ATOM 2936 C CA . ARG B 1 39 ? 31.859 9.469 -17.984 1 71.62 39 ARG B CA 1
ATOM 2937 C C . ARG B 1 39 ? 32.5 8.633 -16.859 1 71.62 39 ARG B C 1
ATOM 2939 O O . ARG B 1 39 ? 32.031 7.531 -16.562 1 71.62 39 ARG B O 1
ATOM 2946 N N . ALA B 1 40 ? 33.531 9.156 -16.312 1 74.06 40 ALA B N 1
ATOM 2947 C CA . ALA B 1 40 ? 34.219 8.461 -15.219 1 74.06 40 ALA B CA 1
ATOM 2948 C C . ALA B 1 40 ? 33.281 8.273 -14.023 1 74.06 40 ALA B C 1
ATOM 2950 O O . ALA B 1 40 ? 33.281 7.211 -13.398 1 74.06 40 ALA B O 1
ATOM 2951 N N . ALA B 1 41 ? 32.562 9.375 -13.734 1 70.06 41 ALA B N 1
ATOM 2952 C CA . ALA B 1 41 ? 31.641 9.328 -12.609 1 70.06 41 ALA B CA 1
ATOM 2953 C C . ALA B 1 41 ? 30.562 8.258 -12.82 1 70.06 41 ALA B C 1
ATOM 2955 O O . ALA B 1 41 ? 30.203 7.543 -11.883 1 70.06 41 ALA B O 1
ATOM 2956 N N . LYS B 1 42 ? 30.219 8.203 -14.109 1 65.69 42 LYS B N 1
ATOM 2957 C CA . LYS B 1 42 ? 29.266 7.16 -14.484 1 65.69 42 LYS B CA 1
ATOM 2958 C C . LYS B 1 42 ? 29.891 5.777 -14.359 1 65.69 42 LYS B C 1
ATOM 2960 O O . LYS B 1 42 ? 29.281 4.859 -13.805 1 65.69 42 LYS B O 1
ATOM 2965 N N . GLU B 1 43 ? 31.047 5.699 -14.883 1 66.06 43 GLU B N 1
ATOM 2966 C CA . GLU B 1 43 ? 31.766 4.434 -14.891 1 66.06 43 GLU B CA 1
ATOM 2967 C C . GLU B 1 43 ? 32.062 3.947 -13.469 1 66.06 43 GLU B C 1
ATOM 2969 O O . GLU B 1 43 ? 32.031 2.744 -13.211 1 66.06 43 GLU B O 1
ATOM 2974 N N . LEU B 1 44 ? 32.281 4.988 -12.648 1 63.5 44 LEU B N 1
ATOM 2975 C CA . LEU B 1 44 ? 32.625 4.652 -11.281 1 63.5 44 LEU B CA 1
ATOM 2976 C C . LEU B 1 44 ? 31.391 4.52 -10.398 1 63.5 44 LEU B C 1
ATOM 2978 O O . LEU B 1 44 ? 31.5 4.23 -9.211 1 63.5 44 LEU B O 1
ATOM 2982 N N . GLY B 1 45 ? 30.266 4.812 -10.977 1 59.19 45 GLY B N 1
ATOM 2983 C CA . GLY B 1 45 ? 28.984 4.625 -10.297 1 59.19 45 GLY B CA 1
ATOM 2984 C C . GLY B 1 45 ? 28.609 5.805 -9.422 1 59.19 45 GLY B C 1
ATOM 2985 O O . GLY B 1 45 ? 27.766 5.672 -8.523 1 59.19 45 GLY B O 1
ATOM 2986 N N . TYR B 1 46 ? 29.328 6.836 -9.523 1 57.28 46 TYR B N 1
ATOM 2987 C CA . TYR B 1 46 ? 29.094 8.039 -8.734 1 57.28 46 TYR B CA 1
ATOM 2988 C C . TYR B 1 46 ? 27.812 8.742 -9.18 1 57.28 46 TYR B C 1
ATOM 2990 O O . TYR B 1 46 ? 27.031 9.211 -8.344 1 57.28 46 TYR B O 1
ATOM 2998 N N . ILE B 1 47 ? 27.75 9.18 -10.398 1 55.34 47 ILE B N 1
ATOM 2999 C CA . ILE B 1 47 ? 26.531 9.719 -10.961 1 55.34 47 ILE B CA 1
ATOM 3000 C C . ILE B 1 47 ? 25.766 8.609 -11.688 1 55.34 47 ILE B C 1
ATOM 3002 O O . ILE B 1 47 ? 26.359 7.738 -12.312 1 55.34 47 ILE B O 1
ATOM 3006 N N . GLY B 1 48 ? 24.484 8.555 -11.297 1 53.22 48 GLY B N 1
ATOM 3007 C CA . GLY B 1 48 ? 23.688 7.621 -12.086 1 53.22 48 GLY B CA 1
ATOM 3008 C C . GLY B 1 48 ? 23.734 7.918 -13.578 1 53.22 48 GLY B C 1
ATOM 3009 O O . GLY B 1 48 ? 24.234 8.969 -13.992 1 53.22 48 GLY B O 1
ATOM 3010 N N . GLU B 1 49 ? 23.453 6.965 -14.375 1 53.88 49 GLU B N 1
ATOM 3011 C CA . GLU B 1 49 ? 23.531 7.012 -15.836 1 53.88 49 GLU B CA 1
ATOM 3012 C C . GLU B 1 49 ? 22.938 8.312 -16.375 1 53.88 49 GLU B C 1
ATOM 3014 O O . GLU B 1 49 ? 23.375 8.812 -17.406 1 53.88 49 GLU B O 1
ATOM 3019 N N . MET B 1 50 ? 22.062 8.953 -15.484 1 60.81 50 MET B N 1
ATOM 3020 C CA . MET B 1 50 ? 21.344 10.07 -16.078 1 60.81 50 MET B CA 1
ATOM 3021 C C . MET B 1 50 ? 22.078 11.383 -15.836 1 60.81 50 MET B C 1
ATOM 3023 O O . MET B 1 50 ? 21.672 12.43 -16.344 1 60.81 50 MET B O 1
ATOM 3027 N N . GLY B 1 51 ? 23.188 11.359 -15.094 1 67.69 51 GLY B N 1
ATOM 3028 C CA . GLY B 1 51 ? 23.969 12.562 -14.844 1 67.69 51 GLY B CA 1
ATOM 3029 C C . GLY B 1 51 ? 23.266 13.531 -13.914 1 67.69 51 GLY B C 1
ATOM 3030 O O . GLY B 1 51 ? 23.656 14.703 -13.812 1 67.69 51 GLY B O 1
ATOM 3031 N N . ILE B 1 52 ? 22.234 13.07 -13.312 1 82.19 52 ILE B N 1
ATOM 3032 C CA . ILE B 1 52 ? 21.453 13.914 -12.422 1 82.19 52 ILE B CA 1
ATOM 3033 C C . ILE B 1 52 ? 22.109 13.953 -11.039 1 82.19 52 ILE B C 1
ATOM 3035 O O . ILE B 1 52 ? 22.391 12.906 -10.453 1 82.19 52 ILE B O 1
ATOM 3039 N N . THR B 1 53 ? 22.375 15.188 -10.5 1 87.56 53 THR B N 1
ATOM 3040 C CA . THR B 1 53 ? 23 15.336 -9.195 1 87.56 53 THR B CA 1
ATOM 3041 C C . THR B 1 53 ? 22.078 16.062 -8.234 1 87.56 53 THR B C 1
ATOM 3043 O O . THR B 1 53 ? 22.391 16.234 -7.051 1 87.56 53 THR B O 1
ATOM 3046 N N . LYS B 1 54 ? 20.938 16.469 -8.711 1 94.5 54 LYS B N 1
ATOM 3047 C CA . LYS B 1 54 ? 20 17.281 -7.949 1 94.5 54 LYS B CA 1
ATOM 3048 C C . LYS B 1 54 ? 18.641 16.594 -7.828 1 94.5 54 LYS B C 1
ATOM 3050 O O . LYS B 1 54 ? 18.156 16.016 -8.797 1 94.5 54 LYS B O 1
ATOM 3055 N N . ILE B 1 55 ? 18.156 16.594 -6.617 1 97.06 55 ILE B N 1
ATOM 3056 C CA . ILE B 1 55 ? 16.781 16.172 -6.379 1 97.06 55 ILE B CA 1
ATOM 3057 C C . ILE B 1 55 ? 15.938 17.359 -5.945 1 97.06 55 ILE B C 1
ATOM 3059 O O . ILE B 1 55 ? 16.234 18 -4.938 1 97.06 55 ILE B O 1
ATOM 3063 N N . LYS B 1 56 ? 14.953 17.656 -6.719 1 97.56 56 LYS B N 1
ATOM 3064 C CA . LYS B 1 56 ? 14.031 18.766 -6.43 1 97.56 56 LYS B CA 1
ATOM 3065 C C . LYS B 1 56 ? 12.797 18.266 -5.684 1 97.56 56 LYS B C 1
ATOM 3067 O O . LYS B 1 56 ? 12.094 17.375 -6.164 1 97.56 56 LYS B O 1
ATOM 3072 N N . LEU B 1 57 ? 12.633 18.75 -4.512 1 98.5 57 LEU B N 1
ATOM 3073 C CA . LEU B 1 57 ? 11.367 18.578 -3.811 1 98.5 57 LEU B CA 1
ATOM 3074 C C . LEU B 1 57 ? 10.406 19.719 -4.148 1 98.5 57 LEU B C 1
ATOM 3076 O O . LEU B 1 57 ? 10.664 20.875 -3.803 1 98.5 57 LEU B O 1
ATOM 3080 N N . VAL B 1 58 ? 9.352 19.375 -4.82 1 98.25 58 VAL B N 1
ATOM 3081 C CA . VAL B 1 58 ? 8.352 20.359 -5.223 1 98.25 58 VAL B CA 1
ATOM 3082 C C . VAL B 1 58 ? 7.113 20.234 -4.336 1 98.25 58 VAL B C 1
ATOM 3084 O O . VAL B 1 58 ? 6.438 19.203 -4.352 1 98.25 58 VAL B O 1
ATOM 3087 N N . ILE B 1 59 ? 6.812 21.281 -3.594 1 97.94 59 ILE B N 1
ATOM 3088 C CA . ILE B 1 59 ? 5.629 21.266 -2.744 1 97.94 59 ILE B CA 1
ATOM 3089 C C . ILE B 1 59 ? 4.445 21.859 -3.508 1 97.94 59 ILE B C 1
ATOM 3091 O O . ILE B 1 59 ? 4.434 23.047 -3.82 1 97.94 59 ILE B O 1
ATOM 3095 N N . TYR B 1 60 ? 3.5 21 -3.822 1 98.06 60 TYR B N 1
ATOM 3096 C CA . TYR B 1 60 ? 2.291 21.438 -4.512 1 98.06 60 TYR B CA 1
ATOM 3097 C C . TYR B 1 60 ? 1.262 21.969 -3.527 1 98.06 60 TYR B C 1
ATOM 3099 O O . TYR B 1 60 ? 0.992 21.344 -2.498 1 98.06 60 TYR B O 1
ATOM 3107 N N . LYS B 1 61 ? 0.723 23.125 -3.846 1 97 61 LYS B N 1
ATOM 3108 C CA . LYS B 1 61 ? -0.323 23.766 -3.045 1 97 61 LYS B CA 1
ATOM 3109 C C . LYS B 1 61 ? -1.546 24.094 -3.898 1 97 61 LYS B C 1
ATOM 3111 O O . LYS B 1 61 ? -1.431 24.75 -4.926 1 97 61 LYS B O 1
ATOM 3116 N N . ASP B 1 62 ? -2.627 23.547 -3.477 1 96.88 62 ASP B N 1
ATOM 3117 C CA . ASP B 1 62 ? -3.875 24.047 -4.047 1 96.88 62 ASP B CA 1
ATOM 3118 C C . ASP B 1 62 ? -4.348 25.297 -3.33 1 96.88 62 ASP B C 1
ATOM 3120 O O . ASP B 1 62 ? -4.082 26.422 -3.781 1 96.88 62 ASP B O 1
ATOM 3124 N N . LYS B 1 63 ? -4.82 25.172 -2.029 1 94.88 63 LYS B N 1
ATOM 3125 C CA . LYS B 1 63 ? -5.168 26.312 -1.188 1 94.88 63 LYS B CA 1
ATOM 3126 C C . LYS B 1 63 ? -4.16 26.484 -0.053 1 94.88 63 LYS B C 1
ATOM 3128 O O . LYS B 1 63 ? -4.191 27.484 0.662 1 94.88 63 LYS B O 1
ATOM 3133 N N . GLY B 1 64 ? -3.324 25.5 0.085 1 95.69 64 GLY B N 1
ATOM 3134 C CA . GLY B 1 64 ? -2.299 25.531 1.116 1 95.69 64 GLY B CA 1
ATOM 3135 C C . GLY B 1 64 ? -2.846 25.281 2.508 1 95.69 64 GLY B C 1
ATOM 3136 O O . GLY B 1 64 ? -2.137 25.469 3.502 1 95.69 64 GLY B O 1
ATOM 3137 N N . LEU B 1 65 ? -4.07 24.844 2.639 1 94.5 65 LEU B N 1
ATOM 3138 C CA . LEU B 1 65 ? -4.758 24.719 3.92 1 94.5 65 LEU B CA 1
ATOM 3139 C C . LEU B 1 65 ? -4.156 23.609 4.7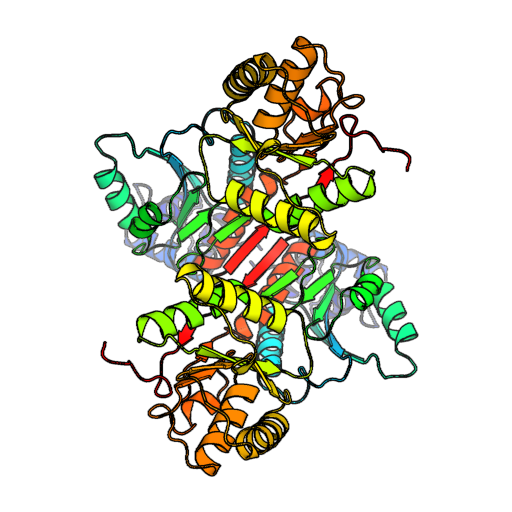62 1 94.5 65 LEU B C 1
ATOM 3141 O O . LEU B 1 65 ? -4.207 23.656 5.992 1 94.5 65 LEU B O 1
ATOM 3145 N N . ILE B 1 66 ? -3.592 22.578 4.07 1 95.81 66 ILE B N 1
ATOM 3146 C CA . ILE B 1 66 ? -3.031 21.438 4.785 1 95.81 66 ILE B CA 1
ATOM 3147 C C . ILE B 1 66 ? -1.518 21.594 4.91 1 95.81 66 ILE B C 1
ATOM 3149 O O . ILE B 1 66 ? -0.947 21.359 5.977 1 95.81 66 ILE B O 1
ATOM 3153 N N . VAL B 1 67 ? -0.864 22.078 3.906 1 95.5 67 VAL B N 1
ATOM 3154 C CA . VAL B 1 67 ? 0.591 21.984 3.828 1 95.5 67 VAL B CA 1
ATOM 3155 C C . VAL B 1 67 ? 1.221 23.219 4.484 1 95.5 67 VAL B C 1
ATOM 3157 O O . VAL B 1 67 ? 2.383 23.188 4.895 1 95.5 67 VAL B O 1
ATOM 3160 N N . ASP B 1 68 ? 0.364 24.266 4.605 1 92.25 68 ASP B N 1
ATOM 3161 C CA . ASP B 1 68 ? 0.938 25.484 5.184 1 92.25 68 ASP B CA 1
ATOM 3162 C C . ASP B 1 68 ? 0.95 25.406 6.707 1 92.25 68 ASP B C 1
ATOM 3164 O O . ASP B 1 68 ? -0.015 24.938 7.32 1 92.25 68 ASP B O 1
ATOM 3168 N N . ASP B 1 69 ? 1.96 25.719 7.336 1 83.25 69 ASP B N 1
ATOM 3169 C CA . ASP B 1 69 ? 2.102 25.922 8.773 1 83.25 69 ASP B CA 1
ATOM 3170 C C . ASP B 1 69 ? 1.77 24.641 9.547 1 83.25 69 ASP B C 1
ATOM 3172 O O . ASP B 1 69 ? 1.02 24.688 10.523 1 83.25 69 ASP B O 1
ATOM 3176 N N . ASN B 1 70 ? 2.072 23.578 9.031 1 88 70 ASN B N 1
ATOM 3177 C CA . ASN B 1 70 ? 1.953 22.266 9.664 1 88 70 ASN B CA 1
ATOM 3178 C C . ASN B 1 70 ? 3.322 21.641 9.906 1 88 70 ASN B C 1
ATOM 3180 O O . ASN B 1 70 ? 4.055 21.344 8.961 1 88 70 ASN B O 1
ATOM 3184 N N . PRO B 1 71 ? 3.594 21.547 11.234 1 92.44 71 PRO B N 1
ATOM 3185 C CA . PRO B 1 71 ? 4.918 21.016 11.562 1 92.44 71 PRO B CA 1
ATOM 3186 C C . PRO B 1 71 ? 5.18 19.656 10.93 1 92.44 71 PRO B C 1
ATOM 3188 O O . PRO B 1 71 ? 6.336 19.234 10.82 1 92.44 71 PRO B O 1
ATOM 3191 N N . PHE B 1 72 ? 4.199 18.984 10.555 1 95.81 72 PHE B N 1
ATOM 3192 C CA . PHE B 1 72 ? 4.336 17.688 9.898 1 95.81 72 PHE B CA 1
ATOM 3193 C C . PHE B 1 72 ? 5.309 17.781 8.727 1 95.81 72 PHE B C 1
ATOM 3195 O O . PHE B 1 72 ? 6.238 16.984 8.625 1 95.81 72 PHE B O 1
ATOM 3202 N N . PHE B 1 73 ? 5.234 18.75 7.891 1 96.38 73 PHE B N 1
ATOM 3203 C CA . PHE B 1 73 ? 5.953 18.797 6.621 1 96.38 73 PHE B CA 1
ATOM 3204 C C . PHE B 1 73 ? 7.383 19.281 6.828 1 96.38 73 PHE B C 1
ATOM 3206 O O . PHE B 1 73 ? 8.289 18.875 6.09 1 96.38 73 PHE B O 1
ATOM 3213 N N . SER B 1 74 ? 7.547 20.078 7.852 1 95.81 74 SER B N 1
ATOM 3214 C CA . SER B 1 74 ? 8.922 20.469 8.164 1 95.81 74 SER B CA 1
ATOM 3215 C C . SER B 1 74 ? 9.766 19.25 8.523 1 95.81 74 SER B C 1
ATOM 3217 O O . SER B 1 74 ? 10.945 19.188 8.164 1 95.81 74 SER B O 1
ATOM 3219 N N . LEU B 1 75 ? 9.156 18.344 9.227 1 96.69 75 LEU B N 1
ATOM 3220 C CA . LEU B 1 75 ? 9.867 17.141 9.625 1 96.69 75 LEU B CA 1
ATOM 3221 C C . LEU B 1 75 ? 10.102 16.234 8.422 1 96.69 75 LEU B C 1
ATOM 3223 O O . LEU B 1 75 ? 11.148 15.586 8.32 1 96.69 75 LEU B O 1
ATOM 3227 N N . VAL B 1 76 ? 9.164 16.141 7.504 1 98 76 VAL B N 1
ATOM 3228 C CA . VAL B 1 76 ? 9.344 15.398 6.266 1 98 76 VAL B CA 1
ATOM 3229 C C . VAL B 1 76 ? 10.508 15.984 5.473 1 98 76 VAL B C 1
ATOM 3231 O O . VAL B 1 76 ? 11.383 15.25 5.008 1 98 76 VAL B O 1
ATOM 3234 N N . VAL B 1 77 ? 10.516 17.312 5.363 1 97.94 77 VAL B N 1
ATOM 3235 C CA . VAL B 1 77 ? 11.555 18.016 4.613 1 97.94 77 VAL B CA 1
ATOM 3236 C C . VAL B 1 77 ? 12.914 17.781 5.266 1 97.94 77 VAL B C 1
ATOM 3238 O O . VAL B 1 77 ? 13.914 17.594 4.57 1 97.94 77 VAL B O 1
ATOM 3241 N N . ASP B 1 78 ? 12.906 17.797 6.562 1 97.56 78 ASP B N 1
ATOM 3242 C CA . ASP B 1 78 ? 14.141 17.547 7.301 1 97.56 78 ASP B CA 1
ATOM 3243 C C . ASP B 1 78 ? 14.719 16.188 6.945 1 97.56 78 ASP B C 1
ATOM 3245 O O . ASP B 1 78 ? 15.914 16.062 6.668 1 97.56 78 ASP B O 1
ATOM 3249 N N . GLY B 1 79 ? 13.891 15.164 6.996 1 97.38 79 GLY B N 1
ATOM 3250 C CA . GLY B 1 79 ? 14.32 13.828 6.602 1 97.38 79 GLY B CA 1
ATOM 3251 C C . GLY B 1 79 ? 14.789 13.758 5.156 1 97.38 79 GLY B C 1
ATOM 3252 O O . GLY B 1 79 ? 15.781 13.102 4.852 1 97.38 79 GLY B O 1
ATOM 3253 N N . PHE B 1 80 ? 14.047 14.438 4.332 1 98.31 80 PHE B N 1
ATOM 3254 C CA . PHE B 1 80 ? 14.375 14.516 2.912 1 98.31 80 PHE B CA 1
ATOM 3255 C C . PHE B 1 80 ? 15.773 15.094 2.713 1 98.31 80 PHE B C 1
ATOM 3257 O O . PHE B 1 80 ? 16.594 14.516 2.002 1 98.31 80 PHE B O 1
ATOM 3264 N N . GLU B 1 81 ? 16.016 16.172 3.316 1 98.19 81 GLU B N 1
ATOM 3265 C CA . GLU B 1 81 ? 17.297 16.859 3.205 1 98.19 81 GLU B CA 1
ATOM 3266 C C . GLU B 1 81 ? 18.453 16 3.713 1 98.19 81 GLU B C 1
ATOM 3268 O O . GLU B 1 81 ? 19.484 15.891 3.061 1 98.19 81 GLU B O 1
ATOM 3273 N N . LYS B 1 82 ? 18.25 15.438 4.859 1 96.69 82 LYS B N 1
ATOM 3274 C CA . LYS B 1 82 ? 19.281 14.594 5.453 1 96.69 82 LYS B CA 1
ATOM 3275 C C . LYS B 1 82 ? 19.641 13.43 4.531 1 96.69 82 LYS B C 1
ATOM 3277 O O . LYS B 1 82 ? 20.828 13.133 4.328 1 96.69 82 LYS B O 1
ATOM 3282 N N . GLU B 1 83 ? 18.641 12.805 3.998 1 95.56 83 GLU B N 1
ATOM 3283 C CA . GLU B 1 83 ? 18.891 11.656 3.123 1 95.56 83 GLU B CA 1
ATOM 3284 C C . GLU B 1 83 ? 19.562 12.094 1.825 1 95.56 83 GLU B C 1
ATOM 3286 O O . GLU B 1 83 ? 20.438 11.383 1.3 1 95.56 83 GLU B O 1
ATOM 3291 N N . CYS B 1 84 ? 19.141 13.211 1.274 1 96.06 84 CYS B N 1
ATOM 3292 C CA . CYS B 1 84 ? 19.828 13.734 0.1 1 96.06 84 CYS B CA 1
ATOM 3293 C C . CYS B 1 84 ? 21.328 13.898 0.365 1 96.06 84 CYS B C 1
ATOM 3295 O O . CYS B 1 84 ? 22.156 13.445 -0.425 1 96.06 84 CYS B O 1
ATOM 3297 N N . ARG B 1 85 ? 21.609 14.508 1.439 1 94.81 85 ARG B N 1
ATOM 3298 C CA . ARG B 1 85 ? 23 14.75 1.82 1 94.81 85 ARG B CA 1
ATOM 3299 C C . ARG B 1 85 ? 23.766 13.43 1.967 1 94.81 85 ARG B C 1
ATOM 3301 O O . ARG B 1 85 ? 24.859 13.281 1.425 1 94.81 85 ARG B O 1
ATOM 3308 N N . GLU B 1 86 ? 23.172 12.531 2.641 1 89.19 86 GLU B N 1
ATOM 3309 C CA . GLU B 1 86 ? 23.812 11.242 2.885 1 89.19 86 GLU B CA 1
ATOM 3310 C C . GLU B 1 86 ? 24.016 10.477 1.583 1 89.19 86 GLU B C 1
ATOM 3312 O O . GLU B 1 86 ? 24.984 9.734 1.44 1 89.19 86 GLU B O 1
ATOM 3317 N N . ALA B 1 87 ? 23.125 10.688 0.678 1 87.88 87 ALA B N 1
ATOM 3318 C CA . ALA B 1 87 ? 23.188 9.977 -0.594 1 87.88 87 ALA B CA 1
ATOM 3319 C C . ALA B 1 87 ? 24.078 10.711 -1.597 1 87.88 87 ALA B C 1
ATOM 3321 O O . ALA B 1 87 ? 24.344 10.211 -2.693 1 87.88 87 ALA B O 1
ATOM 3322 N N . GLY B 1 88 ? 24.484 11.906 -1.263 1 90.44 88 GLY B N 1
ATOM 3323 C CA . GLY B 1 88 ? 25.406 12.656 -2.1 1 90.44 88 GLY B CA 1
ATOM 3324 C C . GLY B 1 88 ? 24.703 13.5 -3.152 1 90.44 88 GLY B C 1
ATOM 3325 O O . GLY B 1 88 ? 25.281 13.781 -4.203 1 90.44 88 GLY B O 1
ATOM 3326 N N . TYR B 1 89 ? 23.469 13.828 -2.91 1 92.56 89 TYR B N 1
ATOM 3327 C CA . TYR B 1 89 ? 22.719 14.648 -3.85 1 92.56 89 TYR B CA 1
ATOM 3328 C C . TYR B 1 89 ? 22.438 16.016 -3.26 1 92.56 89 TYR B C 1
ATOM 3330 O O . TYR B 1 89 ? 22.266 16.156 -2.047 1 92.56 89 TYR B O 1
ATOM 3338 N N . GLU B 1 90 ? 22.344 16.969 -4.141 1 94.94 90 GLU B N 1
ATOM 3339 C CA . GLU B 1 90 ? 21.891 18.312 -3.75 1 94.94 90 GLU B CA 1
ATOM 3340 C C . GLU B 1 90 ? 20.359 18.375 -3.715 1 94.94 90 GLU B C 1
ATOM 3342 O O . GLU B 1 90 ? 19.688 17.891 -4.625 1 94.94 90 GLU B O 1
ATOM 3347 N N . MET B 1 91 ? 19.875 18.969 -2.648 1 97.31 91 MET B N 1
ATOM 3348 C CA . MET B 1 91 ? 18.438 19.156 -2.561 1 97.31 91 MET B CA 1
ATOM 3349 C C . MET B 1 91 ? 18.047 20.562 -3.012 1 97.31 91 MET B C 1
ATOM 3351 O O . MET B 1 91 ? 18.734 21.531 -2.688 1 97.31 91 MET B O 1
ATOM 3355 N N . ALA B 1 92 ? 17.031 20.656 -3.836 1 96.88 92 ALA B N 1
ATOM 3356 C CA . ALA B 1 92 ? 16.375 21.922 -4.129 1 96.88 92 ALA B CA 1
ATOM 3357 C C . ALA B 1 92 ? 14.906 21.891 -3.686 1 96.88 92 ALA B C 1
ATOM 3359 O O . ALA B 1 92 ? 14.227 20.875 -3.842 1 96.88 92 ALA B O 1
ATOM 3360 N N . LEU B 1 93 ? 14.531 22.953 -3.092 1 96.88 93 LEU B N 1
ATOM 3361 C CA . LEU B 1 93 ? 13.148 23.078 -2.639 1 96.88 93 LEU B CA 1
ATOM 3362 C C . LEU B 1 93 ? 12.406 24.125 -3.443 1 96.88 93 LEU B C 1
ATOM 3364 O O . LEU B 1 93 ? 12.898 25.25 -3.627 1 96.88 93 LEU B O 1
ATOM 3368 N N . CYS B 1 94 ? 11.25 23.734 -4 1 95.12 94 CYS B N 1
ATOM 3369 C CA . CYS B 1 94 ? 10.414 24.672 -4.75 1 95.12 94 CYS B CA 1
ATOM 3370 C C . CYS B 1 94 ? 8.945 24.516 -4.363 1 95.12 94 CYS B C 1
ATOM 3372 O O . CYS B 1 94 ? 8.547 23.469 -3.85 1 95.12 94 CYS B O 1
ATOM 3374 N N . TYR B 1 95 ? 8.281 25.594 -4.578 1 95.5 95 TYR B N 1
ATOM 3375 C CA . TYR B 1 95 ? 6.844 25.594 -4.34 1 95.5 95 TYR B CA 1
ATOM 3376 C C . TYR B 1 95 ? 6.074 25.75 -5.645 1 95.5 95 TYR B C 1
ATOM 3378 O O . TYR B 1 95 ? 6.473 26.531 -6.512 1 95.5 95 TYR B O 1
ATOM 3386 N N . LEU B 1 96 ? 5.117 24.938 -5.836 1 97.19 96 LEU B N 1
ATOM 3387 C CA . LEU B 1 96 ? 4.188 25.031 -6.953 1 97.19 96 LEU B CA 1
ATOM 3388 C C . LEU B 1 96 ? 2.777 25.344 -6.465 1 97.19 96 LEU B C 1
ATOM 3390 O O . LEU B 1 96 ? 2.061 24.453 -6.008 1 97.19 96 LEU B O 1
ATOM 3394 N N . ASP B 1 97 ? 2.428 26.609 -6.594 1 96.5 97 ASP B N 1
ATOM 3395 C CA . ASP B 1 97 ? 1.154 27.109 -6.082 1 96.5 97 ASP B CA 1
ATOM 3396 C C . ASP B 1 97 ? 0.14 27.281 -7.211 1 96.5 97 ASP B C 1
ATOM 3398 O O . ASP B 1 97 ? 0.303 28.141 -8.07 1 96.5 97 ASP B O 1
ATOM 3402 N N . ARG B 1 98 ? -0.892 26.562 -7.137 1 95.88 98 ARG B N 1
ATOM 3403 C CA . ARG B 1 98 ? -1.903 26.531 -8.188 1 95.88 98 ARG B CA 1
ATOM 3404 C C . ARG B 1 98 ? -2.586 27.891 -8.328 1 95.88 98 ARG B C 1
ATOM 3406 O O . ARG B 1 98 ? -3.1 28.219 -9.398 1 95.88 98 ARG B O 1
ATOM 3413 N N . GLN B 1 99 ? -2.605 28.688 -7.293 1 94.56 99 GLN B N 1
ATOM 3414 C CA . GLN B 1 99 ? -3.346 29.938 -7.266 1 94.56 99 GLN B CA 1
ATOM 3415 C C . GLN B 1 99 ? -2.539 31.078 -7.898 1 94.56 99 GLN B C 1
ATOM 3417 O O . GLN B 1 99 ? -3.059 32.156 -8.109 1 94.56 99 GLN B O 1
ATOM 3422 N N . THR B 1 100 ? -1.317 30.734 -8.258 1 94.75 100 THR B N 1
ATOM 3423 C CA . THR B 1 100 ? -0.492 31.781 -8.844 1 94.75 100 THR B CA 1
ATOM 3424 C C . THR B 1 100 ? -0.757 31.906 -10.344 1 94.75 100 THR B C 1
ATOM 3426 O O . THR B 1 100 ? -1.137 30.938 -10.992 1 94.75 100 THR B O 1
ATOM 3429 N N . GLU B 1 101 ? -0.509 33.031 -10.945 1 94.19 101 GLU B N 1
ATOM 3430 C CA . GLU B 1 101 ? -0.778 33.312 -12.352 1 94.19 101 GLU B CA 1
ATOM 3431 C C . GLU B 1 101 ? 0.166 32.531 -13.266 1 94.19 101 GLU B C 1
ATOM 3433 O O . GLU B 1 101 ? -0.196 32.188 -14.391 1 94.19 101 GLU B O 1
ATOM 3438 N N . ASP B 1 102 ? 1.302 32.25 -12.781 1 94.81 102 ASP B N 1
ATOM 3439 C CA . ASP B 1 102 ? 2.293 31.625 -13.633 1 94.81 102 ASP B CA 1
ATOM 3440 C C . ASP B 1 102 ? 2.316 30.109 -13.406 1 94.81 102 ASP B C 1
ATOM 3442 O O . ASP B 1 102 ? 3.279 29.438 -13.773 1 94.81 102 ASP B O 1
ATOM 3446 N N . TYR B 1 103 ? 1.322 29.578 -12.82 1 95.56 103 TYR B N 1
ATOM 3447 C CA . TYR B 1 103 ? 1.236 28.172 -12.492 1 95.56 103 TYR B CA 1
ATOM 3448 C C . TYR B 1 103 ? 1.51 27.312 -13.719 1 95.56 103 TYR B C 1
ATOM 3450 O O . TYR B 1 103 ? 2.352 26.406 -13.68 1 95.56 103 TYR B O 1
ATOM 3458 N N . LYS B 1 104 ? 0.825 27.516 -14.797 1 93.56 104 LYS B N 1
ATOM 3459 C CA . LYS B 1 104 ? 0.958 26.703 -16.016 1 93.56 104 LYS B CA 1
ATOM 3460 C C . LYS B 1 104 ? 2.393 26.719 -16.531 1 93.56 104 LYS B C 1
ATOM 3462 O O . LYS B 1 104 ? 2.922 25.688 -16.938 1 93.56 104 LYS B O 1
ATOM 3467 N N . ARG B 1 105 ? 2.949 27.859 -16.516 1 94.12 105 ARG B N 1
ATOM 3468 C CA . ARG B 1 105 ? 4.332 28 -16.953 1 94.12 105 ARG B CA 1
ATOM 3469 C C . ARG B 1 105 ? 5.277 27.219 -16.047 1 94.12 105 ARG B C 1
ATOM 3471 O O . ARG B 1 105 ? 6.223 26.578 -16.516 1 94.12 105 ARG B O 1
ATOM 3478 N N . GLN B 1 106 ? 5.039 27.328 -14.797 1 94.5 106 GLN B N 1
ATOM 3479 C CA . GLN B 1 106 ? 5.867 26.609 -13.828 1 94.5 106 GLN B CA 1
ATOM 3480 C C . GLN B 1 106 ? 5.762 25.094 -14.039 1 94.5 106 GLN B C 1
ATOM 3482 O O . GLN B 1 106 ? 6.77 24.391 -13.992 1 94.5 106 GLN B O 1
ATOM 3487 N N . VAL B 1 107 ? 4.574 24.594 -14.297 1 93.69 107 VAL B N 1
ATOM 3488 C CA . VAL B 1 107 ? 4.355 23.188 -14.555 1 93.69 107 VAL B CA 1
ATOM 3489 C C . VAL B 1 107 ? 5.098 22.766 -15.82 1 93.69 107 VAL B C 1
ATOM 3491 O O . VAL B 1 107 ? 5.754 21.719 -15.852 1 93.69 107 VAL B O 1
ATOM 3494 N N . GLU B 1 108 ? 4.988 23.516 -16.797 1 90.38 108 GLU B N 1
ATOM 3495 C CA . GLU B 1 108 ? 5.688 23.25 -18.047 1 90.38 108 GLU B CA 1
ATOM 3496 C C . GLU B 1 108 ? 7.199 23.172 -17.828 1 90.38 108 GLU B C 1
ATOM 3498 O O . GLU B 1 108 ? 7.867 22.297 -18.375 1 90.38 108 GLU B O 1
ATOM 3503 N N . ASN B 1 109 ? 7.684 24.141 -17.094 1 90.19 109 ASN B N 1
ATOM 3504 C CA . ASN B 1 109 ? 9.109 24.156 -16.797 1 90.19 109 ASN B CA 1
ATOM 3505 C C . ASN B 1 109 ? 9.547 22.891 -16.062 1 90.19 109 ASN B C 1
ATOM 3507 O O . ASN B 1 109 ? 10.625 22.359 -16.328 1 90.19 109 ASN B O 1
ATOM 3511 N N . LEU B 1 110 ? 8.734 22.5 -15.188 1 91.5 110 LEU B N 1
ATOM 3512 C CA . LEU B 1 110 ? 9.031 21.266 -14.461 1 91.5 110 LEU B CA 1
ATOM 3513 C C . LEU B 1 110 ? 9.07 20.078 -15.398 1 91.5 110 LEU B C 1
ATOM 3515 O O . LEU B 1 110 ? 9.938 19.203 -15.281 1 91.5 110 LEU B O 1
ATOM 3519 N N . CYS B 1 111 ? 8.133 19.984 -16.266 1 88.25 111 CYS B N 1
ATOM 3520 C CA . CYS B 1 111 ? 8.031 18.875 -17.203 1 88.25 111 CYS B CA 1
ATOM 3521 C C . CYS B 1 111 ? 9.219 18.844 -18.156 1 88.25 111 CYS B C 1
ATOM 3523 O O . CYS B 1 111 ? 9.594 17.781 -18.656 1 88.25 111 CYS B O 1
ATOM 3525 N N . LEU B 1 112 ? 9.867 19.953 -18.328 1 84.62 112 LEU B N 1
ATOM 3526 C CA . LEU B 1 112 ? 10.969 20.078 -19.281 1 84.62 112 LEU B CA 1
ATOM 3527 C C . LEU B 1 112 ? 12.312 19.969 -18.578 1 84.62 112 LEU B C 1
ATOM 3529 O O . LEU B 1 112 ? 13.359 19.922 -19.219 1 84.62 112 LEU B O 1
ATOM 3533 N N . ASP B 1 113 ? 12.227 19.938 -17.266 1 86.19 113 ASP B N 1
ATOM 3534 C CA . ASP B 1 113 ? 13.461 19.828 -16.5 1 86.19 113 ASP B CA 1
ATOM 3535 C C . ASP B 1 113 ? 14.211 18.547 -16.859 1 86.19 113 ASP B C 1
ATOM 3537 O O . ASP B 1 113 ? 13.625 17.469 -16.922 1 86.19 113 ASP B O 1
ATOM 3541 N N . ARG B 1 114 ? 15.508 18.641 -17.125 1 83.06 114 ARG B N 1
ATOM 3542 C CA . ARG B 1 114 ? 16.344 17.5 -17.484 1 83.06 114 ARG B CA 1
ATOM 3543 C C . ARG B 1 114 ? 17.547 17.391 -16.531 1 83.06 114 ARG B C 1
ATOM 3545 O O . ARG B 1 114 ? 18.375 16.484 -16.688 1 83.06 114 ARG B O 1
ATOM 3552 N N . ALA B 1 115 ? 17.516 18.281 -15.609 1 85.62 115 ALA B N 1
ATOM 3553 C CA . ALA B 1 115 ? 18.734 18.391 -14.797 1 85.62 115 ALA B CA 1
ATOM 3554 C C . ALA B 1 115 ? 18.531 17.797 -13.406 1 85.62 115 ALA B C 1
ATOM 3556 O O . ALA B 1 115 ? 19.5 17.547 -12.688 1 85.62 115 ALA B O 1
ATOM 3557 N N . SER B 1 116 ? 17.266 17.625 -13.07 1 93.19 116 SER B N 1
ATOM 3558 C CA . SER B 1 116 ? 16.984 17.188 -11.711 1 93.19 116 SER B CA 1
ATOM 3559 C C . SER B 1 116 ? 15.984 16.031 -11.703 1 93.19 116 SER B C 1
ATOM 3561 O O . SER B 1 116 ? 15.117 15.953 -12.586 1 93.19 116 SER B O 1
ATOM 3563 N N . ALA B 1 117 ? 16.203 15.102 -10.695 1 95.38 117 ALA B N 1
ATOM 3564 C CA . ALA B 1 117 ? 15.078 14.242 -10.344 1 95.38 117 ALA B CA 1
ATOM 3565 C C . ALA B 1 117 ? 14.039 15.016 -9.539 1 95.38 117 ALA B C 1
ATOM 3567 O O . ALA B 1 117 ? 14.367 15.969 -8.836 1 95.38 117 ALA B O 1
ATOM 3568 N N . ILE B 1 118 ? 12.789 14.617 -9.664 1 96.62 118 ILE B N 1
ATOM 3569 C CA . ILE B 1 118 ? 11.734 15.422 -9.062 1 96.62 118 ILE B CA 1
ATOM 3570 C C . ILE B 1 118 ? 10.891 14.555 -8.125 1 96.62 118 ILE B C 1
ATOM 3572 O O . ILE B 1 118 ? 10.445 13.469 -8.508 1 96.62 118 ILE B O 1
ATOM 3576 N N . VAL B 1 119 ? 10.742 14.961 -6.918 1 98.31 119 VAL B N 1
ATOM 3577 C CA . VAL B 1 119 ? 9.766 14.445 -5.969 1 98.31 119 VAL B CA 1
ATOM 3578 C C . VAL B 1 119 ? 8.688 15.508 -5.715 1 98.31 119 VAL B C 1
ATOM 3580 O O . VAL B 1 119 ? 8.992 16.609 -5.246 1 98.31 119 VAL B O 1
ATOM 3583 N N . LEU B 1 120 ? 7.496 15.195 -6.07 1 98.38 120 LEU B N 1
ATOM 3584 C CA . LEU B 1 120 ? 6.375 16.109 -5.895 1 98.38 120 LEU B CA 1
ATOM 3585 C C . LEU B 1 120 ? 5.594 15.773 -4.625 1 98.38 120 LEU B C 1
ATOM 3587 O O . LEU B 1 120 ? 5.02 14.688 -4.512 1 98.38 120 LEU B O 1
ATOM 3591 N N . LEU B 1 121 ? 5.652 16.641 -3.674 1 98.69 121 LEU B N 1
ATOM 3592 C CA . LEU B 1 121 ? 4.762 16.5 -2.529 1 98.69 121 LEU B CA 1
ATOM 3593 C C . LEU B 1 121 ? 3.326 16.859 -2.908 1 98.69 121 LEU B C 1
ATOM 3595 O O . LEU B 1 121 ? 2.998 18.031 -3.064 1 98.69 121 LEU B O 1
ATOM 3599 N N . GLY B 1 122 ? 2.504 15.812 -2.953 1 98.44 122 GLY B N 1
ATOM 3600 C CA . GLY B 1 122 ? 1.186 15.969 -3.543 1 98.44 122 GLY B CA 1
ATOM 3601 C C . GLY B 1 122 ? 0.06 15.836 -2.533 1 98.44 122 GLY B C 1
ATOM 3602 O O . GLY B 1 122 ? -1.008 15.312 -2.852 1 98.44 122 GLY B O 1
ATOM 3603 N N . THR B 1 123 ? 0.24 16.328 -1.336 1 98.44 123 THR B N 1
ATOM 3604 C CA . THR B 1 123 ? -0.75 16.203 -0.273 1 98.44 123 THR B CA 1
ATOM 3605 C C . THR B 1 123 ? -2.088 16.797 -0.705 1 98.44 123 THR B C 1
ATOM 3607 O O . THR B 1 123 ? -3.146 16.25 -0.392 1 98.44 123 THR B O 1
ATOM 3610 N N . GLU B 1 124 ? -2.043 17.891 -1.39 1 98.12 124 GLU B N 1
ATOM 3611 C CA . GLU B 1 124 ? -3.26 18.594 -1.78 1 98.12 124 GLU B CA 1
ATOM 3612 C C . GLU B 1 124 ? -3.584 18.359 -3.254 1 98.12 124 GLU B C 1
ATOM 3614 O O . GLU B 1 124 ? -4.395 19.094 -3.838 1 98.12 124 GLU B O 1
ATOM 3619 N N . LEU B 1 125 ? -2.943 17.375 -3.898 1 97.19 125 LEU B N 1
ATOM 3620 C CA . LEU B 1 125 ? -3.143 17.047 -5.305 1 97.19 125 LEU B CA 1
ATOM 3621 C C . LEU B 1 125 ? -4.449 16.281 -5.504 1 97.19 125 LEU B C 1
ATOM 3623 O O . LEU B 1 125 ? -4.77 15.375 -4.73 1 97.19 125 LEU B O 1
ATOM 3627 N N . THR B 1 126 ? -5.195 16.719 -6.48 1 95.94 126 THR B N 1
ATOM 3628 C CA . THR B 1 126 ? -6.332 15.93 -6.945 1 95.94 126 THR B CA 1
ATOM 3629 C C . THR B 1 126 ? -5.938 15.062 -8.133 1 95.94 126 THR B C 1
ATOM 3631 O O . THR B 1 126 ? -4.887 15.273 -8.742 1 95.94 126 THR B O 1
ATOM 3634 N N . ASP B 1 127 ? -6.734 14.086 -8.438 1 94.62 127 ASP B N 1
ATOM 3635 C CA . ASP B 1 127 ? -6.449 13.219 -9.578 1 94.62 127 ASP B CA 1
ATOM 3636 C C . ASP B 1 127 ? -6.371 14.023 -10.875 1 94.62 127 ASP B C 1
ATOM 3638 O O . ASP B 1 127 ? -5.523 13.758 -11.727 1 94.62 127 ASP B O 1
ATOM 3642 N N . GLU B 1 128 ? -7.258 14.977 -10.992 1 93.38 128 GLU B N 1
ATOM 3643 C CA . GLU B 1 128 ? -7.277 15.828 -12.18 1 93.38 128 GLU B CA 1
ATOM 3644 C C . GLU B 1 128 ? -5.977 16.625 -12.312 1 93.38 128 GLU B C 1
ATOM 3646 O O . GLU B 1 128 ? -5.406 16.703 -13.398 1 93.38 128 GLU B O 1
ATOM 3651 N N . GLU B 1 129 ? -5.52 17.141 -11.242 1 93.75 129 GLU B N 1
ATOM 3652 C CA . GLU B 1 129 ? -4.309 17.953 -11.266 1 93.75 129 GLU B CA 1
ATOM 3653 C C . GLU B 1 129 ? -3.064 17.094 -11.43 1 93.75 129 GLU B C 1
ATOM 3655 O O . GLU B 1 129 ? -2.076 17.516 -12.023 1 93.75 129 GLU B O 1
ATOM 3660 N N . ALA B 1 130 ? -3.123 15.875 -10.953 1 95.12 130 ALA B N 1
ATOM 3661 C CA . ALA B 1 130 ? -1.984 14.969 -11.047 1 95.12 130 ALA B CA 1
ATOM 3662 C C . ALA B 1 130 ? -1.683 14.609 -12.5 1 95.12 130 ALA B C 1
ATOM 3664 O O . ALA B 1 130 ? -0.53 14.359 -12.859 1 95.12 130 ALA B O 1
ATOM 3665 N N . ALA B 1 131 ? -2.672 14.609 -13.352 1 91.69 131 ALA B N 1
ATOM 3666 C CA . ALA B 1 131 ? -2.572 14.172 -14.742 1 91.69 131 ALA B CA 1
ATOM 3667 C C . ALA B 1 131 ? -1.561 15.016 -15.508 1 91.69 131 ALA B C 1
ATOM 3669 O O . ALA B 1 131 ? -0.912 14.523 -16.438 1 91.69 131 ALA B O 1
ATOM 3670 N N . VAL B 1 132 ? -1.343 16.234 -15.133 1 90.94 132 VAL B N 1
ATOM 3671 C CA . VAL B 1 132 ? -0.481 17.156 -15.867 1 90.94 132 VAL B CA 1
ATOM 3672 C C . VAL B 1 132 ? 0.978 16.734 -15.711 1 90.94 132 VAL B C 1
ATOM 3674 O O . VAL B 1 132 ? 1.837 17.141 -16.5 1 90.94 132 VAL B O 1
ATOM 3677 N N . PHE B 1 133 ? 1.252 15.867 -14.773 1 93.12 133 PHE B N 1
ATOM 3678 C CA . PHE B 1 133 ? 2.631 15.484 -14.492 1 93.12 133 PHE B CA 1
ATOM 3679 C C . PHE B 1 133 ? 2.973 14.156 -15.148 1 93.12 133 PHE B C 1
ATOM 3681 O O . PHE B 1 133 ? 4.074 13.633 -14.969 1 93.12 133 PHE B O 1
ATOM 3688 N N . ARG B 1 134 ? 2.109 13.391 -15.859 1 86.94 134 ARG B N 1
ATOM 3689 C CA . ARG B 1 134 ? 2.312 12.086 -16.469 1 86.94 134 ARG B CA 1
ATOM 3690 C C . ARG B 1 134 ? 3.383 12.148 -17.547 1 86.94 134 ARG B C 1
ATOM 3692 O O . ARG B 1 134 ? 4.012 11.133 -17.875 1 86.94 134 ARG B O 1
ATOM 3699 N N . GLY B 1 135 ? 3.824 13.281 -18.016 1 78.06 135 GLY B N 1
ATOM 3700 C CA . GLY B 1 135 ? 4.754 13.398 -19.125 1 78.06 135 GLY B CA 1
ATOM 3701 C C . GLY B 1 135 ? 6.16 13.773 -18.688 1 78.06 135 GLY B C 1
ATOM 3702 O O . GLY B 1 135 ? 6.953 14.266 -19.484 1 78.06 135 GLY B O 1
ATOM 3703 N N . MET B 1 136 ? 6.41 13.469 -17.375 1 85.5 136 MET B N 1
ATOM 3704 C CA . MET B 1 136 ? 7.738 13.82 -16.875 1 85.5 136 MET B CA 1
ATOM 3705 C C . MET B 1 136 ? 8.812 12.984 -17.562 1 85.5 136 MET B C 1
ATOM 3707 O O . MET B 1 136 ? 8.617 11.789 -17.812 1 85.5 136 MET B O 1
ATOM 3711 N N . LYS B 1 137 ? 9.953 13.594 -17.828 1 79.62 137 LYS B N 1
ATOM 3712 C CA . LYS B 1 137 ? 11.023 12.945 -18.594 1 79.62 137 LYS B CA 1
ATOM 3713 C C . LYS B 1 137 ? 12.172 12.531 -17.672 1 79.62 137 LYS B C 1
ATOM 3715 O O . LYS B 1 137 ? 13.148 11.93 -18.125 1 79.62 137 LYS B O 1
ATOM 3720 N N . VAL B 1 138 ? 12.109 12.945 -16.5 1 86.88 138 VAL B N 1
ATOM 3721 C CA . VAL B 1 138 ? 13.125 12.641 -15.5 1 86.88 138 VAL B CA 1
ATOM 3722 C C . VAL B 1 138 ? 12.531 11.711 -14.438 1 86.88 138 VAL B C 1
ATOM 3724 O O . VAL B 1 138 ? 11.312 11.531 -14.367 1 86.88 138 VAL B O 1
ATOM 3727 N N . PRO B 1 139 ? 13.406 11.07 -13.664 1 92 139 PRO B N 1
ATOM 3728 C CA . PRO B 1 139 ? 12.844 10.312 -12.539 1 92 139 PRO B CA 1
ATOM 3729 C C . PRO B 1 139 ? 11.891 11.156 -11.688 1 92 139 PRO B C 1
ATOM 3731 O O . PRO B 1 139 ? 12.242 12.258 -11.273 1 92 139 PRO B O 1
ATOM 3734 N N . PHE B 1 140 ? 10.719 10.625 -11.539 1 94.62 140 PHE B N 1
ATOM 3735 C CA . PHE B 1 140 ? 9.625 11.375 -10.93 1 94.62 140 PHE B CA 1
ATOM 3736 C C . PHE B 1 140 ? 8.852 10.492 -9.953 1 94.62 140 PHE B C 1
ATOM 3738 O O . PHE B 1 140 ? 8.523 9.344 -10.273 1 94.62 140 PHE B O 1
ATOM 3745 N N . LEU B 1 141 ? 8.68 10.992 -8.812 1 95.94 141 LEU B N 1
ATOM 3746 C CA . LEU B 1 141 ? 7.977 10.328 -7.723 1 95.94 141 LEU B CA 1
ATOM 3747 C C . LEU B 1 141 ? 6.996 11.289 -7.051 1 95.94 141 LEU B C 1
ATOM 3749 O O . LEU B 1 141 ? 7.281 12.477 -6.914 1 95.94 141 LEU B O 1
ATOM 3753 N N . VAL B 1 142 ? 5.797 10.781 -6.656 1 98.25 142 VAL B N 1
ATOM 3754 C CA . VAL B 1 142 ? 4.871 11.625 -5.91 1 98.25 142 VAL B CA 1
ATOM 3755 C C . VAL B 1 142 ? 4.848 11.203 -4.445 1 98.25 142 VAL B C 1
ATOM 3757 O O . VAL B 1 142 ? 4.645 10.023 -4.137 1 98.25 142 VAL B O 1
ATOM 3760 N N . LEU B 1 143 ? 5.09 12.117 -3.596 1 98.69 143 LEU B N 1
ATOM 3761 C CA . LEU B 1 143 ? 5.086 11.945 -2.148 1 98.69 143 LEU B CA 1
ATOM 3762 C C . LEU B 1 143 ? 3.744 12.359 -1.556 1 98.69 143 LEU B C 1
ATOM 3764 O O . LEU B 1 143 ? 3.215 13.422 -1.893 1 98.69 143 LEU B O 1
ATOM 3768 N N . ASP B 1 144 ? 3.125 11.469 -0.746 1 98.62 144 ASP B N 1
ATOM 3769 C CA . ASP B 1 144 ? 1.917 11.719 0.033 1 98.62 144 ASP B CA 1
ATOM 3770 C C . ASP B 1 144 ? 0.693 11.836 -0.873 1 98.62 144 ASP B C 1
ATOM 3772 O O . ASP B 1 144 ? -0.17 12.688 -0.652 1 98.62 144 ASP B O 1
ATOM 3776 N N . TYR B 1 145 ? 0.761 11.102 -1.896 1 97.75 145 TYR B N 1
ATOM 3777 C CA . TYR B 1 145 ? -0.336 11 -2.854 1 97.75 145 TYR B CA 1
ATOM 3778 C C . TYR B 1 145 ? -0.316 9.648 -3.561 1 97.75 145 TYR B C 1
ATOM 3780 O O . TYR B 1 145 ? 0.754 9.102 -3.836 1 97.75 145 TYR B O 1
ATOM 3788 N N . TRP B 1 146 ? -1.564 9.164 -3.852 1 97.75 146 TRP B N 1
ATOM 3789 C CA . TRP B 1 146 ? -1.657 7.965 -4.672 1 97.75 146 TRP B CA 1
ATOM 3790 C C . TRP B 1 146 ? -2.945 7.961 -5.488 1 97.75 146 TRP B C 1
ATOM 3792 O O . TRP B 1 146 ? -3.99 8.414 -5.016 1 97.75 146 TRP B O 1
ATOM 3802 N N . ASN B 1 147 ? -2.814 7.492 -6.668 1 94.69 147 ASN B N 1
ATOM 3803 C CA . ASN B 1 147 ? -3.963 7.219 -7.527 1 94.69 147 ASN B CA 1
ATOM 3804 C C . ASN B 1 147 ? -3.975 5.77 -8.008 1 94.69 147 ASN B C 1
ATOM 3806 O O . ASN B 1 147 ? -2.924 5.207 -8.312 1 94.69 147 ASN B O 1
ATOM 3810 N N . HIS B 1 148 ? -5.109 5.195 -8.125 1 94.12 148 HIS B N 1
ATOM 3811 C CA . HIS B 1 148 ? -5.27 3.781 -8.438 1 94.12 148 HIS B CA 1
ATOM 3812 C C . HIS B 1 148 ? -4.793 3.469 -9.852 1 94.12 148 HIS B C 1
ATOM 3814 O O . HIS B 1 148 ? -4.617 2.301 -10.211 1 94.12 148 HIS B O 1
ATOM 3820 N N . ASP B 1 149 ? -4.578 4.441 -10.703 1 92.06 149 ASP B N 1
ATOM 3821 C CA . ASP B 1 149 ? -4.168 4.184 -12.078 1 92.06 149 ASP B CA 1
ATOM 3822 C C . ASP B 1 149 ? -2.684 3.822 -12.148 1 92.06 149 ASP B C 1
ATOM 3824 O O . ASP B 1 149 ? -2.176 3.475 -13.219 1 92.06 149 ASP B O 1
ATOM 3828 N N . MET B 1 150 ? -1.993 3.947 -11.078 1 93.06 150 MET B N 1
ATOM 3829 C CA . MET B 1 150 ? -0.616 3.486 -10.93 1 93.06 150 MET B CA 1
ATOM 3830 C C . MET B 1 150 ? 0.304 4.188 -11.922 1 93.06 150 MET B C 1
ATOM 3832 O O . MET B 1 150 ? 1.241 3.58 -12.445 1 93.06 150 MET B O 1
ATOM 3836 N N . SER B 1 151 ? 0.04 5.473 -12.195 1 89.75 151 SER B N 1
ATOM 3837 C CA . SER B 1 151 ? 0.795 6.227 -13.188 1 89.75 151 SER B CA 1
ATOM 3838 C C . SER B 1 151 ? 2.15 6.66 -12.641 1 89.75 151 SER B C 1
ATOM 3840 O O . SER B 1 151 ? 3.061 6.988 -13.406 1 89.75 151 SER B O 1
ATOM 3842 N N . PHE B 1 152 ? 2.207 6.699 -11.336 1 92.12 152 PHE B N 1
ATOM 3843 C CA . PHE B 1 152 ? 3.41 7.223 -10.703 1 92.12 152 PHE B CA 1
ATOM 3844 C C . PHE B 1 152 ? 3.912 6.27 -9.625 1 92.12 152 PHE B C 1
ATOM 3846 O O . PHE B 1 152 ? 3.135 5.484 -9.07 1 92.12 152 PHE B O 1
ATOM 3853 N N . ASP B 1 153 ? 5.266 6.352 -9.352 1 95.88 153 ASP B N 1
ATOM 3854 C CA . ASP B 1 153 ? 5.762 5.875 -8.062 1 95.88 153 ASP B CA 1
ATOM 3855 C C . ASP B 1 153 ? 5.234 6.734 -6.922 1 95.88 153 ASP B C 1
ATOM 3857 O O . ASP B 1 153 ? 5.125 7.957 -7.055 1 95.88 153 ASP B O 1
ATOM 3861 N N . GLY B 1 154 ? 4.883 6.066 -5.887 1 97.81 154 GLY B N 1
ATOM 3862 C CA . GLY B 1 154 ? 4.328 6.82 -4.773 1 97.81 154 GLY B CA 1
ATOM 3863 C C . GLY B 1 154 ? 4.902 6.41 -3.43 1 97.81 154 GLY B C 1
ATOM 3864 O O . GLY B 1 154 ? 5.191 5.234 -3.203 1 97.81 154 GLY B O 1
ATOM 3865 N N . VAL B 1 155 ? 5.141 7.336 -2.537 1 98.44 155 VAL B N 1
ATOM 3866 C CA . VAL B 1 155 ? 5.441 7.152 -1.121 1 98.44 155 VAL B CA 1
ATOM 3867 C C . VAL B 1 155 ? 4.457 7.953 -0.274 1 98.44 155 VAL B C 1
ATOM 3869 O O . VAL B 1 155 ? 4.316 9.164 -0.458 1 98.44 155 VAL B O 1
ATOM 3872 N N . PHE B 1 156 ? 3.736 7.285 0.571 1 98.69 156 PHE B N 1
ATOM 3873 C CA . PHE B 1 156 ? 2.773 7.984 1.415 1 98.69 156 PHE B CA 1
ATOM 3874 C C . PHE B 1 156 ? 2.463 7.172 2.668 1 98.69 156 PHE B C 1
ATOM 3876 O O . PHE B 1 156 ? 3.129 6.172 2.947 1 98.69 156 PHE B O 1
ATOM 3883 N N . ILE B 1 157 ? 1.547 7.625 3.443 1 98.81 157 ILE B N 1
ATOM 3884 C CA . ILE B 1 157 ? 1.237 7.02 4.734 1 98.81 157 ILE B CA 1
ATOM 3885 C C . ILE B 1 157 ? 0.269 5.855 4.539 1 98.81 157 ILE B C 1
ATOM 3887 O O . ILE B 1 157 ? -0.64 5.93 3.707 1 98.81 157 ILE B O 1
ATOM 3891 N N . ASN B 1 158 ? 0.463 4.75 5.262 1 98.75 158 ASN B N 1
ATOM 3892 C CA . ASN B 1 158 ? -0.524 3.68 5.344 1 98.75 158 ASN B CA 1
A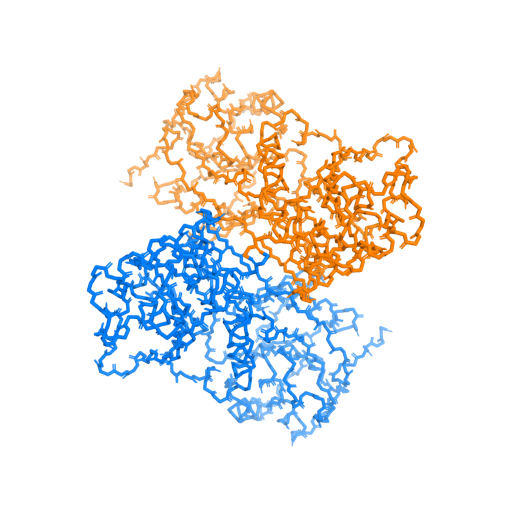TOM 3893 C C . ASN B 1 158 ? -1.781 4.129 6.082 1 98.75 158 ASN B C 1
ATOM 3895 O O . ASN B 1 158 ? -2.092 3.615 7.156 1 98.75 158 ASN B O 1
ATOM 3899 N N . ASN B 1 159 ? -2.512 4.973 5.492 1 98.88 159 ASN B N 1
ATOM 3900 C CA . ASN B 1 159 ? -3.645 5.68 6.082 1 98.88 159 ASN B CA 1
ATOM 3901 C C . ASN B 1 159 ? -4.758 4.719 6.484 1 98.88 159 ASN B C 1
ATOM 3903 O O . ASN B 1 159 ? -5.242 4.762 7.617 1 98.88 159 ASN B O 1
ATOM 3907 N N . ALA B 1 160 ? -5.121 3.857 5.57 1 98.44 160 ALA B N 1
ATOM 3908 C CA . ALA B 1 160 ? -6.289 3.006 5.785 1 98.44 160 ALA B CA 1
ATOM 3909 C C . ALA B 1 160 ? -6.059 2.041 6.945 1 98.44 160 ALA B C 1
ATOM 3911 O O . ALA B 1 160 ? -6.891 1.935 7.848 1 98.44 160 ALA B O 1
ATOM 3912 N N . ASP B 1 161 ? -4.91 1.335 6.906 1 98.56 161 ASP B N 1
ATOM 3913 C CA . ASP B 1 161 ? -4.633 0.387 7.98 1 98.56 161 ASP B CA 1
ATOM 3914 C C . ASP B 1 161 ? -4.496 1.103 9.32 1 98.56 161 ASP B C 1
ATOM 3916 O O . ASP B 1 161 ? -4.965 0.603 10.352 1 98.56 161 ASP B O 1
ATOM 3920 N N . ALA B 1 162 ? -3.91 2.268 9.336 1 98.75 162 ALA B N 1
ATOM 3921 C CA . ALA B 1 162 ? -3.74 3.039 10.562 1 98.75 162 ALA B CA 1
ATOM 3922 C C . ALA B 1 162 ? -5.09 3.432 11.156 1 98.75 162 ALA B C 1
ATOM 3924 O O . ALA B 1 162 ? -5.328 3.244 12.352 1 98.75 162 ALA B O 1
ATOM 3925 N N . ALA B 1 163 ? -5.941 3.932 10.32 1 98.88 163 ALA B N 1
ATOM 3926 C CA . ALA B 1 163 ? -7.262 4.352 10.789 1 98.88 163 ALA B CA 1
ATOM 3927 C C . ALA B 1 163 ? -8.086 3.156 11.25 1 98.88 163 ALA B C 1
ATOM 3929 O O . ALA B 1 163 ? -8.875 3.264 12.188 1 98.88 163 ALA B O 1
ATOM 3930 N N . ARG B 1 164 ? -7.902 2.09 10.508 1 98.5 164 ARG B N 1
ATOM 3931 C CA . ARG B 1 164 ? -8.562 0.861 10.938 1 98.5 164 ARG B CA 1
ATOM 3932 C C . ARG B 1 164 ? -8.141 0.472 12.352 1 98.5 164 ARG B C 1
ATOM 3934 O O . ARG B 1 164 ? -8.977 0.075 13.164 1 98.5 164 ARG B O 1
ATOM 3941 N N . MET B 1 165 ? -6.922 0.606 12.656 1 97.94 165 MET B N 1
ATOM 3942 C CA . MET B 1 165 ? -6.406 0.294 13.984 1 97.94 165 MET B CA 1
ATOM 3943 C C . MET B 1 165 ? -7.027 1.205 15.039 1 97.94 165 MET B C 1
ATOM 3945 O O . MET B 1 165 ? -7.352 0.758 16.141 1 97.94 165 MET B O 1
ATOM 3949 N N . ALA B 1 166 ? -7.195 2.439 14.727 1 98.56 166 ALA B N 1
ATOM 3950 C CA . ALA B 1 166 ? -7.84 3.383 15.641 1 98.56 166 ALA B CA 1
ATOM 3951 C C . ALA B 1 166 ? -9.273 2.967 15.938 1 98.56 166 ALA B C 1
ATOM 3953 O O . ALA B 1 166 ? -9.711 2.988 17.094 1 98.56 166 ALA B O 1
ATOM 3954 N N . GLY B 1 167 ? -10.008 2.59 14.867 1 98.56 167 GLY B N 1
ATOM 3955 C CA . GLY B 1 167 ? -11.367 2.109 15.055 1 98.56 167 GLY B CA 1
ATOM 3956 C C . GLY B 1 167 ? -11.445 0.867 15.922 1 98.56 167 GLY B C 1
ATOM 3957 O O . GLY B 1 167 ? -12.266 0.799 16.844 1 98.56 167 GLY B O 1
ATOM 3958 N N . GLU B 1 168 ? -10.602 -0.087 15.617 1 98.19 168 GLU B N 1
ATOM 3959 C CA . GLU B 1 168 ? -10.578 -1.33 16.391 1 98.19 168 GLU B CA 1
ATOM 3960 C C . GLU B 1 168 ? -10.234 -1.069 17.844 1 98.19 168 GLU B C 1
ATOM 3962 O O . GLU B 1 168 ? -10.797 -1.701 18.75 1 98.19 168 GLU B O 1
ATOM 3967 N N . TYR B 1 169 ? -9.344 -0.166 18.078 1 98.5 169 TYR B N 1
ATOM 3968 C CA . TYR B 1 169 ? -8.953 0.207 19.438 1 98.5 169 TYR B CA 1
ATOM 3969 C C . TYR B 1 169 ? -10.148 0.754 20.219 1 98.5 169 TYR B C 1
ATOM 3971 O O . TYR B 1 169 ? -10.398 0.339 21.344 1 98.5 169 TYR B O 1
ATOM 3979 N N . LEU B 1 170 ? -10.867 1.666 19.609 1 98.75 170 LEU B N 1
ATOM 3980 C CA . LEU B 1 170 ? -12.031 2.258 20.281 1 98.75 170 LEU B CA 1
ATOM 3981 C C . LEU B 1 170 ? -13.07 1.193 20.609 1 98.75 170 LEU B C 1
ATOM 3983 O O . LEU B 1 170 ? -13.656 1.206 21.688 1 98.75 170 LEU B O 1
ATOM 3987 N N . ILE B 1 171 ? -13.281 0.279 19.672 1 98.44 171 ILE B N 1
ATOM 3988 C CA . ILE B 1 171 ? -14.25 -0.792 19.875 1 98.44 171 ILE B CA 1
ATOM 3989 C C . ILE B 1 171 ? -13.789 -1.701 21.016 1 98.44 171 ILE B C 1
ATOM 3991 O O . ILE B 1 171 ? -14.586 -2.094 21.859 1 98.44 171 ILE B O 1
ATOM 3995 N N . GLN B 1 172 ? -12.516 -2.002 21.031 1 97.69 172 GLN B N 1
ATOM 3996 C CA . GLN B 1 172 ? -11.938 -2.824 22.078 1 97.69 172 GLN B CA 1
ATOM 3997 C C . GLN B 1 172 ? -12.086 -2.152 23.438 1 97.69 172 GLN B C 1
ATOM 3999 O O . GLN B 1 172 ? -12.227 -2.828 24.469 1 97.69 172 GLN B O 1
ATOM 4004 N N . LYS B 1 173 ? -12.109 -0.812 23.469 1 98.38 173 LYS B N 1
ATOM 4005 C CA . LYS B 1 173 ? -12.281 -0.036 24.688 1 98.38 173 LYS B CA 1
ATOM 4006 C C . LYS B 1 173 ? -13.75 0.07 25.078 1 98.38 173 LYS B C 1
ATOM 4008 O O . LYS B 1 173 ? -14.094 0.733 26.062 1 98.38 173 LYS B O 1
ATOM 4013 N N . GLY B 1 174 ? -14.648 -0.521 24.297 1 98.25 174 GLY B N 1
ATOM 4014 C CA . GLY B 1 174 ? -16.062 -0.625 24.656 1 98.25 174 GLY B CA 1
ATOM 4015 C C . GLY B 1 174 ? -16.922 0.411 23.969 1 98.25 174 GLY B C 1
ATOM 4016 O O . GLY B 1 174 ? -18.141 0.47 24.219 1 98.25 174 GLY B O 1
ATOM 4017 N N . HIS B 1 175 ? -16.391 1.259 23.109 1 98.56 175 HIS B N 1
ATOM 4018 C CA . HIS B 1 175 ? -17.172 2.287 22.438 1 98.56 175 HIS B CA 1
ATOM 4019 C C . HIS B 1 175 ? -17.984 1.697 21.281 1 98.56 175 HIS B C 1
ATOM 4021 O O . HIS B 1 175 ? -17.453 0.98 20.438 1 98.56 175 HIS B O 1
ATOM 4027 N N . THR B 1 176 ? -19.281 2.014 21.219 1 97.5 176 THR B N 1
ATOM 4028 C CA . THR B 1 176 ? -20.141 1.541 20.141 1 97.5 176 THR B CA 1
ATOM 4029 C C . THR B 1 176 ? -20.766 2.715 19.391 1 97.5 176 THR B C 1
ATOM 4031 O O . THR B 1 176 ? -21.219 2.562 18.25 1 97.5 176 THR B O 1
ATOM 4034 N N . ARG B 1 177 ? -20.891 3.85 20.078 1 97.88 177 ARG B N 1
ATOM 4035 C CA . ARG B 1 177 ? -21.266 5.102 19.422 1 97.88 177 ARG B CA 1
ATOM 4036 C C . ARG B 1 177 ? -20.031 5.938 19.109 1 97.88 177 ARG B C 1
ATOM 4038 O O . ARG B 1 177 ? -19.562 6.719 19.938 1 97.88 177 ARG B O 1
ATOM 4045 N N . ILE B 1 178 ? -19.562 5.711 17.953 1 98.62 178 ILE B N 1
ATOM 4046 C CA . ILE B 1 178 ? -18.281 6.301 17.594 1 98.62 178 ILE B CA 1
ATOM 4047 C C . ILE B 1 178 ? -18.484 7.285 16.438 1 98.62 178 ILE B C 1
ATOM 4049 O O . ILE B 1 178 ? -19.188 6.988 15.477 1 98.62 178 ILE B O 1
ATOM 4053 N N . GLY B 1 179 ? -17.906 8.469 16.562 1 98.81 179 GLY B N 1
ATOM 4054 C CA . GLY B 1 179 ? -18.031 9.508 15.555 1 98.81 179 GLY B CA 1
ATOM 4055 C C . GLY B 1 179 ? -16.734 9.766 14.812 1 98.81 179 GLY B C 1
ATOM 4056 O O . GLY B 1 179 ? -15.703 9.164 15.117 1 98.81 179 GLY B O 1
ATOM 4057 N N . TYR B 1 180 ? -16.828 10.617 13.812 1 98.88 180 TYR B N 1
ATOM 4058 C CA . TYR B 1 180 ? -15.719 10.977 12.938 1 98.88 180 TYR B CA 1
ATOM 4059 C C . TYR B 1 180 ? -15.633 12.492 12.766 1 98.88 180 TYR B C 1
ATOM 4061 O O . TYR B 1 180 ? -16.609 13.141 12.383 1 98.88 180 TYR B O 1
ATOM 4069 N N . LEU B 1 181 ? -14.477 13.062 13.172 1 98.94 181 LEU B N 1
ATOM 4070 C CA . LEU B 1 181 ? -14.203 14.469 12.898 1 98.94 181 LEU B CA 1
ATOM 4071 C C . LEU B 1 181 ? -13.547 14.641 11.531 1 98.94 181 LEU B C 1
ATOM 4073 O O . LEU B 1 181 ? -12.352 14.367 11.375 1 98.94 181 LEU B O 1
ATOM 4077 N N . ARG B 1 182 ? -14.305 15.141 10.633 1 98.75 182 ARG B N 1
ATOM 4078 C CA . ARG B 1 182 ? -13.984 15.203 9.211 1 98.75 182 ARG B CA 1
ATOM 4079 C C . ARG B 1 182 ? -13.539 16.609 8.812 1 98.75 182 ARG B C 1
ATOM 4081 O O . ARG B 1 182 ? -14.25 17.578 9.062 1 98.75 182 ARG B O 1
ATOM 4088 N N . GLY B 1 183 ? -12.344 16.656 8.219 1 98.56 183 GLY B N 1
ATOM 4089 C CA . GLY B 1 183 ? -11.898 17.953 7.723 1 98.56 183 GLY B CA 1
ATOM 4090 C C . GLY B 1 183 ? -12.75 18.484 6.582 1 98.56 183 GLY B C 1
ATOM 4091 O O . GLY B 1 183 ? -13.141 17.734 5.691 1 98.56 183 GLY B O 1
ATOM 4092 N N . SER B 1 184 ? -12.969 19.766 6.625 1 98.31 184 SER B N 1
ATOM 4093 C CA . SER B 1 184 ? -13.82 20.406 5.629 1 98.31 184 SER B CA 1
ATOM 4094 C C . SER B 1 184 ? -13.125 20.484 4.273 1 98.31 184 SER B C 1
ATOM 4096 O O . SER B 1 184 ? -13.789 20.547 3.234 1 98.31 184 SER B O 1
ATOM 4098 N N . TYR B 1 185 ? -11.844 20.594 4.285 1 97.62 185 TYR B N 1
ATOM 4099 C CA . TYR B 1 185 ? -11.031 20.469 3.078 1 97.62 185 TYR B CA 1
ATOM 4100 C C . TYR B 1 185 ? -10.523 19.047 2.904 1 97.62 185 TYR B C 1
ATOM 4102 O O . TYR B 1 185 ? -9.766 18.547 3.742 1 97.62 185 TYR B O 1
ATOM 4110 N N . ARG B 1 186 ? -10.938 18.438 1.793 1 97.31 186 ARG B N 1
ATOM 4111 C CA . ARG B 1 186 ? -10.68 17 1.67 1 97.31 186 ARG B CA 1
ATOM 4112 C C . ARG B 1 186 ? -9.43 16.75 0.837 1 97.31 186 ARG B C 1
ATOM 4114 O O . ARG B 1 186 ? -9.203 17.406 -0.184 1 97.31 186 ARG B O 1
ATOM 4121 N N . ILE B 1 187 ? -8.617 15.867 1.306 1 97.62 187 ILE B N 1
ATOM 4122 C CA . ILE B 1 187 ? -7.461 15.352 0.588 1 97.62 187 ILE B CA 1
ATOM 4123 C C . ILE B 1 187 ? -7.535 13.836 0.511 1 97.62 187 ILE B C 1
ATOM 4125 O O . ILE B 1 187 ? -8.336 13.211 1.215 1 97.62 187 ILE B O 1
ATOM 4129 N N . LYS B 1 188 ? -6.723 13.188 -0.305 1 97.69 188 LYS B N 1
ATOM 4130 C CA . LYS B 1 188 ? -6.75 11.742 -0.517 1 97.69 188 LYS B CA 1
ATOM 4131 C C . LYS B 1 188 ? -6.508 10.992 0.79 1 97.69 188 LYS B C 1
ATOM 4133 O O . LYS B 1 188 ? -7.164 9.984 1.063 1 97.69 188 LYS B O 1
ATOM 4138 N N . ALA B 1 189 ? -5.633 11.461 1.581 1 98.5 189 ALA B N 1
ATOM 4139 C CA . ALA B 1 189 ? -5.281 10.805 2.838 1 98.5 189 ALA B CA 1
ATOM 4140 C C . ALA B 1 189 ? -6.488 10.711 3.768 1 98.5 189 ALA B C 1
ATOM 4142 O O . ALA B 1 189 ? -6.73 9.664 4.375 1 98.5 189 ALA B O 1
ATOM 4143 N N . PHE B 1 190 ? -7.242 11.766 3.842 1 98.69 190 PHE B N 1
ATOM 4144 C CA . PHE B 1 190 ? -8.414 11.781 4.715 1 98.69 190 PHE B CA 1
ATOM 4145 C C . PHE B 1 190 ? -9.445 10.766 4.258 1 98.69 190 PHE B C 1
ATOM 4147 O O . PHE B 1 190 ? -10.07 10.094 5.082 1 98.69 190 PHE B O 1
ATOM 4154 N N . GLY B 1 191 ? -9.617 10.711 2.945 1 98.12 191 GLY B N 1
ATOM 4155 C CA . GLY B 1 191 ? -10.523 9.703 2.412 1 98.12 191 GLY B CA 1
ATOM 4156 C C . GLY B 1 191 ? -10.117 8.289 2.754 1 98.12 191 GLY B C 1
ATOM 4157 O O . GLY B 1 191 ? -10.953 7.469 3.139 1 98.12 191 GLY B O 1
ATOM 4158 N N . SER B 1 192 ? -8.883 8.008 2.607 1 98.38 192 SER B N 1
ATOM 4159 C CA . SER B 1 192 ? -8.352 6.684 2.92 1 98.38 192 SER B CA 1
ATOM 4160 C C . SER B 1 192 ? -8.508 6.359 4.402 1 98.38 192 SER B C 1
ATOM 4162 O O . SER B 1 192 ? -8.82 5.223 4.766 1 98.38 192 SER B O 1
ATOM 4164 N N . ARG B 1 193 ? -8.258 7.32 5.254 1 98.81 193 ARG B N 1
ATOM 4165 C CA . ARG B 1 193 ? -8.438 7.141 6.691 1 98.81 193 ARG B CA 1
ATOM 4166 C C . ARG B 1 193 ? -9.898 6.832 7.023 1 98.81 193 ARG B C 1
ATOM 4168 O O . ARG B 1 193 ? -10.18 5.902 7.785 1 98.81 193 ARG B O 1
ATOM 4175 N N . ALA B 1 194 ? -10.773 7.598 6.434 1 98.56 194 ALA B N 1
ATOM 4176 C CA . ALA B 1 194 ? -12.195 7.363 6.648 1 98.56 194 ALA B CA 1
ATOM 4177 C C . ALA B 1 194 ? -12.586 5.945 6.242 1 98.56 194 ALA B C 1
ATOM 4179 O O . ALA B 1 194 ? -13.344 5.273 6.949 1 98.56 194 ALA B O 1
ATOM 4180 N N . SER B 1 195 ? -12.07 5.52 5.094 1 97.12 195 SER B N 1
ATOM 4181 C CA . SER B 1 195 ? -12.367 4.184 4.594 1 97.12 195 SER B CA 1
ATOM 4182 C C . SER B 1 195 ? -11.875 3.109 5.559 1 97.12 195 SER B C 1
ATOM 4184 O O . SER B 1 195 ? -12.609 2.164 5.871 1 97.12 195 SER B O 1
ATOM 4186 N N . GLY B 1 196 ? -10.625 3.238 6 1 98.31 196 GLY B N 1
ATOM 4187 C CA . GLY B 1 196 ? -10.086 2.293 6.965 1 98.31 196 GLY B CA 1
ATOM 4188 C C . GLY B 1 196 ? -10.859 2.262 8.266 1 98.31 196 GLY B C 1
ATOM 4189 O O . GLY B 1 196 ? -11.109 1.19 8.82 1 98.31 196 GLY B O 1
ATOM 4190 N N . PHE B 1 197 ? -11.266 3.441 8.695 1 98.69 197 PHE B N 1
ATOM 4191 C CA . PHE B 1 197 ? -12.039 3.582 9.922 1 98.69 197 PHE B CA 1
ATOM 4192 C C . PHE B 1 197 ? -13.383 2.879 9.797 1 98.69 197 PHE B C 1
ATOM 4194 O O . PHE B 1 197 ? -13.805 2.152 10.695 1 98.69 197 PHE B O 1
ATOM 4201 N N . GLN B 1 198 ? -13.992 3.027 8.695 1 98.06 198 GLN B N 1
ATOM 4202 C CA . GLN B 1 198 ? -15.281 2.4 8.43 1 98.06 198 GLN B CA 1
ATOM 4203 C C . GLN B 1 198 ? -15.156 0.881 8.367 1 98.06 198 GLN B C 1
ATOM 4205 O O . GLN B 1 198 ? -16.047 0.157 8.797 1 98.06 198 GLN B O 1
ATOM 4210 N N . ILE B 1 199 ? -14.109 0.397 7.816 1 96.88 199 ILE B N 1
ATOM 4211 C CA . ILE B 1 199 ? -13.867 -1.04 7.738 1 96.88 199 ILE B CA 1
ATOM 4212 C C . ILE B 1 199 ? -13.836 -1.633 9.148 1 96.88 199 ILE B C 1
ATOM 4214 O O . ILE B 1 199 ? -14.422 -2.689 9.398 1 96.88 199 ILE B O 1
ATOM 4218 N N . ALA B 1 200 ? -13.148 -0.949 10.039 1 98 200 ALA B N 1
ATOM 4219 C CA . ALA B 1 200 ? -13.078 -1.409 11.422 1 98 200 ALA B CA 1
ATOM 4220 C C . ALA B 1 200 ? -14.469 -1.498 12.039 1 98 200 ALA B C 1
ATOM 4222 O O . ALA B 1 200 ? -14.805 -2.494 12.688 1 98 200 ALA B O 1
ATOM 4223 N N . LEU B 1 201 ? -15.281 -0.472 11.852 1 98.31 201 LEU B N 1
ATOM 4224 C CA . LEU B 1 201 ? -16.625 -0.441 12.414 1 98.31 201 LEU B CA 1
ATOM 4225 C C . LEU B 1 201 ? -17.484 -1.555 11.828 1 98.31 201 LEU B C 1
ATOM 4227 O O . LEU B 1 201 ? -18.109 -2.32 12.57 1 98.31 201 LEU B O 1
ATOM 4231 N N . ASN B 1 202 ? -17.453 -1.684 10.508 1 97.06 202 ASN B N 1
ATOM 4232 C CA . ASN B 1 202 ? -18.281 -2.664 9.812 1 97.06 202 ASN B CA 1
ATOM 4233 C C . ASN B 1 202 ? -17.938 -4.09 10.234 1 97.06 202 ASN B C 1
ATOM 4235 O O . ASN B 1 202 ? -18.828 -4.938 10.367 1 97.06 202 ASN B O 1
ATOM 4239 N N . LYS B 1 203 ? -16.719 -4.336 10.406 1 96.19 203 LYS B N 1
ATOM 4240 C CA . LYS B 1 203 ? -16.266 -5.66 10.82 1 96.19 203 LYS B CA 1
ATOM 4241 C C . LYS B 1 203 ? -16.875 -6.062 12.156 1 96.19 203 LYS B C 1
ATOM 4243 O O . LYS B 1 203 ? -17 -7.254 12.453 1 96.19 203 LYS B O 1
ATOM 4248 N N . HIS B 1 204 ? -17.266 -5.086 12.898 1 96.88 204 HIS B N 1
ATOM 4249 C CA . HIS B 1 204 ? -17.828 -5.344 14.219 1 96.88 204 HIS B CA 1
ATOM 4250 C C . HIS B 1 204 ? -19.312 -5.008 14.25 1 96.88 204 HIS B C 1
ATOM 4252 O O . HIS B 1 204 ? -19.875 -4.75 15.32 1 96.88 204 HIS B O 1
ATOM 4258 N N . ASN B 1 205 ? -19.891 -4.883 13.086 1 97.25 205 ASN B N 1
ATOM 4259 C CA . ASN B 1 205 ? -21.312 -4.664 12.891 1 97.25 205 ASN B CA 1
ATOM 4260 C C . ASN B 1 205 ? -21.75 -3.303 13.43 1 97.25 205 ASN B C 1
ATOM 4262 O O . ASN B 1 205 ? -22.828 -3.176 14 1 97.25 205 ASN B O 1
ATOM 4266 N N . LEU B 1 206 ? -20.859 -2.416 13.391 1 97.56 206 LEU B N 1
ATOM 4267 C CA . LEU B 1 206 ? -21.156 -1.016 13.68 1 97.56 206 LEU B CA 1
ATOM 4268 C C . LEU B 1 206 ? -21.125 -0.184 12.398 1 97.56 206 LEU B C 1
ATOM 4270 O O . LEU B 1 206 ? -20.578 -0.616 11.383 1 97.56 206 LEU B O 1
ATOM 4274 N N . ARG B 1 207 ? -21.797 0.872 12.406 1 94.88 207 ARG B N 1
ATOM 4275 C CA . ARG B 1 207 ? -21.812 1.766 11.25 1 94.88 207 ARG B CA 1
ATOM 4276 C C . ARG B 1 207 ? -21.484 3.197 11.664 1 94.88 207 ARG B C 1
ATOM 4278 O O . ARG B 1 207 ? -21.922 3.656 12.727 1 94.88 207 ARG B O 1
ATOM 4285 N N . LEU B 1 208 ? -20.781 3.809 10.875 1 96.06 208 LEU B N 1
ATOM 4286 C CA . LEU B 1 208 ? -20.578 5.238 11.07 1 96.06 208 LEU B CA 1
ATOM 4287 C C . LEU B 1 208 ? -21.844 6.02 10.742 1 96.06 208 LEU B C 1
ATOM 4289 O O . LEU B 1 208 ? -22.219 6.137 9.578 1 96.06 208 LEU B O 1
ATOM 4293 N N . GLU B 1 209 ? -22.406 6.543 11.742 1 95.44 209 GLU B N 1
ATOM 4294 C CA . GLU B 1 209 ? -23.656 7.27 11.555 1 95.44 209 GLU B CA 1
ATOM 4295 C C . GLU B 1 209 ? -23.406 8.703 11.086 1 95.44 209 GLU B C 1
ATOM 4297 O O . GLU B 1 209 ? -22.469 9.352 11.555 1 95.44 209 GLU B O 1
ATOM 4302 N N . ASN B 1 210 ? -24.203 9.18 10.281 1 95.94 210 ASN B N 1
ATOM 4303 C CA . ASN B 1 210 ? -24.078 10.539 9.758 1 95.94 210 ASN B CA 1
ATOM 4304 C C . ASN B 1 210 ? -24.172 11.578 10.875 1 95.94 210 ASN B C 1
ATOM 4306 O O . ASN B 1 210 ? -23.484 12.602 10.82 1 95.94 210 ASN B O 1
ATOM 4310 N N . ARG B 1 211 ? -24.984 11.312 11.867 1 95.81 211 ARG B N 1
ATOM 4311 C CA . ARG B 1 211 ? -25.188 12.273 12.953 1 95.81 211 ARG B CA 1
ATOM 4312 C C . ARG B 1 211 ? -23.922 12.422 13.789 1 95.81 211 ARG B C 1
ATOM 4314 O O . ARG B 1 211 ? -23.75 13.406 14.508 1 95.81 211 ARG B O 1
ATOM 4321 N N . TYR B 1 212 ? -23.016 11.406 13.688 1 97.69 212 TYR B N 1
ATOM 4322 C CA . TYR B 1 212 ? -21.766 11.445 14.453 1 97.69 212 TYR B CA 1
ATOM 4323 C C . TYR B 1 212 ? -20.594 11.828 13.57 1 97.69 212 TYR B C 1
ATOM 4325 O O . TYR B 1 212 ? -19.438 11.797 14.008 1 97.69 212 TYR B O 1
ATOM 4333 N N . THR B 1 213 ? -20.859 12.133 12.305 1 98.5 213 THR B N 1
ATOM 4334 C CA . THR B 1 213 ? -19.828 12.688 11.43 1 98.5 213 THR B CA 1
ATOM 4335 C C . THR B 1 213 ? -19.891 14.211 11.414 1 98.5 213 THR B C 1
ATOM 4337 O O . THR B 1 213 ? -20.844 14.797 10.898 1 98.5 213 THR B O 1
ATOM 4340 N N . VAL B 1 214 ? -18.906 14.875 11.984 1 98.69 214 VAL B N 1
ATOM 4341 C CA . VAL B 1 214 ? -18.891 16.328 12.125 1 98.69 214 VAL B CA 1
ATOM 4342 C C . VAL B 1 214 ? -17.797 16.906 11.219 1 98.69 214 VAL B C 1
ATOM 4344 O O . VAL B 1 214 ? -16.625 16.578 11.352 1 98.69 214 VAL B O 1
ATOM 4347 N N . THR B 1 215 ? -18.172 17.75 10.289 1 98.81 215 THR B N 1
ATOM 4348 C CA . THR B 1 215 ? -17.234 18.391 9.383 1 98.81 215 THR B CA 1
ATOM 4349 C C . THR B 1 215 ? -16.75 19.719 9.961 1 98.81 215 THR B C 1
ATOM 4351 O O . THR B 1 215 ? -17.547 20.594 10.273 1 98.81 215 THR B O 1
ATOM 4354 N N . ILE B 1 216 ? -15.484 19.844 10.148 1 98.75 216 ILE B N 1
ATOM 4355 C CA . ILE B 1 216 ? -14.914 21.031 10.773 1 98.75 216 ILE B CA 1
ATOM 4356 C C . ILE B 1 216 ? -13.688 21.5 9.992 1 98.75 216 ILE B C 1
ATOM 4358 O O . ILE B 1 216 ? -13.172 20.766 9.148 1 98.75 216 ILE B O 1
ATOM 4362 N N . GLY B 1 217 ? -13.203 22.734 10.242 1 98.25 217 GLY B N 1
ATOM 4363 C CA . GLY B 1 217 ? -12.047 23.281 9.547 1 98.25 217 GLY B CA 1
ATOM 4364 C C . GLY B 1 217 ? -10.781 22.484 9.789 1 98.25 217 GLY B C 1
ATOM 4365 O O . GLY B 1 217 ? -10.688 21.719 10.75 1 98.25 217 GLY B O 1
ATOM 4366 N N . VAL B 1 218 ? -9.75 22.656 8.953 1 97.69 218 VAL B N 1
ATOM 4367 C CA . VAL B 1 218 ? -8.609 21.75 8.961 1 97.69 218 VAL B CA 1
ATOM 4368 C C . VAL B 1 218 ? -7.453 22.375 9.734 1 97.69 218 VAL B C 1
ATOM 4370 O O . VAL B 1 218 ? -6.43 21.719 9.969 1 97.69 218 VAL B O 1
ATOM 4373 N N . THR B 1 219 ? -7.555 23.609 10.055 1 96.56 219 THR B N 1
ATOM 4374 C CA . THR B 1 219 ? -6.625 24.188 11.016 1 96.56 219 THR B CA 1
ATOM 4375 C C . THR B 1 219 ? -7.152 24.031 12.438 1 96.56 219 THR B C 1
ATOM 4377 O O . THR B 1 219 ? -8.359 23.875 12.648 1 96.56 219 THR B O 1
ATOM 4380 N N . MET B 1 220 ? -6.238 24.078 13.352 1 96.25 220 MET B N 1
ATOM 4381 C CA . MET B 1 220 ? -6.672 23.906 14.734 1 96.25 220 MET B CA 1
ATOM 4382 C C . MET B 1 220 ? -7.699 24.969 15.117 1 96.25 220 MET B C 1
ATOM 4384 O O . MET B 1 220 ? -8.711 24.672 15.758 1 96.25 220 MET B O 1
ATOM 4388 N N . GLU B 1 221 ? -7.445 26.172 14.703 1 97.25 221 GLU B N 1
ATOM 4389 C CA . GLU B 1 221 ? -8.336 27.297 15.023 1 97.25 221 GLU B CA 1
ATOM 4390 C C . GLU B 1 221 ? -9.703 27.109 14.359 1 97.25 221 GLU B C 1
ATOM 4392 O O . GLU B 1 221 ? -10.734 27.281 15.008 1 97.25 221 GLU B O 1
ATOM 4397 N N . ALA B 1 222 ? -9.695 26.797 13.117 1 98.06 222 ALA B N 1
ATOM 4398 C CA . ALA B 1 222 ? -10.945 26.609 12.398 1 98.06 222 ALA B CA 1
ATOM 4399 C C . ALA B 1 222 ? -11.727 25.422 12.953 1 98.06 222 ALA B C 1
ATOM 4401 O O . ALA B 1 222 ? -12.953 25.453 13.047 1 98.06 222 ALA B O 1
ATOM 4402 N N . ALA B 1 223 ? -11.008 24.391 13.305 1 98.56 223 ALA B N 1
ATOM 4403 C CA . ALA B 1 223 ? -11.633 23.219 13.906 1 98.56 223 ALA B CA 1
ATOM 4404 C C . ALA B 1 223 ? -12.297 23.578 15.234 1 98.56 223 ALA B C 1
ATOM 4406 O O . ALA B 1 223 ? -13.43 23.156 15.492 1 98.56 223 ALA B O 1
ATOM 4407 N N . HIS B 1 224 ? -11.586 24.312 16 1 98.75 224 HIS B N 1
ATOM 4408 C CA . HIS B 1 224 ? -12.109 24.781 17.281 1 98.75 224 HIS B CA 1
ATOM 4409 C C . HIS B 1 224 ? -13.406 25.562 17.109 1 98.75 224 HIS B C 1
ATOM 4411 O O . HIS B 1 224 ? -14.414 25.25 17.734 1 98.75 224 HIS B O 1
ATOM 4417 N N . GLN B 1 225 ? -13.391 26.5 16.234 1 98.81 225 GLN B N 1
ATOM 4418 C CA . GLN B 1 225 ? -14.547 27.375 16 1 98.81 225 GLN B CA 1
ATOM 4419 C C . GLN B 1 225 ? -15.734 26.578 15.469 1 98.81 225 GLN B C 1
ATOM 4421 O O . GLN B 1 225 ? -16.859 26.766 15.93 1 98.81 225 GLN B O 1
ATOM 4426 N N . ASP B 1 226 ? -15.477 25.766 14.539 1 98.81 226 ASP B N 1
ATOM 4427 C CA . ASP B 1 226 ? -16.547 24.969 13.938 1 98.81 226 ASP B CA 1
ATOM 4428 C C . ASP B 1 226 ? -17.141 23.984 14.938 1 98.81 226 ASP B C 1
ATOM 4430 O O . ASP B 1 226 ? -18.359 23.75 14.945 1 98.81 226 ASP B O 1
ATOM 4434 N N . MET B 1 227 ? -16.297 23.406 15.766 1 98.81 227 MET B N 1
ATOM 4435 C CA . MET B 1 227 ? -16.781 22.484 16.781 1 98.81 227 MET B CA 1
ATOM 4436 C C . MET B 1 227 ? -17.641 23.234 17.812 1 98.81 227 MET B C 1
ATOM 4438 O O . MET B 1 227 ? -18.672 22.719 18.266 1 98.81 227 MET B O 1
ATOM 4442 N N . LEU B 1 228 ? -17.219 24.438 18.219 1 98.69 228 LEU B N 1
ATOM 4443 C CA . LEU B 1 228 ? -18.031 25.25 19.125 1 98.69 228 LEU B CA 1
ATOM 4444 C C . LEU B 1 228 ? -19.422 25.469 18.531 1 98.69 228 LEU B C 1
ATOM 4446 O O . LEU B 1 228 ? -20.438 25.328 19.234 1 98.69 228 LEU B O 1
ATOM 4450 N N . ARG B 1 229 ? -19.453 25.797 17.266 1 98.38 229 ARG B N 1
ATOM 4451 C CA . ARG B 1 229 ? -20.719 26.031 16.594 1 98.38 229 ARG B CA 1
ATOM 4452 C C . ARG B 1 229 ? -21.594 24.781 16.609 1 98.38 229 ARG B C 1
ATOM 4454 O O . ARG B 1 229 ? -22.797 24.859 16.828 1 98.38 229 ARG B O 1
ATOM 4461 N N . TYR B 1 230 ? -20.938 23.703 16.328 1 98.06 230 TYR B N 1
ATOM 4462 C CA . TYR B 1 230 ? -21.641 22.422 16.312 1 98.06 230 TYR B CA 1
ATOM 4463 C C . TYR B 1 230 ? -22.25 22.125 17.672 1 98.06 230 TYR B C 1
ATOM 4465 O O . TYR B 1 230 ? -23.391 21.656 17.766 1 98.06 230 TYR B O 1
ATOM 4473 N N . LEU B 1 231 ? -21.578 22.484 18.75 1 98.12 231 LEU B N 1
ATOM 4474 C CA . LEU B 1 231 ? -21.969 22.125 20.109 1 98.12 231 LEU B CA 1
ATOM 4475 C C . LEU B 1 231 ? -23.078 23.047 20.609 1 98.12 231 LEU B C 1
ATOM 4477 O O . LEU B 1 231 ? -23.75 22.734 21.594 1 98.12 231 LEU B O 1
ATOM 4481 N N . VAL B 1 232 ? -23.281 24.125 19.953 1 96.62 232 VAL B N 1
ATOM 4482 C CA . VAL B 1 232 ? -24.312 25.078 20.344 1 96.62 232 VAL B CA 1
ATOM 4483 C C . VAL B 1 232 ? -25.688 24.406 20.281 1 96.62 232 VAL B C 1
ATOM 4485 O O . VAL B 1 232 ? -26.562 24.656 21.109 1 96.62 232 VAL B O 1
ATOM 4488 N N . GLY B 1 233 ? -25.828 23.516 19.312 1 93.5 233 GLY B N 1
ATOM 4489 C CA . GLY B 1 233 ? -27.094 22.828 19.141 1 93.5 233 GLY B CA 1
ATOM 4490 C C . GLY B 1 233 ? -27.312 21.703 20.141 1 93.5 233 GLY B C 1
ATOM 4491 O O . GLY B 1 233 ? -28.375 21.062 20.141 1 93.5 233 GLY B O 1
ATOM 4492 N N . LYS B 1 234 ? -26.453 21.531 21 1 92.19 234 LYS B N 1
ATOM 4493 C CA . LYS B 1 234 ? -26.5 20.484 22.016 1 92.19 234 LYS B CA 1
ATOM 4494 C C . LYS B 1 234 ? -26.844 19.141 21.391 1 92.19 234 LYS B C 1
ATOM 4496 O O . LYS B 1 234 ? -27.75 18.453 21.844 1 92.19 234 LYS B O 1
ATOM 4501 N N . PRO B 1 235 ? -26.062 18.734 20.422 1 95.56 235 PRO B N 1
ATOM 4502 C CA . PRO B 1 235 ? -26.312 17.438 19.812 1 95.56 235 PRO B CA 1
ATOM 4503 C C . PRO B 1 235 ? -26.016 16.266 20.75 1 95.56 235 PRO B C 1
ATOM 4505 O O . PRO B 1 235 ? -25.281 16.438 21.734 1 95.56 235 PRO B O 1
ATOM 4508 N N . GLU B 1 236 ? -26.688 15.164 20.453 1 96.69 236 GLU B N 1
ATOM 4509 C CA . GLU B 1 236 ? -26.234 13.938 21.094 1 96.69 236 GLU B CA 1
ATOM 4510 C C . GLU B 1 236 ? -24.844 13.547 20.594 1 96.69 236 GLU B C 1
ATOM 4512 O O . GLU B 1 236 ? -24.625 13.383 19.391 1 96.69 236 GLU B O 1
ATOM 4517 N N . LEU B 1 237 ? -24 13.414 21.547 1 98.19 237 LEU B N 1
ATOM 4518 C CA . LEU B 1 237 ? -22.609 13.117 21.188 1 98.19 237 LEU B CA 1
ATOM 4519 C C . LEU B 1 237 ? -22.344 11.609 21.25 1 98.19 237 LEU B C 1
ATOM 4521 O O . LEU B 1 237 ? -22.969 10.898 22.031 1 98.19 237 LEU B O 1
ATOM 4525 N N . PRO B 1 238 ? -21.484 11.156 20.391 1 98.5 238 PRO B N 1
ATOM 4526 C CA . PRO B 1 238 ? -20.953 9.812 20.625 1 98.5 238 PRO B CA 1
ATOM 4527 C C . PRO B 1 238 ? -20.031 9.734 21.828 1 98.5 238 PRO B C 1
ATOM 4529 O O . PRO B 1 238 ? -19.75 10.758 22.469 1 98.5 238 PRO B O 1
ATOM 4532 N N . THR B 1 239 ? -19.625 8.57 22.141 1 98.5 239 THR B N 1
ATOM 4533 C CA . THR B 1 239 ? -18.734 8.422 23.281 1 98.5 239 THR B CA 1
ATOM 4534 C C . THR B 1 239 ? -17.266 8.578 22.844 1 98.5 239 THR B C 1
ATOM 4536 O O . THR B 1 239 ? -16.375 8.711 23.688 1 98.5 239 THR B O 1
ATOM 4539 N N . ALA B 1 240 ? -17.016 8.562 21.5 1 98.88 240 ALA B N 1
ATOM 4540 C CA . ALA B 1 240 ? -15.656 8.734 21 1 98.88 240 ALA B CA 1
ATOM 4541 C C . ALA B 1 240 ? -15.656 9.328 19.594 1 98.88 240 ALA B C 1
ATOM 4543 O O . ALA B 1 240 ? -16.578 9.086 18.812 1 98.88 240 ALA B O 1
ATOM 4544 N N . PHE B 1 241 ? -14.625 10.062 19.312 1 98.94 241 PHE B N 1
ATOM 4545 C CA . PHE B 1 241 ? -14.359 10.531 17.969 1 98.94 241 PHE B CA 1
ATOM 4546 C C . PHE B 1 241 ? -12.984 10.055 17.484 1 98.94 241 PHE B C 1
ATOM 4548 O O . PHE B 1 241 ? -12.023 10.047 18.266 1 98.94 241 PHE B O 1
ATOM 4555 N N . PHE B 1 242 ? -12.898 9.672 16.25 1 98.94 242 PHE B N 1
ATOM 4556 C CA . PHE B 1 242 ? -11.656 9.648 15.5 1 98.94 242 PHE B CA 1
ATOM 4557 C C . PHE B 1 242 ? -11.562 10.852 14.57 1 98.94 242 PHE B C 1
ATOM 4559 O O . PHE B 1 242 ? -12.523 11.172 13.859 1 98.94 242 PHE B O 1
ATOM 4566 N N . ALA B 1 243 ? -10.438 11.531 14.602 1 98.94 243 ALA B N 1
ATOM 4567 C CA . ALA B 1 243 ? -10.273 12.727 13.773 1 98.94 243 ALA B CA 1
ATOM 4568 C C . ALA B 1 243 ? -9.328 12.461 12.609 1 98.94 243 ALA B C 1
ATOM 4570 O O . ALA B 1 243 ? -8.375 11.688 12.734 1 98.94 243 ALA B O 1
ATOM 4571 N N . ASP B 1 244 ? -9.523 13.156 11.516 1 98.81 244 ASP B N 1
ATOM 4572 C CA . ASP B 1 244 ? -8.648 13.047 10.352 1 98.81 244 ASP B CA 1
ATOM 4573 C C . ASP B 1 244 ? -7.191 13.297 10.734 1 98.81 244 ASP B C 1
ATOM 4575 O O . ASP B 1 244 ? -6.281 12.703 10.148 1 98.81 244 ASP B O 1
ATOM 4579 N N . ASN B 1 245 ? -6.984 14.219 11.586 1 98.38 245 ASN B N 1
ATOM 4580 C CA . ASN B 1 245 ? -5.633 14.445 12.086 1 98.38 245 ASN B CA 1
ATOM 4581 C C . ASN B 1 245 ? -5.645 15.172 13.422 1 98.38 245 ASN B C 1
ATOM 4583 O O . ASN B 1 245 ? -6.707 15.445 13.984 1 98.38 245 ASN B O 1
ATOM 4587 N N . ASP B 1 246 ? -4.469 15.477 13.961 1 98.56 246 ASP B N 1
ATOM 4588 C CA . ASP B 1 246 ? -4.301 16.031 15.305 1 98.56 246 ASP B CA 1
ATOM 4589 C C . ASP B 1 246 ? -4.84 17.453 15.375 1 98.56 246 ASP B C 1
ATOM 4591 O O . ASP B 1 246 ? -5.359 17.875 16.422 1 98.56 246 ASP B O 1
ATOM 4595 N N . ASN B 1 247 ? -4.762 18.219 14.312 1 97.88 247 ASN B N 1
ATOM 4596 C CA . ASN B 1 247 ? -5.305 19.578 14.32 1 97.88 247 ASN B CA 1
ATOM 4597 C C . ASN B 1 247 ? -6.809 19.578 14.594 1 97.88 247 ASN B C 1
ATOM 4599 O O . ASN B 1 247 ? -7.289 20.359 15.422 1 97.88 247 ASN B O 1
ATOM 4603 N N . LEU B 1 248 ? -7.461 18.734 13.922 1 98.62 248 LEU B N 1
ATOM 4604 C CA . LEU B 1 248 ? -8.898 18.609 14.125 1 98.62 248 LEU B CA 1
ATOM 4605 C C . LEU B 1 248 ? -9.203 18.141 15.547 1 98.62 248 LEU B C 1
ATOM 4607 O O . LEU B 1 248 ? -10.078 18.688 16.219 1 98.62 248 LEU B O 1
ATOM 4611 N N . ALA B 1 249 ? -8.477 17.141 15.992 1 98.88 249 ALA B N 1
ATOM 4612 C CA . ALA B 1 249 ? -8.695 16.547 17.312 1 98.88 249 ALA B CA 1
ATOM 4613 C C . ALA B 1 249 ? -8.484 17.562 18.422 1 98.88 249 ALA B C 1
ATOM 4615 O O . ALA B 1 249 ? -9.32 17.703 19.312 1 98.88 249 ALA B O 1
ATOM 4616 N N . LEU B 1 250 ? -7.363 18.266 18.328 1 98.56 250 LEU B N 1
ATOM 4617 C CA . LEU B 1 250 ? -7.008 19.234 19.359 1 98.56 250 LEU B CA 1
ATOM 4618 C C . LEU B 1 250 ? -7.984 20.406 19.359 1 98.56 250 LEU B C 1
ATOM 4620 O O . LEU B 1 250 ? -8.383 20.891 20.422 1 98.56 250 LEU B O 1
ATOM 4624 N N . GLY B 1 251 ? -8.336 20.859 18.156 1 98.75 251 GLY B N 1
ATOM 4625 C CA . GLY B 1 251 ? -9.344 21.891 18.062 1 98.75 251 GLY B CA 1
ATOM 4626 C C . GLY B 1 251 ? -10.688 21.484 18.641 1 98.75 251 GLY B C 1
ATOM 4627 O O . GLY B 1 251 ? -11.305 22.234 19.406 1 98.75 251 GLY B O 1
ATOM 4628 N N . ALA B 1 252 ? -11.094 20.328 18.312 1 98.88 252 ALA B N 1
ATOM 4629 C CA . ALA B 1 252 ? -12.352 19.797 18.828 1 98.88 252 ALA B CA 1
ATOM 4630 C C . ALA B 1 252 ? -12.297 19.594 20.344 1 98.88 252 ALA B C 1
ATOM 4632 O O . ALA B 1 252 ? -13.258 19.875 21.047 1 98.88 252 ALA B O 1
ATOM 4633 N N . MET B 1 253 ? -11.203 19.047 20.828 1 98.81 253 MET B N 1
ATOM 4634 C CA . MET B 1 253 ? -11.016 18.812 22.266 1 98.81 253 MET B CA 1
ATOM 4635 C C . MET B 1 253 ? -11.164 20.109 23.047 1 98.81 253 MET B C 1
ATOM 4637 O O . MET B 1 253 ? -11.852 20.141 24.062 1 98.81 253 MET B O 1
ATOM 4641 N N . LYS B 1 254 ? -10.547 21.141 22.578 1 98.62 254 LYS B N 1
ATOM 4642 C CA . LYS B 1 254 ? -10.656 22.438 23.219 1 98.62 254 LYS B CA 1
ATOM 4643 C C . LYS B 1 254 ? -12.102 22.922 23.25 1 98.62 254 LYS B C 1
ATOM 4645 O O . LYS B 1 254 ? -12.586 23.406 24.281 1 98.62 254 LYS B O 1
ATOM 4650 N N . ALA B 1 255 ? -12.789 22.828 22.141 1 98.81 255 ALA B N 1
ATOM 4651 C CA . ALA B 1 255 ? -14.18 23.25 22.031 1 98.81 255 ALA B CA 1
ATOM 4652 C C . ALA B 1 255 ? -15.07 22.469 22.984 1 98.81 255 ALA B C 1
ATOM 4654 O O . ALA B 1 255 ? -15.953 23.031 23.625 1 98.81 255 ALA B O 1
ATOM 4655 N N . LEU B 1 256 ? -14.867 21.172 23.031 1 98.75 256 LEU B N 1
ATOM 4656 C CA . LEU B 1 256 ? -15.633 20.328 23.938 1 98.75 256 LEU B CA 1
ATOM 4657 C C . LEU B 1 256 ? -15.469 20.781 25.391 1 98.75 256 LEU B C 1
ATOM 4659 O O . LEU B 1 256 ? -16.453 20.969 26.094 1 98.75 256 LEU B O 1
ATOM 4663 N N . GLN B 1 257 ? -14.266 20.969 25.75 1 98.5 257 GLN B N 1
ATOM 4664 C CA . GLN B 1 257 ? -13.961 21.359 27.109 1 98.5 257 GLN B CA 1
ATOM 4665 C C . GLN B 1 257 ? -14.562 22.719 27.438 1 98.5 257 GLN B C 1
ATOM 4667 O O . GLN B 1 257 ? -15.141 22.922 28.516 1 98.5 257 GLN B O 1
ATOM 4672 N N . GLU B 1 258 ? -14.484 23.594 26.562 1 98.25 258 GLU B N 1
ATOM 4673 C CA . GLU B 1 258 ? -15.055 24.922 26.734 1 98.25 258 GLU B CA 1
ATOM 4674 C C . GLU B 1 258 ? -16.578 24.859 26.828 1 98.25 258 GLU B C 1
ATOM 4676 O O . GLU B 1 258 ? -17.203 25.75 27.391 1 98.25 258 GLU B O 1
ATOM 4681 N N . SER B 1 259 ? -17.109 23.891 26.219 1 98.25 259 SER B N 1
ATOM 4682 C CA . SER B 1 259 ? -18.562 23.734 26.203 1 98.25 259 SER B CA 1
ATOM 4683 C C . SER B 1 259 ? -19.047 22.859 27.375 1 98.25 259 SER B C 1
ATOM 4685 O O . SER B 1 259 ? -20.219 22.484 27.438 1 98.25 259 SER B O 1
ATOM 4687 N N . GLY B 1 260 ? -18.125 22.438 28.219 1 97.75 260 GLY B N 1
ATOM 4688 C CA . GLY B 1 260 ? -18.5 21.781 29.469 1 97.75 260 GLY B CA 1
ATOM 4689 C C . GLY B 1 260 ? -18.406 20.266 29.391 1 97.75 260 GLY B C 1
ATOM 4690 O O . GLY B 1 260 ? -18.75 19.578 30.344 1 97.75 260 GLY B O 1
ATOM 4691 N N . TYR B 1 261 ? -17.906 19.734 28.281 1 98.38 261 TYR B N 1
ATOM 4692 C CA . TYR B 1 261 ? -17.734 18.281 28.172 1 98.38 261 TYR B CA 1
ATOM 4693 C C . TYR B 1 261 ? -16.344 17.859 28.656 1 98.38 261 TYR B C 1
ATOM 4695 O O . TYR B 1 261 ? -15.375 18.594 28.484 1 98.38 261 TYR B O 1
ATOM 4703 N N . ARG B 1 262 ? -16.328 16.734 29.328 1 98.06 262 ARG B N 1
ATOM 4704 C CA . ARG B 1 262 ? -15.07 16.172 29.797 1 98.06 262 ARG B CA 1
ATOM 4705 C C . ARG B 1 262 ? -14.484 15.211 28.766 1 98.06 262 ARG B C 1
ATOM 4707 O O . ARG B 1 262 ? -15.211 14.383 28.203 1 98.06 262 ARG B O 1
ATOM 4714 N N . VAL B 1 263 ? -13.25 15.305 28.516 1 98.75 263 VAL B N 1
ATOM 4715 C CA . VAL B 1 263 ? -12.484 14.359 27.703 1 98.75 263 VAL B CA 1
ATOM 4716 C C . VAL B 1 263 ? -11.469 13.633 28.594 1 98.75 263 VAL B C 1
ATOM 4718 O O . VAL B 1 263 ? -10.609 14.273 29.203 1 98.75 263 VAL B O 1
ATOM 4721 N N . PRO B 1 264 ? -11.539 12.391 28.672 1 98.56 264 PRO B N 1
ATOM 4722 C CA . PRO B 1 264 ? -12.281 11.438 27.844 1 98.56 264 PRO B CA 1
ATOM 4723 C C . PRO B 1 264 ? -13.609 11.016 28.469 1 98.56 264 PRO B C 1
ATOM 4725 O O . PRO B 1 264 ? -14.344 10.219 27.875 1 98.56 264 PRO B O 1
ATOM 4728 N N . GLN B 1 265 ? -13.938 11.523 29.656 1 98.31 265 GLN B N 1
ATOM 4729 C CA . GLN B 1 265 ? -15.023 10.938 30.438 1 98.31 265 GLN B CA 1
ATOM 4730 C C . GLN B 1 265 ? -16.344 11.008 29.688 1 98.31 265 GLN B C 1
ATOM 4732 O O . GLN B 1 265 ? -17.156 10.078 29.766 1 98.31 265 GLN B O 1
ATOM 4737 N N . ASP B 1 266 ? -16.594 12.086 29.031 1 98.25 266 ASP B N 1
ATOM 4738 C CA . ASP B 1 266 ? -17.828 12.219 28.266 1 98.25 266 ASP B CA 1
ATOM 4739 C C . ASP B 1 266 ? -17.609 11.828 26.797 1 98.25 266 ASP B C 1
ATOM 4741 O O . ASP B 1 266 ? -18.484 11.203 26.188 1 98.25 266 ASP B O 1
ATOM 4745 N N . VAL B 1 267 ? -16.453 12.25 26.25 1 98.62 267 VAL B N 1
ATOM 4746 C CA . VAL B 1 267 ? -16.141 11.961 24.859 1 98.62 267 VAL B CA 1
ATOM 4747 C C . VAL B 1 267 ? -14.648 11.672 24.703 1 98.62 267 VAL B C 1
ATOM 4749 O O . VAL B 1 267 ? -13.812 12.523 25.016 1 98.62 267 VAL B O 1
ATOM 4752 N N . SER B 1 268 ? -14.289 10.469 24.25 1 98.94 268 SER B N 1
ATOM 4753 C CA . SER B 1 268 ? -12.914 10.117 23.906 1 98.94 268 SER B CA 1
ATOM 4754 C C . SER B 1 268 ? -12.539 10.641 22.531 1 98.94 268 SER B C 1
ATOM 4756 O O . SER B 1 268 ? -13.398 10.812 21.656 1 98.94 268 SER B O 1
ATOM 4758 N N . ILE B 1 269 ? -11.227 10.922 22.328 1 98.94 269 ILE B N 1
ATOM 4759 C CA . ILE B 1 269 ? -10.789 11.438 21.031 1 98.94 269 ILE B CA 1
ATOM 4760 C C . ILE B 1 269 ? -9.453 10.812 20.656 1 98.94 269 ILE B C 1
ATOM 4762 O O . ILE B 1 269 ? -8.555 10.688 21.5 1 98.94 269 ILE B O 1
ATOM 4766 N N . ILE B 1 270 ? -9.367 10.344 19.438 1 98.94 270 ILE B N 1
ATOM 4767 C CA . ILE B 1 270 ? -8.117 9.906 18.844 1 98.94 270 ILE B CA 1
ATOM 4768 C C . ILE B 1 270 ? -7.773 10.812 17.656 1 98.94 270 ILE B C 1
ATOM 4770 O O . ILE B 1 270 ? -8.648 11.156 16.859 1 98.94 270 ILE B O 1
ATOM 4774 N N . GLY B 1 271 ? -6.535 11.266 17.594 1 98.88 271 GLY B N 1
ATOM 4775 C CA . GLY B 1 271 ? -6.051 12.023 16.453 1 98.88 271 GLY B CA 1
ATOM 4776 C C . GLY B 1 271 ? -5.227 11.195 15.484 1 98.88 271 GLY B C 1
ATOM 4777 O O . GLY B 1 271 ? -5.383 9.977 15.422 1 98.88 271 GLY B O 1
ATOM 4778 N N . PHE B 1 272 ? -4.398 11.836 14.641 1 98.75 272 PHE B N 1
ATOM 4779 C CA . PHE B 1 272 ? -3.535 11.234 13.633 1 98.75 272 PHE B CA 1
ATOM 4780 C C . PHE B 1 272 ? -2.354 12.148 13.32 1 98.75 272 PHE B C 1
ATOM 4782 O O . PHE B 1 272 ? -2.525 13.359 13.148 1 98.75 272 PHE B O 1
ATOM 4789 N N . ASP B 1 273 ? -1.161 11.609 13.203 1 98.31 273 ASP B N 1
ATOM 4790 C CA . ASP B 1 273 ? 0.114 12.242 12.883 1 98.31 273 ASP B CA 1
ATOM 4791 C C . ASP B 1 273 ? 1.056 12.219 14.086 1 98.31 273 ASP B C 1
ATOM 4793 O O . ASP B 1 273 ? 2.268 12.047 13.93 1 98.31 273 ASP B O 1
ATOM 4797 N N . ASP B 1 274 ? 0.447 12.461 15.312 1 98.38 274 ASP B N 1
ATOM 4798 C CA . ASP B 1 274 ? 1.188 12.609 16.562 1 98.38 274 ASP B CA 1
ATOM 4799 C C . ASP B 1 274 ? 2.08 13.852 16.531 1 98.38 274 ASP B C 1
ATOM 4801 O O . ASP B 1 274 ? 3.291 13.75 16.734 1 98.38 274 ASP B O 1
ATOM 4805 N N . LEU B 1 275 ? 1.474 14.938 16.422 1 96.69 275 LEU B N 1
ATOM 4806 C CA . LEU B 1 275 ? 2.18 16.219 16.453 1 96.69 275 LEU B CA 1
ATOM 4807 C C . LEU B 1 275 ? 2.715 16.5 17.859 1 96.69 275 LEU B C 1
ATOM 4809 O O . LEU B 1 275 ? 2.232 15.938 18.844 1 96.69 275 LEU B O 1
ATOM 4813 N N . PRO B 1 276 ? 3.668 17.359 17.953 1 92.38 276 PRO B N 1
ATOM 4814 C CA . PRO B 1 276 ? 4.309 17.625 19.25 1 92.38 276 PRO B CA 1
ATOM 4815 C C . PRO B 1 276 ? 3.318 18.078 20.312 1 92.38 276 PRO B C 1
ATOM 4817 O O . PRO B 1 276 ? 3.502 17.781 21.5 1 92.38 276 PRO B O 1
ATOM 4820 N N . PHE B 1 277 ? 2.234 18.688 19.953 1 93.31 277 PHE B N 1
ATOM 4821 C CA . PHE B 1 277 ? 1.27 19.25 20.891 1 93.31 277 PHE B CA 1
ATOM 4822 C C . PHE B 1 277 ? 0.465 18.141 21.562 1 93.31 277 PHE B C 1
ATOM 4824 O O . PHE B 1 277 ? -0.159 18.375 22.609 1 93.31 277 PHE B O 1
ATOM 4831 N N . CYS B 1 278 ? 0.49 17 20.984 1 96.75 278 CYS B N 1
ATOM 4832 C CA . CYS B 1 278 ? -0.315 15.891 21.5 1 96.75 278 CYS B CA 1
ATOM 4833 C C . CYS B 1 278 ? 0.117 15.516 22.906 1 96.75 278 CYS B C 1
ATOM 4835 O O . CYS B 1 278 ? -0.717 15.156 23.75 1 96.75 278 CYS B O 1
ATOM 4837 N N . GLU B 1 279 ? 1.4 15.68 23.188 1 95.5 279 GLU B N 1
ATOM 4838 C CA . GLU B 1 279 ? 1.974 15.25 24.453 1 95.5 279 GLU B CA 1
ATOM 4839 C C . GLU B 1 279 ? 1.744 16.297 25.547 1 95.5 279 GLU B C 1
ATOM 4841 O O . GLU B 1 279 ? 1.794 15.984 26.734 1 95.5 279 GLU B O 1
ATOM 4846 N N . ILE B 1 280 ? 1.412 17.516 25.156 1 95.38 280 ILE B N 1
ATOM 4847 C CA . ILE B 1 280 ? 1.316 18.578 26.156 1 95.38 280 ILE B CA 1
ATOM 4848 C C . ILE B 1 280 ? -0.147 18.953 26.359 1 95.38 280 ILE B C 1
ATOM 4850 O O . ILE B 1 280 ? -0.484 19.672 27.312 1 95.38 280 ILE B O 1
ATOM 4854 N N . ALA B 1 281 ? -0.978 18.531 25.453 1 96.81 281 ALA B N 1
ATOM 4855 C CA . ALA B 1 281 ? -2.408 18.781 25.609 1 96.81 281 ALA B CA 1
ATOM 4856 C C . ALA B 1 281 ? -2.943 18.125 26.875 1 96.81 281 ALA B C 1
ATOM 4858 O O . ALA B 1 281 ? -2.305 17.234 27.438 1 96.81 281 ALA B O 1
ATOM 4859 N N . VAL B 1 282 ? -4.121 18.641 27.422 1 97.38 282 VAL B N 1
ATOM 4860 C CA . VAL B 1 282 ? -4.785 18.062 28.578 1 97.38 282 VAL B CA 1
ATOM 4861 C C . VAL B 1 282 ? -6.227 17.703 28.234 1 97.38 282 VAL B C 1
ATOM 4863 O O . VAL B 1 282 ? -7.07 18.594 28.062 1 97.38 282 VAL B O 1
ATOM 4866 N N . PRO B 1 283 ? -6.453 16.484 28.266 1 98.38 283 PRO B N 1
ATOM 4867 C CA . PRO B 1 283 ? -5.582 15.305 28.391 1 98.38 283 PRO B CA 1
ATOM 4868 C C . PRO B 1 283 ? -4.629 15.148 27.203 1 98.38 283 PRO B C 1
ATOM 4870 O O . PRO B 1 283 ? -4.855 15.727 26.141 1 98.38 283 PRO B O 1
ATOM 4873 N N . ARG B 1 284 ? -3.527 14.43 27.516 1 98.38 284 ARG B N 1
ATOM 4874 C CA . ARG B 1 284 ? -2.631 14.102 26.406 1 98.38 284 ARG B CA 1
ATOM 4875 C C . ARG B 1 284 ? -3.359 13.305 25.328 1 98.38 284 ARG B C 1
ATOM 4877 O O . ARG B 1 284 ? -4.062 12.336 25.641 1 98.38 284 ARG B O 1
ATOM 4884 N N . LEU B 1 285 ? -3.162 13.641 24.094 1 98.88 285 LEU B N 1
ATOM 4885 C CA . LEU B 1 285 ? -3.975 13.125 23 1 98.88 285 LEU B CA 1
ATOM 4886 C C . LEU B 1 285 ? -3.428 11.789 22.5 1 98.88 285 LEU B C 1
ATOM 4888 O O . LEU B 1 285 ? -2.248 11.688 22.156 1 98.88 285 LEU B O 1
ATOM 4892 N N . THR B 1 286 ? -4.234 10.734 22.5 1 98.88 286 THR B N 1
ATOM 4893 C CA . THR B 1 286 ? -3.945 9.5 21.781 1 98.88 286 THR B CA 1
ATOM 4894 C C . THR B 1 286 ? -3.93 9.734 20.281 1 98.88 286 THR B C 1
ATOM 4896 O O . THR B 1 286 ? -4.805 10.414 19.75 1 98.88 286 THR B O 1
ATOM 4899 N N . SER B 1 287 ? -2.895 9.273 19.609 1 98.81 287 SER B N 1
ATOM 4900 C CA . SER B 1 287 ? -2.748 9.539 18.188 1 98.81 287 SER B CA 1
ATOM 4901 C C . SER B 1 287 ? -2.01 8.398 17.484 1 98.81 287 SER B C 1
ATOM 4903 O O . SER B 1 287 ? -1.684 7.387 18.109 1 98.81 287 SER B O 1
ATOM 4905 N N . LEU B 1 288 ? -1.945 8.453 16.188 1 98.69 288 LEU B N 1
ATOM 4906 C CA . LEU B 1 288 ? -1.157 7.57 15.328 1 98.69 288 LEU B CA 1
ATOM 4907 C C . LEU B 1 288 ? 0.079 8.289 14.797 1 98.69 288 LEU B C 1
ATOM 4909 O O . LEU B 1 288 ? -0.03 9.18 13.961 1 98.69 288 LEU B O 1
ATOM 4913 N N . ARG B 1 289 ? 1.204 7.879 15.234 1 98.19 289 ARG B N 1
ATOM 4914 C CA . ARG B 1 289 ? 2.443 8.578 14.898 1 98.19 289 ARG B CA 1
ATOM 4915 C C . ARG B 1 289 ? 2.918 8.203 13.5 1 98.19 289 ARG B C 1
ATOM 4917 O O . ARG B 1 289 ? 3.129 7.031 13.195 1 98.19 289 ARG B O 1
ATOM 4924 N N . VAL B 1 290 ? 3.033 9.133 12.688 1 98.44 290 VAL B N 1
ATOM 4925 C CA . VAL B 1 290 ? 3.682 8.977 11.391 1 98.44 290 VAL B CA 1
ATOM 4926 C C . VAL B 1 290 ? 5.18 9.234 11.523 1 98.44 290 VAL B C 1
ATOM 4928 O O . VAL B 1 290 ? 5.59 10.258 12.078 1 98.44 290 VAL B O 1
ATOM 4931 N N . PRO B 1 291 ? 6.051 8.32 11.109 1 97.5 291 PRO B N 1
ATOM 4932 C CA . PRO B 1 291 ? 7.48 8.625 11.078 1 97.5 291 PRO B CA 1
ATOM 4933 C C . PRO B 1 291 ? 7.848 9.617 9.977 1 97.5 291 PRO B C 1
ATOM 4935 O O . PRO B 1 291 ? 8.422 9.234 8.953 1 97.5 291 PRO B O 1
ATOM 4938 N N . LYS B 1 292 ? 7.648 10.82 10.234 1 97.81 292 LYS B N 1
ATOM 4939 C CA . LYS B 1 292 ? 7.664 11.891 9.242 1 97.81 292 LYS B CA 1
ATOM 4940 C C . LYS B 1 292 ? 9.039 12.031 8.602 1 97.81 292 LYS B C 1
ATOM 4942 O O . LYS B 1 292 ? 9.164 12.094 7.375 1 97.81 292 LYS B O 1
ATOM 4947 N N . GLN B 1 293 ? 10.078 12.07 9.406 1 96.56 293 GLN B N 1
ATOM 4948 C CA . GLN B 1 293 ? 11.43 12.18 8.875 1 96.56 293 GLN B CA 1
ATOM 4949 C C . GLN B 1 293 ? 11.773 10.984 7.988 1 96.56 293 GLN B C 1
ATOM 4951 O O . GLN B 1 293 ? 12.344 11.141 6.91 1 96.56 293 GLN B O 1
ATOM 4956 N N . GLU B 1 294 ? 11.336 9.844 8.453 1 96.38 294 GLU B N 1
ATOM 4957 C CA . GLU B 1 294 ? 11.602 8.633 7.684 1 96.38 294 GLU B CA 1
ATOM 4958 C C . GLU B 1 294 ? 10.852 8.648 6.355 1 96.38 294 GLU B C 1
ATOM 4960 O O . GLU B 1 294 ? 11.344 8.125 5.352 1 96.38 294 GLU B O 1
ATOM 4965 N N . MET B 1 295 ? 9.711 9.164 6.363 1 97.5 295 MET B N 1
ATOM 4966 C CA . MET B 1 295 ? 8.945 9.281 5.121 1 97.5 295 MET B CA 1
ATOM 4967 C C . MET B 1 295 ? 9.727 10.086 4.082 1 97.5 295 MET B C 1
ATOM 4969 O O . MET B 1 295 ? 9.789 9.703 2.914 1 97.5 295 MET B O 1
ATOM 4973 N N . GLY B 1 296 ? 10.297 11.211 4.535 1 97.94 296 GLY B N 1
ATOM 4974 C CA . GLY B 1 296 ? 11.148 11.992 3.648 1 97.94 296 GLY B CA 1
ATOM 4975 C C . GLY B 1 296 ? 12.352 11.219 3.145 1 97.94 296 GLY B C 1
ATOM 4976 O O . GLY B 1 296 ? 12.672 11.266 1.956 1 97.94 296 GLY B O 1
ATOM 4977 N N . ARG B 1 297 ? 12.992 10.547 4.035 1 96.62 297 ARG B N 1
ATOM 4978 C CA . ARG B 1 297 ? 14.156 9.742 3.672 1 96.62 297 ARG B CA 1
ATOM 4979 C C . ARG B 1 297 ? 13.789 8.672 2.65 1 96.62 297 ARG B C 1
ATOM 4981 O O . ARG B 1 297 ? 14.523 8.445 1.685 1 96.62 297 ARG B O 1
ATOM 4988 N N . LEU B 1 298 ? 12.656 8.055 2.885 1 96 298 LEU B N 1
ATOM 4989 C CA . LEU B 1 298 ? 12.188 6.988 2.01 1 96 298 LEU B CA 1
ATOM 4990 C C . LEU B 1 298 ? 11.969 7.504 0.591 1 96 298 LEU B C 1
ATOM 4992 O O . LEU B 1 298 ? 12.281 6.812 -0.38 1 96 298 LEU B O 1
ATOM 4996 N N . ALA B 1 299 ? 11.406 8.641 0.474 1 97.56 299 ALA B N 1
ATOM 4997 C CA . ALA B 1 299 ? 11.188 9.234 -0.841 1 97.56 299 ALA B CA 1
ATOM 4998 C C . ALA B 1 299 ? 12.508 9.422 -1.587 1 97.56 299 ALA B C 1
ATOM 5000 O O . ALA B 1 299 ? 12.602 9.109 -2.775 1 97.56 299 ALA B O 1
ATOM 5001 N N . VAL B 1 300 ? 13.508 9.891 -0.902 1 96.44 300 VAL B N 1
ATOM 5002 C CA . VAL B 1 300 ? 14.812 10.125 -1.512 1 96.44 300 VAL B CA 1
ATOM 5003 C C . VAL B 1 300 ? 15.445 8.789 -1.907 1 96.44 300 VAL B C 1
ATOM 5005 O O . VAL B 1 300 ? 15.969 8.648 -3.016 1 96.44 300 VAL B O 1
ATOM 5008 N N . ARG B 1 301 ? 15.375 7.848 -1.025 1 93.06 301 ARG B N 1
ATOM 5009 C CA . ARG B 1 301 ? 15.945 6.543 -1.34 1 93.06 301 ARG B CA 1
ATOM 5010 C C . ARG B 1 301 ? 15.305 5.957 -2.596 1 93.06 301 ARG B C 1
ATOM 5012 O O . ARG B 1 301 ? 16 5.418 -3.459 1 93.06 301 ARG B O 1
ATOM 5019 N N . ARG B 1 302 ? 14.008 6.07 -2.68 1 94.44 302 ARG B N 1
ATOM 5020 C CA . ARG B 1 302 ? 13.305 5.512 -3.83 1 94.44 302 ARG B CA 1
ATOM 5021 C C . ARG B 1 302 ? 13.695 6.234 -5.113 1 94.44 302 ARG B C 1
ATOM 5023 O O . ARG B 1 302 ? 13.945 5.602 -6.141 1 94.44 302 ARG B O 1
ATOM 5030 N N . ILE B 1 303 ? 13.727 7.551 -5.055 1 94.88 303 ILE B N 1
ATOM 5031 C CA . ILE B 1 303 ? 14.039 8.297 -6.27 1 94.88 303 ILE B CA 1
ATOM 5032 C C . ILE B 1 303 ? 15.477 8.031 -6.684 1 94.88 303 ILE B C 1
ATOM 5034 O O . ILE B 1 303 ? 15.797 7.996 -7.875 1 94.88 303 ILE B O 1
ATOM 5038 N N . VAL B 1 304 ? 16.359 7.816 -5.777 1 91.56 304 VAL B N 1
ATOM 5039 C CA . VAL B 1 304 ? 17.75 7.477 -6.066 1 91.56 304 VAL B CA 1
ATOM 5040 C C . VAL B 1 304 ? 17.812 6.105 -6.734 1 91.56 304 VAL B C 1
ATOM 5042 O O . VAL B 1 304 ? 18.562 5.914 -7.699 1 91.56 304 VAL B O 1
ATOM 5045 N N . GLU B 1 305 ? 17.047 5.18 -6.223 1 88.44 305 GLU B N 1
ATOM 5046 C CA . GLU B 1 305 ? 16.969 3.867 -6.863 1 88.44 305 GLU B CA 1
ATOM 5047 C C . GLU B 1 305 ? 16.5 3.988 -8.312 1 88.44 305 GLU B C 1
ATOM 5049 O O . GLU B 1 305 ? 17.016 3.293 -9.195 1 88.44 305 GLU B O 1
ATOM 5054 N N . MET B 1 306 ? 15.547 4.805 -8.531 1 89.81 306 MET B N 1
ATOM 5055 C CA . MET B 1 306 ? 15.031 5.027 -9.875 1 89.81 306 MET B CA 1
ATOM 5056 C C . MET B 1 306 ? 16.125 5.582 -10.797 1 89.81 306 MET B C 1
ATOM 5058 O O . MET B 1 306 ? 16.234 5.172 -11.953 1 89.81 306 MET B O 1
ATOM 5062 N N . MET B 1 307 ? 16.859 6.48 -10.25 1 86.88 307 MET B N 1
ATOM 5063 C CA . MET B 1 307 ? 17.922 7.113 -11.031 1 86.88 307 MET B CA 1
ATOM 5064 C C . MET B 1 307 ? 19.031 6.109 -11.367 1 86.88 307 MET B C 1
ATOM 5066 O O . MET B 1 307 ? 19.672 6.215 -12.414 1 86.88 307 MET B O 1
ATOM 5070 N N . GLN B 1 308 ? 19.219 5.238 -10.586 1 79 308 GLN B N 1
ATOM 5071 C CA . GLN B 1 308 ? 20.281 4.254 -10.773 1 79 308 GLN B CA 1
ATOM 5072 C C . GLN B 1 308 ? 19.797 3.068 -11.602 1 79 308 GLN B C 1
ATOM 5074 O O . GLN B 1 308 ? 20.531 2.104 -11.812 1 79 308 GLN B O 1
ATOM 5079 N N . GLU B 1 309 ? 18.609 3.191 -12.227 1 67.44 309 GLU B N 1
ATOM 5080 C CA . GLU B 1 309 ? 17.984 2.193 -13.086 1 67.44 309 GLU B CA 1
ATOM 5081 C C . GLU B 1 309 ? 17.906 0.833 -12.398 1 67.44 309 GLU B C 1
ATOM 5083 O O . GLU B 1 309 ? 18.062 -0.205 -13.047 1 67.44 309 GLU B O 1
ATOM 5088 N N . ARG B 1 310 ? 17.828 0.941 -11.266 1 62.19 310 ARG B N 1
ATOM 5089 C CA . ARG B 1 310 ? 17.797 -0.293 -10.492 1 62.19 310 ARG B CA 1
ATOM 5090 C C . ARG B 1 310 ? 16.359 -0.812 -10.352 1 62.19 310 ARG B C 1
ATOM 5092 O O . ARG B 1 310 ? 16.156 -1.959 -9.953 1 62.19 310 ARG B O 1
ATOM 5099 N N . SER B 1 311 ? 15.453 0.048 -10.719 1 66.38 311 SER B N 1
ATOM 5100 C CA . SER B 1 311 ? 14.078 -0.422 -10.609 1 66.38 311 SER B CA 1
ATOM 5101 C C . SER B 1 311 ? 13.242 0.02 -11.805 1 66.38 311 SER B C 1
ATOM 5103 O O . SER B 1 311 ? 13.211 1.204 -12.148 1 66.38 311 SER B O 1
ATOM 5105 N N . THR B 1 312 ? 12.695 -1.021 -12.359 1 74.88 312 THR B N 1
ATOM 5106 C CA . THR B 1 312 ? 11.922 -0.693 -13.555 1 74.88 312 THR B CA 1
ATOM 5107 C C . THR B 1 312 ? 10.43 -0.683 -13.25 1 74.88 312 THR B C 1
ATOM 5109 O O . THR B 1 312 ? 9.648 -0.052 -13.969 1 74.88 312 THR B O 1
ATOM 5112 N N . ALA B 1 313 ? 10.078 -1.232 -12.164 1 90.44 313 ALA B N 1
ATOM 5113 C CA . ALA B 1 313 ? 8.648 -1.301 -11.891 1 90.44 313 ALA B CA 1
ATOM 5114 C C . ALA B 1 313 ? 8.211 -0.18 -10.945 1 90.44 313 ALA B C 1
ATOM 5116 O O . ALA B 1 313 ? 8.93 0.153 -10 1 90.44 313 ALA B O 1
ATOM 5117 N N . LYS B 1 314 ? 7.051 0.425 -11.203 1 94.81 314 LYS B N 1
ATOM 5118 C CA . LYS B 1 314 ? 6.48 1.407 -10.289 1 94.81 314 LYS B CA 1
ATOM 5119 C C . LYS B 1 314 ? 6.047 0.75 -8.977 1 94.81 314 LYS B C 1
ATOM 5121 O O . LYS B 1 314 ? 5.613 -0.404 -8.969 1 94.81 314 LYS B O 1
ATOM 5126 N N . THR B 1 315 ? 6.215 1.514 -7.887 1 97.19 315 THR B N 1
ATOM 5127 C CA . THR B 1 315 ? 5.859 0.967 -6.586 1 97.19 315 THR B CA 1
ATOM 5128 C C . THR B 1 315 ? 4.953 1.932 -5.824 1 97.19 315 THR B C 1
ATOM 5130 O O . THR B 1 315 ? 5.039 3.146 -6.008 1 97.19 315 THR B O 1
ATOM 5133 N N . LYS B 1 316 ? 4.031 1.34 -5.184 1 98.31 316 LYS B N 1
ATOM 5134 C CA . LYS B 1 316 ? 3.209 1.971 -4.152 1 98.31 316 LYS B CA 1
ATOM 5135 C C . LYS B 1 316 ? 3.771 1.701 -2.76 1 98.31 316 LYS B C 1
ATOM 5137 O O . LYS B 1 316 ? 3.598 0.609 -2.215 1 98.31 316 LYS B O 1
ATOM 5142 N N . ILE B 1 317 ? 4.465 2.691 -2.133 1 98.06 317 ILE B N 1
ATOM 5143 C CA . ILE B 1 317 ? 5.121 2.492 -0.846 1 98.06 317 ILE B CA 1
ATOM 5144 C C . ILE B 1 317 ? 4.375 3.264 0.24 1 98.06 317 ILE B C 1
ATOM 5146 O O . ILE B 1 317 ? 4.223 4.484 0.15 1 98.06 317 ILE B O 1
ATOM 5150 N N . GLN B 1 318 ? 3.92 2.562 1.223 1 98.69 318 GLN B N 1
ATOM 5151 C CA . GLN B 1 318 ? 3.25 3.188 2.357 1 98.69 318 GLN B CA 1
ATOM 5152 C C . GLN B 1 318 ? 4.055 3.006 3.641 1 98.69 318 GLN B C 1
ATOM 5154 O O . GLN B 1 318 ? 4.453 1.889 3.977 1 98.69 318 GLN B O 1
ATOM 5159 N N . ILE B 1 319 ? 4.293 4.07 4.324 1 98 319 ILE B N 1
ATOM 5160 C CA . ILE B 1 319 ? 4.973 3.992 5.613 1 98 319 ILE B CA 1
ATOM 5161 C C . ILE B 1 319 ? 3.955 3.695 6.715 1 98 319 ILE B C 1
ATOM 5163 O O . ILE B 1 319 ? 2.852 4.246 6.711 1 98 319 ILE B O 1
ATOM 5167 N N . CYS B 1 320 ? 4.293 2.768 7.57 1 98.06 320 CYS B N 1
ATOM 5168 C CA . CYS B 1 320 ? 3.393 2.355 8.641 1 98.06 320 CYS B CA 1
ATOM 5169 C C . CYS B 1 320 ? 3.479 3.314 9.82 1 98.06 320 CYS B C 1
ATOM 5171 O O . CYS B 1 320 ? 4.527 3.916 10.062 1 98.06 320 CYS B O 1
ATOM 5173 N N . THR B 1 321 ? 2.363 3.43 10.484 1 98.12 321 THR B N 1
ATOM 5174 C CA . THR B 1 321 ? 2.285 4.293 11.664 1 98.12 321 THR B CA 1
ATOM 5175 C C . THR B 1 321 ? 2.449 3.482 12.945 1 98.12 321 THR B C 1
ATOM 5177 O O . THR B 1 321 ? 2.438 2.25 12.906 1 98.12 321 THR B O 1
ATOM 5180 N N . GLU B 1 322 ? 2.691 4.172 14.008 1 96.56 322 GLU B N 1
ATOM 5181 C CA . GLU B 1 322 ? 2.707 3.6 15.352 1 96.56 322 GLU B CA 1
ATOM 5182 C C . GLU B 1 322 ? 1.56 4.148 16.203 1 96.56 322 GLU B C 1
ATOM 5184 O O . GLU B 1 322 ? 1.304 5.352 16.203 1 96.56 322 GLU B O 1
ATOM 5189 N N . PHE B 1 323 ? 0.897 3.248 16.859 1 97.56 323 PHE B N 1
ATOM 5190 C CA . PHE B 1 323 ? -0.183 3.666 17.734 1 97.56 323 PHE B CA 1
ATOM 5191 C C . PHE B 1 323 ? 0.371 4.199 19.062 1 97.56 323 PHE B C 1
ATOM 5193 O O . PHE B 1 323 ? 1.036 3.469 19.797 1 97.56 323 PHE B O 1
ATOM 5200 N N . ILE B 1 324 ? 0.118 5.453 19.375 1 98.31 324 ILE B N 1
ATOM 5201 C CA . ILE B 1 324 ? 0.588 6.094 20.594 1 98.31 324 ILE B CA 1
ATOM 5202 C C . ILE B 1 324 ? -0.589 6.328 21.547 1 98.31 324 ILE B C 1
ATOM 5204 O O . ILE B 1 324 ? -1.328 7.305 21.391 1 98.31 324 ILE B O 1
ATOM 5208 N N . GLU B 1 325 ? -0.71 5.48 22.5 1 98.44 325 GLU B N 1
ATOM 5209 C CA . GLU B 1 325 ? -1.776 5.594 23.5 1 98.44 325 GLU B CA 1
ATOM 5210 C C . GLU B 1 325 ? -1.411 6.594 24.594 1 98.44 325 GLU B C 1
ATOM 5212 O O . GLU B 1 325 ? -0.318 6.531 25.156 1 98.44 325 GLU B O 1
ATOM 5217 N N . ARG B 1 326 ? -2.367 7.516 24.828 1 98.44 326 ARG B N 1
ATOM 5218 C CA . ARG B 1 326 ? -2.197 8.461 25.938 1 98.44 326 ARG B CA 1
ATOM 5219 C C . ARG B 1 326 ? -3.471 8.578 26.766 1 98.44 326 ARG B C 1
ATOM 5221 O O . ARG B 1 326 ? -4.039 7.562 27.172 1 98.44 326 ARG B O 1
ATOM 5228 N N . ASP B 1 327 ? -3.988 9.82 26.984 1 98.62 327 ASP B N 1
ATOM 5229 C CA . ASP B 1 327 ? -4.965 9.984 28.047 1 98.62 327 ASP B CA 1
ATOM 5230 C C . ASP B 1 327 ? -6.324 10.398 27.5 1 98.62 327 ASP B C 1
ATOM 5232 O O . ASP B 1 327 ? -7.266 10.625 28.266 1 98.62 327 ASP B O 1
ATOM 5236 N N . SER B 1 328 ? -6.48 10.391 26.219 1 98.88 328 SER B N 1
ATOM 5237 C CA . SER B 1 328 ? -7.684 11 25.656 1 98.88 328 SER B CA 1
ATOM 5238 C C . SER B 1 328 ? -8.742 9.945 25.328 1 98.88 328 SER B C 1
ATOM 5240 O O . SER B 1 328 ? -9.75 10.242 24.703 1 98.88 328 SER B O 1
ATOM 5242 N N . VAL B 1 329 ? -8.57 8.68 25.703 1 98.88 329 VAL B N 1
ATOM 5243 C CA . VAL B 1 329 ? -9.547 7.621 25.453 1 98.88 329 VAL B CA 1
ATOM 5244 C C . VAL B 1 329 ? -9.875 6.898 26.75 1 98.88 329 VAL B C 1
ATOM 5246 O O . VAL B 1 329 ? -8.977 6.492 27.484 1 98.88 329 VAL B O 1
ATOM 5249 N N . LEU B 1 330 ? -11.141 6.797 27 1 98.44 330 LEU B N 1
ATOM 5250 C CA . LEU B 1 330 ? -11.641 6.102 28.188 1 98.44 330 LEU B CA 1
ATOM 5251 C C . LEU B 1 330 ? -12.031 4.668 27.844 1 98.44 330 LEU B C 1
ATOM 5253 O O . LEU B 1 330 ? -12.633 4.414 26.797 1 98.44 330 LEU B O 1
ATOM 5257 N N . GLU B 1 331 ? -11.633 3.678 28.609 1 97.69 331 GLU B N 1
ATOM 5258 C CA . GLU B 1 331 ? -12.188 2.328 28.531 1 97.69 331 GLU B CA 1
ATOM 5259 C C . GLU B 1 331 ? -13.578 2.262 29.156 1 97.69 331 GLU B C 1
ATOM 5261 O O . GLU B 1 331 ? -13.742 2.568 30.344 1 97.69 331 GLU B O 1
ATOM 5266 N N . LEU B 1 332 ? -14.516 1.907 28.328 1 95.56 332 LEU B N 1
ATOM 5267 C CA . LEU B 1 332 ? -15.883 1.828 28.812 1 95.56 332 LEU B CA 1
ATOM 5268 C C . LEU B 1 332 ? -16.172 0.45 29.406 1 95.56 332 LEU B C 1
ATOM 5270 O O . LEU B 1 332 ? -15.742 -0.566 28.844 1 95.56 332 LEU B O 1
ATOM 5274 N N . LYS B 1 333 ? -16.203 0.238 30.672 1 77.88 333 LYS B N 1
ATOM 5275 C CA . LYS B 1 333 ? -16.531 -1.02 31.344 1 77.88 333 LYS B CA 1
ATOM 5276 C C . LYS B 1 333 ? -17.875 -1.558 30.859 1 77.88 333 LYS B C 1
ATOM 5278 O O . LYS B 1 333 ? -18.828 -0.8 30.703 1 77.88 333 LYS B O 1
ATOM 5283 N N . ASN B 1 334 ? -17.828 -2.727 30 1 57 334 ASN B N 1
ATOM 5284 C CA . ASN B 1 334 ? -19.109 -3.395 29.734 1 57 334 ASN B CA 1
ATOM 5285 C C . ASN B 1 334 ? -19.844 -3.721 31.016 1 57 334 ASN B C 1
ATOM 5287 O O . ASN B 1 334 ? -19.234 -3.951 32.062 1 57 334 ASN B O 1
#

InterPro domains:
  IPR000843 LacI-type HTH domain [PF00356] (6-47)
  IPR000843 LacI-type HTH domain [PS50932] (3-47)
  IPR000843 LacI-type HTH domain [SM00354] (2-65)
  IPR000843 LacI-type HTH domain [cd01392] (6-47)
  IPR010982 Lambda repressor-like, DNA-binding domain superfamily [G3DSA:1.10.260.40] (1-46)
  IPR010982 Lambda repressor-like, DNA-binding domain superfamily [SSF47413] (2-49)
  IPR028082 Periplasmic binding protein-like I [SSF53822] (67-330)
  IPR046335 Transcriptional regulator LacI/GalR-like, sensor domain [PF13377] (168-329)

Nearest PDB structures (foldseek):
  1rzr-assembly1_G  TM=7.644E-01  e=3.298E-23  Priestia megaterium
  2jcg-assembly1_A-2  TM=7.460E-01  e=6.921E-23  Priestia megaterium
  1zvv-assembly2_B  TM=7.605E-01  e=1.156E-22  Bacillus subtilis
  2nzu-assembly1_G-2  TM=8.977E-01  e=3.882E-20  Priestia megaterium
  1zvv-assembly2_G-3  TM=7.543E-01  e=4.984E-21  Bacillus subtilis

Secondary structure (DSSP, 8-state):
----HHHHHHHH---HHHHHHHHTT-TTS-HHHHHHHHHHHHHTTSS-TT---EEEEEEEESS-TTTTT-HHHHHHHHHHHHHHHHHT-EEEEEEEETTSTTHHHHHHHHHH--SEEEEEE-TT--HHHHGGGTT--S-EEEES---TT--SEEEEE-HHHHHHHHHHHHHHTT--SEEEEEESS--HHHHHHHHHHHHHHHHTT----GGGEEEE-SSHHHHHHHHHHHHHT-PPP-SEEEESSHHHHHHHHHHHHHTT--TTTT-EEE-SB--GGGGTSSSPPBEEE--HHHHHHHHHHHHHHHHTT---S-EEEEEPPEEE--SS------/----HHHHHHHH---HHHHHHHHTT-TTS-HHHHHHHHHHHHHTTSS-TT---EEEEEEEESS-TTTTT-HHHHHHHHHHHHHHHHHT-EEEEEEEETTSTTHHHHHHHHHH--SEEEEEE-TT--HHHHGGGTT--S-EEEES---TT--SEEEEE-HHHHHHHHHHHHHHTT--SEEEEEESS--HHHHHHHHHHHHHHHHTT----GGGEEEE-SSHHHHHHHHHHHHHT-PPP-SEEEESSHHHHHHHHHHHHHTT--TTTT-EEE-SB--GGGGTSSSPPBEEE--HHHHHHHHHHHHHHHHTT---S-EEEEEPPEEE--SS------